Protein AF-A0A831WVE2-F1 (afdb_monomer)

Radius of gyration: 32.56 Å; Cα contacts (8 Å, |Δi|>4): 517; chains: 1; bounding box: 103×88×72 Å

Sequence (414 aa):
MKQSGKKVTAIITTVAAIILSSLIAATAQQKSICGLQAAQQSKSSAAPIFCPAKSNGQLCGHGTADRLNLESSSRERWDALVRRYNAQVESAQKQLIEEARSFLTPEQARQVESFFAPASSRAAAVQSDATNKPGAATIKVTGMTCDGCAKSIEQALDKLAGVHKAKVSYERGIAEITYDSSKVTLDQIRATIREVGFGVEEDNAPQAARGSKAAVGRSVSVPVSFYAVPLVCGAAPEIGCGSRAKPILQALERHQAVAGAWLNRSGTVIAVVWAERSTPDERAQAIAATAEKSGLSIQELTEDERESALKEFASRANWYRSSEVDRLSEEEAKIVGSRLARRVRAKITLSEKQADELERALSDAFRLCILDPSKRRSLEEELLAAGRRHLDEKGIVALKEALALGYRPLAGEK

Foldseek 3Di:
DPPPVVVVVVVVVVVVVVVVVVVVVVVVVVVVVVPPVVPPPDDDPQQDQADLQFWPPQGDLVSVCVVVVDDPVVSVVSSVVSVVRSVVVVVVLVVVLVVCVVPDDPVVSVVSVVNGDRNVVVVVPPDDDDDWDWDKDKWQKADDDDVVLQVLLQVLQVPQPFWPGWGGDSVVRIIITTGTCVRDPPVNSQVSSVVSPIHIDDDPDDDDDDDDDDDPDDPLPQDKWKKFWPQADQLHQQAGPLLLVLVLQVLLVPQPQFPGWKAFGNRGMIITGTDSPHDPVSVVVSVVVSCVVSVIDIGIDDDPRRVVVVVVVVVCPRIAGSVGSLVRQLVSLLSLLLQLLVQLCVQDPDDPVLSVQSSVLSSVLSSCVSPPVVDPDDSLVSNLVSQVVRDDPSSSVSSVVSCVVPSHDDVPGD

pLDDT: mean 79.97, std 19.89, range [27.08, 98.19]

Structure (mmCIF, N/CA/C/O backbone):
data_AF-A0A831WVE2-F1
#
_entry.id   AF-A0A831WVE2-F1
#
loop_
_atom_site.group_PDB
_atom_site.id
_atom_site.type_symbol
_atom_site.label_atom_id
_atom_site.label_alt_id
_atom_site.label_comp_id
_atom_site.label_asym_id
_atom_site.label_entity_id
_atom_site.label_seq_id
_atom_site.pdbx_PDB_ins_code
_atom_site.Cartn_x
_atom_site.Cartn_y
_atom_site.Cartn_z
_atom_site.occupancy
_atom_site.B_iso_or_equiv
_atom_site.auth_seq_id
_atom_site.auth_comp_id
_atom_site.auth_asym_id
_atom_site.auth_atom_id
_atom_site.pdbx_PDB_model_num
ATOM 1 N N . MET A 1 1 ? -73.446 50.597 16.538 1.00 51.47 1 MET A N 1
ATOM 2 C CA . MET A 1 1 ? -72.146 49.876 16.554 1.00 51.47 1 MET A CA 1
ATOM 3 C C . MET A 1 1 ? -72.259 48.418 16.053 1.00 51.47 1 MET A C 1
ATOM 5 O O . MET A 1 1 ? -71.766 47.510 16.705 1.00 51.47 1 MET A O 1
ATOM 9 N N . LYS A 1 2 ? -72.881 48.153 14.888 1.00 50.47 2 LYS A N 1
ATOM 10 C CA . LYS A 1 2 ? -73.115 46.774 14.375 1.00 50.47 2 LYS A CA 1
ATOM 11 C C . LYS A 1 2 ? -72.604 46.509 12.945 1.00 50.47 2 LYS A C 1
ATOM 13 O O . LYS A 1 2 ? -72.858 45.440 12.402 1.00 50.47 2 LYS A O 1
ATOM 18 N N . GLN A 1 3 ? -71.867 47.444 12.337 1.00 46.44 3 GLN A N 1
ATOM 19 C CA . GLN A 1 3 ? -71.384 47.313 10.950 1.00 46.44 3 GLN A CA 1
ATOM 20 C C . GLN A 1 3 ? -69.881 47.011 10.796 1.00 46.44 3 GLN A C 1
ATOM 22 O O . GLN A 1 3 ? -69.473 46.614 9.709 1.00 46.44 3 GLN A O 1
ATOM 27 N N . SER A 1 4 ? -69.066 47.108 11.855 1.00 50.28 4 SER A N 1
ATOM 28 C CA . SER A 1 4 ? -67.613 46.866 11.737 1.00 50.28 4 SER A CA 1
ATOM 29 C C . SER A 1 4 ? -67.218 45.382 11.851 1.00 50.28 4 SER A C 1
ATOM 31 O O . SER A 1 4 ? -66.249 44.948 11.240 1.00 50.28 4 SER A O 1
ATOM 33 N N . GLY A 1 5 ? -68.012 44.557 12.549 1.00 48.09 5 GLY A N 1
ATOM 34 C CA . GLY A 1 5 ? -67.703 43.130 12.744 1.00 48.09 5 GLY A CA 1
ATOM 35 C C . GLY A 1 5 ? -67.876 42.262 11.491 1.00 48.09 5 GLY A C 1
ATOM 36 O O . GLY A 1 5 ? -67.094 41.347 11.266 1.00 48.09 5 GLY A O 1
ATOM 37 N N . LYS A 1 6 ? -68.847 42.574 10.618 1.00 52.38 6 LYS A N 1
ATOM 38 C CA . LYS A 1 6 ? -69.129 41.745 9.429 1.00 52.38 6 LYS A CA 1
ATOM 39 C C . LYS A 1 6 ? -68.050 41.846 8.346 1.00 52.38 6 LYS A C 1
ATOM 41 O O . LYS A 1 6 ? -67.809 40.867 7.648 1.00 52.38 6 LYS A O 1
ATOM 46 N N . LYS A 1 7 ? -67.379 42.998 8.217 1.00 54.03 7 LYS A N 1
ATOM 47 C CA . LYS A 1 7 ? -66.306 43.179 7.223 1.00 54.03 7 LYS A CA 1
ATOM 48 C C . LYS A 1 7 ? -65.019 42.458 7.629 1.00 54.03 7 LYS A C 1
ATOM 50 O O . LYS A 1 7 ? -64.369 41.871 6.774 1.00 54.03 7 LYS A O 1
ATOM 55 N N . VAL A 1 8 ? -64.700 42.420 8.924 1.00 56.31 8 VAL A N 1
ATOM 56 C CA . VAL A 1 8 ? -63.511 41.713 9.427 1.00 56.31 8 VAL A CA 1
ATOM 57 C C . VAL A 1 8 ? -63.685 40.194 9.316 1.00 56.31 8 VAL A C 1
ATOM 59 O O . VAL A 1 8 ? -62.774 39.514 8.852 1.00 56.31 8 VAL A O 1
ATOM 62 N N . THR A 1 9 ? -64.872 39.652 9.619 1.00 55.53 9 THR A N 1
ATOM 63 C CA . THR A 1 9 ? -65.138 38.210 9.450 1.00 55.53 9 THR A CA 1
ATOM 64 C C . THR A 1 9 ? -65.110 37.777 7.981 1.00 55.53 9 THR A C 1
ATOM 66 O O . THR A 1 9 ? -64.595 36.699 7.687 1.00 55.53 9 THR A O 1
ATOM 69 N N . ALA A 1 10 ? -65.590 38.615 7.053 1.00 55.66 10 ALA A N 1
ATOM 70 C CA . ALA A 1 10 ? -65.528 38.334 5.616 1.00 55.66 10 ALA A CA 1
ATOM 71 C C . ALA A 1 10 ? -64.083 38.337 5.085 1.00 55.66 10 ALA A C 1
ATOM 73 O O . ALA A 1 10 ? -63.700 37.451 4.327 1.00 55.66 10 ALA A O 1
ATOM 74 N N . ILE A 1 11 ? -63.242 39.276 5.528 1.00 57.50 11 ILE A N 1
ATOM 75 C CA . ILE A 1 11 ? -61.834 39.328 5.104 1.00 57.50 11 ILE A CA 1
ATOM 76 C C . ILE A 1 11 ? -61.054 38.125 5.655 1.00 57.50 11 ILE A C 1
ATOM 78 O O . ILE A 1 11 ? -60.317 37.489 4.907 1.00 57.50 11 ILE A O 1
ATOM 82 N N . ILE A 1 12 ? -61.272 37.738 6.917 1.00 58.09 12 ILE A N 1
ATOM 83 C CA . ILE A 1 12 ? -60.585 36.582 7.519 1.00 58.09 12 ILE A CA 1
ATOM 84 C C . ILE A 1 12 ? -61.004 35.264 6.850 1.00 58.09 12 ILE A C 1
ATOM 86 O O . ILE A 1 12 ? -60.149 34.423 6.581 1.00 58.09 12 ILE A O 1
ATOM 90 N N . THR A 1 13 ? -62.287 35.088 6.510 1.00 56.16 13 THR A N 1
ATOM 91 C CA . THR A 1 13 ? -62.742 33.887 5.778 1.00 56.16 13 THR A CA 1
ATOM 92 C C . THR A 1 13 ? -62.216 33.840 4.346 1.00 56.16 13 THR A C 1
ATOM 94 O O . THR A 1 13 ? -61.859 32.764 3.871 1.00 56.16 13 THR A O 1
ATOM 97 N N . THR A 1 14 ? -62.074 34.990 3.680 1.00 56.12 14 THR A N 1
ATOM 98 C CA . THR A 1 14 ? -61.514 35.042 2.320 1.00 56.12 14 THR A CA 1
ATOM 99 C C . THR A 1 14 ? -60.010 34.744 2.321 1.00 56.12 14 THR A C 1
ATOM 101 O O . THR A 1 14 ? -59.535 33.974 1.491 1.00 56.12 14 THR A O 1
ATOM 104 N N . VAL A 1 15 ? -59.255 35.269 3.294 1.00 57.78 15 VAL A N 1
ATOM 105 C CA . VAL A 1 15 ? -57.812 34.994 3.427 1.00 57.78 15 VAL A CA 1
ATOM 106 C C . VAL A 1 15 ? -57.555 33.538 3.836 1.00 57.78 15 VAL A C 1
ATOM 108 O O . VAL A 1 15 ? -56.674 32.897 3.268 1.00 57.78 15 VAL A O 1
ATOM 111 N N . ALA A 1 16 ? -58.360 32.968 4.741 1.00 57.22 16 ALA A N 1
ATOM 112 C CA . ALA A 1 16 ? -58.254 31.554 5.109 1.00 57.22 16 ALA A CA 1
ATOM 113 C C . ALA A 1 16 ? -58.577 30.615 3.930 1.00 57.22 16 ALA A C 1
ATOM 115 O O . ALA A 1 16 ? -57.890 29.611 3.751 1.00 57.22 16 ALA A O 1
ATOM 116 N N . ALA A 1 17 ? -59.557 30.960 3.086 1.00 54.72 17 ALA A N 1
ATOM 117 C CA . ALA A 1 17 ? -59.879 30.189 1.884 1.00 54.72 17 ALA A CA 1
ATOM 118 C C . ALA A 1 17 ? -58.755 30.241 0.834 1.00 54.72 17 ALA A C 1
ATOM 120 O O . ALA A 1 17 ? -58.434 29.208 0.252 1.00 54.72 17 ALA A O 1
ATOM 121 N N . ILE A 1 18 ? -58.106 31.399 0.649 1.00 55.75 18 ILE A N 1
ATOM 122 C CA . ILE A 1 18 ? -56.978 31.564 -0.286 1.00 55.75 18 ILE A CA 1
ATOM 123 C C . ILE A 1 18 ? -55.738 30.787 0.188 1.00 55.75 18 ILE A C 1
ATOM 125 O O . ILE A 1 18 ? -55.041 30.164 -0.621 1.00 55.75 18 ILE A O 1
ATOM 129 N N . ILE A 1 19 ? -55.471 30.761 1.499 1.00 53.44 19 ILE A N 1
ATOM 130 C CA . ILE A 1 19 ? -54.361 29.980 2.069 1.00 53.44 19 ILE A CA 1
ATOM 131 C C . ILE A 1 19 ? -54.653 28.473 1.961 1.00 53.44 19 ILE A C 1
ATOM 133 O O . ILE A 1 19 ? -53.761 27.704 1.599 1.00 53.44 19 ILE A O 1
ATOM 137 N N . LEU A 1 20 ? -55.904 28.045 2.173 1.00 49.03 20 LEU A N 1
ATOM 138 C CA . LEU A 1 20 ? -56.290 26.635 2.054 1.00 49.03 20 LEU A CA 1
ATOM 139 C C . LEU A 1 20 ? -56.282 26.145 0.592 1.00 49.03 20 LEU A C 1
ATOM 141 O O . LEU A 1 20 ? -55.824 25.034 0.330 1.00 49.03 20 LEU A O 1
ATOM 145 N N . SER A 1 21 ? -56.678 26.978 -0.380 1.00 51.12 21 SER A N 1
ATOM 146 C CA . SER A 1 21 ? -56.554 26.645 -1.809 1.00 51.12 21 SER A CA 1
ATOM 147 C C . SER A 1 21 ? -55.097 26.590 -2.283 1.00 51.12 21 SER A C 1
ATOM 149 O O . SER A 1 21 ? -54.762 25.781 -3.146 1.00 51.12 21 SER A O 1
ATOM 151 N N . SER A 1 22 ? -54.209 27.385 -1.676 1.00 48.00 22 SER A N 1
ATOM 152 C CA . SER A 1 22 ? -52.773 27.374 -1.994 1.00 48.00 22 SER A CA 1
ATOM 153 C C . SER A 1 22 ? -52.056 26.139 -1.420 1.00 48.00 22 SER A C 1
ATOM 155 O O . SER A 1 22 ? -51.155 25.599 -2.060 1.00 48.00 22 SER A O 1
ATOM 157 N N . LEU A 1 23 ? -52.494 25.624 -0.261 1.00 42.47 23 LEU A N 1
ATOM 158 C CA . LEU A 1 23 ? -51.954 24.390 0.334 1.00 42.47 23 LEU A CA 1
ATOM 159 C C . LEU A 1 23 ? -52.425 23.107 -0.385 1.00 42.47 23 LEU A C 1
ATOM 161 O O . LEU A 1 23 ? -51.682 22.125 -0.457 1.00 42.47 23 LEU A O 1
ATOM 165 N N . ILE A 1 24 ? -53.636 23.110 -0.954 1.00 47.72 24 ILE A N 1
ATOM 166 C CA . ILE A 1 24 ? -54.166 21.975 -1.732 1.00 47.72 24 ILE A CA 1
ATOM 167 C C . ILE A 1 24 ? -53.535 21.930 -3.140 1.00 47.72 24 ILE A C 1
ATOM 169 O O . ILE A 1 24 ? -53.224 20.849 -3.639 1.00 47.72 24 ILE A O 1
ATOM 173 N N . ALA A 1 25 ? -53.229 23.082 -3.752 1.00 43.00 25 ALA A N 1
ATOM 174 C CA . ALA A 1 25 ? -52.497 23.135 -5.023 1.00 43.00 25 ALA A CA 1
ATOM 175 C C . ALA A 1 25 ? -51.029 22.672 -4.886 1.00 43.00 25 ALA A C 1
ATOM 177 O O . ALA A 1 25 ? -50.530 21.932 -5.736 1.00 43.00 25 ALA A O 1
ATOM 178 N N . ALA A 1 26 ? -50.356 23.011 -3.778 1.00 41.44 26 ALA A N 1
ATOM 179 C CA . ALA A 1 26 ? -48.975 22.589 -3.519 1.00 41.44 26 ALA A CA 1
ATOM 180 C C . ALA A 1 26 ? -48.829 21.074 -3.257 1.00 41.44 26 ALA A C 1
ATOM 182 O O . ALA A 1 26 ? -47.786 20.489 -3.544 1.00 41.44 26 ALA A O 1
ATOM 183 N N . THR A 1 27 ? -49.879 20.405 -2.770 1.00 43.44 27 THR A N 1
ATOM 184 C CA . THR A 1 27 ? -49.869 18.949 -2.524 1.00 43.44 27 THR A CA 1
ATOM 185 C C . THR A 1 27 ? -50.375 18.125 -3.715 1.00 43.44 27 THR A C 1
ATOM 187 O O . THR A 1 27 ? -50.002 16.958 -3.849 1.00 43.44 27 THR A O 1
ATOM 190 N N . ALA A 1 28 ? -51.122 18.732 -4.644 1.00 40.22 28 ALA A N 1
ATOM 191 C CA . ALA A 1 28 ? -51.496 18.113 -5.918 1.00 40.22 28 ALA A CA 1
ATOM 192 C C . ALA A 1 28 ? -50.363 18.158 -6.968 1.00 40.22 28 ALA A C 1
ATOM 194 O O . ALA A 1 28 ? -50.252 17.247 -7.790 1.00 40.22 28 ALA A O 1
ATOM 195 N N . GLN A 1 29 ? -49.461 19.146 -6.902 1.00 41.75 29 GLN A N 1
ATOM 196 C CA . GLN A 1 29 ? -48.327 19.254 -7.832 1.00 41.75 29 GLN A CA 1
ATOM 197 C C . GLN A 1 29 ? -47.115 18.389 -7.426 1.00 41.75 29 GLN A C 1
ATOM 199 O O . GLN A 1 29 ? -46.340 17.979 -8.287 1.00 41.75 29 GLN A O 1
ATOM 204 N N . GLN A 1 30 ? -47.012 17.975 -6.156 1.00 41.59 30 GLN A N 1
ATOM 205 C CA . GLN A 1 30 ? -46.002 17.005 -5.697 1.00 41.59 30 GLN A CA 1
ATOM 206 C C . GLN A 1 30 ? -46.352 15.549 -6.081 1.00 41.59 30 GLN A C 1
ATOM 208 O O . GLN A 1 30 ? -45.467 14.702 -6.197 1.00 41.59 30 GLN A O 1
ATOM 213 N N . LYS A 1 31 ? -47.637 15.238 -6.320 1.00 40.06 31 LYS A N 1
ATOM 214 C CA . LYS A 1 31 ? -48.113 13.877 -6.645 1.00 40.06 31 LYS A CA 1
ATOM 215 C C . LYS A 1 31 ? -48.191 13.570 -8.149 1.00 40.06 31 LYS A C 1
ATOM 217 O O . LYS A 1 31 ? -48.323 12.407 -8.510 1.00 40.06 31 LYS A O 1
ATOM 222 N N . SER A 1 32 ? -48.032 14.577 -9.015 1.00 37.00 32 SER A N 1
ATOM 223 C CA . SER A 1 32 ? -47.940 14.406 -10.478 1.00 37.00 32 SER A CA 1
ATOM 224 C C . SER A 1 32 ? -46.487 14.340 -10.989 1.00 37.00 32 SER A C 1
ATOM 226 O O . SER A 1 32 ? -46.204 13.707 -12.002 1.00 37.00 32 SER A O 1
ATOM 228 N N . ILE A 1 33 ? -45.522 14.878 -10.231 1.00 37.62 33 ILE A N 1
ATOM 229 C CA . ILE A 1 33 ? -44.083 14.792 -10.558 1.00 37.62 33 ILE A CA 1
ATOM 230 C C . ILE A 1 33 ? -43.484 13.425 -10.152 1.00 37.62 33 ILE A C 1
ATOM 232 O O . ILE A 1 33 ? -42.491 12.987 -10.721 1.00 37.62 33 ILE A O 1
ATOM 236 N N . CYS A 1 34 ? -44.138 12.675 -9.256 1.00 33.16 34 CYS A N 1
ATOM 237 C CA . CYS A 1 34 ? -43.747 11.302 -8.893 1.00 33.16 34 CYS A CA 1
ATOM 238 C C . CYS A 1 34 ? -44.383 10.196 -9.767 1.00 33.16 34 CYS A C 1
ATOM 240 O O . CYS A 1 34 ? -44.038 9.030 -9.606 1.00 33.16 34 CYS A O 1
ATOM 242 N N . GLY A 1 35 ? -45.294 10.530 -10.692 1.00 34.97 35 GLY A N 1
ATOM 243 C CA . GLY A 1 35 ? -46.024 9.550 -11.517 1.00 34.97 35 GLY A CA 1
ATOM 244 C C . GLY A 1 35 ? -45.580 9.445 -12.981 1.00 34.97 35 GLY A C 1
ATOM 245 O O . GLY A 1 35 ? -45.986 8.514 -13.667 1.00 34.97 35 GLY A O 1
ATOM 246 N N . LEU A 1 36 ? -44.739 10.366 -13.467 1.00 32.66 36 LEU A N 1
ATOM 247 C CA . LEU A 1 36 ? -44.351 10.459 -14.887 1.00 32.66 36 LEU A CA 1
ATOM 248 C C . LEU A 1 36 ? -42.855 10.244 -15.166 1.00 32.66 36 LEU A C 1
ATOM 250 O O . LEU A 1 36 ? -42.460 10.192 -16.325 1.00 32.66 36 LEU A O 1
ATOM 254 N N . GLN A 1 37 ? -42.030 10.011 -14.139 1.00 34.84 37 GLN A N 1
ATOM 255 C CA . GLN A 1 37 ? -40.661 9.491 -14.315 1.00 34.84 37 GLN A CA 1
ATOM 256 C C . GLN A 1 37 ? -40.542 7.976 -14.077 1.00 34.84 37 GLN A C 1
ATOM 258 O O . GLN A 1 37 ? -39.519 7.384 -14.410 1.00 34.84 37 GLN A O 1
ATOM 263 N N . ALA A 1 38 ? -41.604 7.316 -13.604 1.00 32.97 38 ALA A N 1
ATOM 264 C CA . ALA A 1 38 ? -41.629 5.867 -13.387 1.00 32.97 38 ALA A CA 1
ATOM 265 C C . ALA A 1 38 ? -41.998 5.042 -14.643 1.00 32.97 38 ALA A C 1
ATOM 267 O O . ALA A 1 38 ? -42.107 3.823 -14.558 1.00 32.97 38 ALA A O 1
ATOM 268 N N . ALA A 1 39 ? -42.161 5.675 -15.814 1.00 34.25 39 ALA A N 1
ATOM 269 C CA . ALA A 1 39 ? -42.537 5.002 -17.068 1.00 34.25 39 ALA A CA 1
ATOM 270 C C . ALA A 1 39 ? -41.572 5.248 -18.251 1.00 34.25 39 ALA A C 1
ATOM 272 O O . ALA A 1 39 ? -41.910 4.939 -19.390 1.00 34.25 39 ALA A O 1
ATOM 273 N N . GLN A 1 40 ? -40.357 5.756 -18.001 1.00 36.09 40 GLN A N 1
ATOM 274 C CA . GLN A 1 40 ? -39.276 5.799 -19.009 1.00 36.09 40 GLN A CA 1
ATOM 275 C C . GLN A 1 40 ? -37.962 5.137 -18.564 1.00 36.09 40 GLN A C 1
ATOM 277 O O . GLN A 1 40 ? -37.003 5.093 -19.329 1.00 36.09 40 GLN A O 1
ATOM 282 N N . GLN A 1 41 ? -37.919 4.516 -17.385 1.00 36.56 41 GLN A N 1
ATOM 283 C CA . GLN A 1 41 ? -36.817 3.633 -16.990 1.00 36.56 41 GLN A CA 1
ATOM 284 C C . GLN A 1 41 ? -37.180 2.168 -17.243 1.00 36.56 41 GLN A C 1
ATOM 286 O O . GLN A 1 41 ? -37.259 1.345 -16.339 1.00 36.56 41 GLN A O 1
ATOM 291 N N . SER A 1 42 ? -37.381 1.824 -18.513 1.00 38.56 42 SER A N 1
ATOM 292 C CA . SER A 1 42 ? -37.221 0.443 -18.964 1.00 38.56 42 SER A CA 1
ATOM 293 C C . SER A 1 42 ? -36.614 0.454 -20.366 1.00 38.56 42 SER A C 1
ATOM 295 O O . SER A 1 42 ? -37.193 1.048 -21.272 1.00 38.56 42 SER A O 1
ATOM 297 N N . LYS A 1 43 ? -35.468 -0.226 -20.510 1.00 41.59 43 LYS A N 1
ATOM 298 C CA . LYS A 1 43 ? -34.607 -0.391 -21.702 1.00 41.59 43 LYS A CA 1
ATOM 299 C C . LYS A 1 43 ? -33.506 0.654 -21.912 1.00 41.59 43 LYS A C 1
ATOM 301 O O . LYS A 1 43 ? -33.546 1.474 -22.817 1.00 41.59 43 LYS A O 1
ATOM 306 N N . SER A 1 44 ? -32.429 0.482 -21.151 1.00 34.41 44 SER A N 1
ATOM 307 C CA . SER A 1 44 ? -31.066 0.638 -21.668 1.00 34.41 44 SER A CA 1
ATOM 308 C C . SER A 1 44 ? 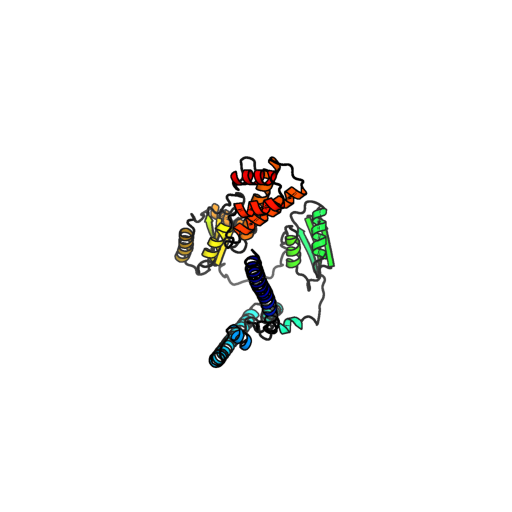-30.133 -0.222 -20.815 1.00 34.41 44 SER A C 1
ATOM 310 O O . SER A 1 44 ? -29.472 0.247 -19.892 1.00 34.41 44 SER A O 1
ATOM 312 N N . SER A 1 45 ? -30.119 -1.533 -21.068 1.00 44.38 45 SER A N 1
ATOM 313 C CA . SER A 1 45 ? -28.946 -2.332 -20.716 1.00 44.38 45 SER A CA 1
ATOM 314 C C . SER A 1 45 ? -27.819 -1.800 -21.599 1.00 44.38 45 SER A C 1
ATOM 316 O O . SER A 1 45 ? -27.820 -2.078 -22.797 1.00 44.38 45 SER A O 1
ATOM 318 N N . ALA A 1 46 ? -26.942 -0.954 -21.055 1.00 58.25 46 ALA A N 1
ATOM 319 C CA . ALA A 1 46 ? -25.907 -0.277 -21.829 1.00 58.25 46 ALA A CA 1
ATOM 320 C C . ALA A 1 46 ? -25.131 -1.297 -22.676 1.00 58.25 46 ALA A C 1
ATOM 322 O O . ALA A 1 46 ? -24.371 -2.103 -22.129 1.00 58.25 46 ALA A O 1
ATOM 323 N N . ALA A 1 47 ? -25.346 -1.274 -23.998 1.00 63.97 47 ALA A N 1
ATOM 324 C CA . ALA A 1 47 ? -24.782 -2.239 -24.934 1.00 63.97 47 ALA A CA 1
ATOM 325 C C . ALA A 1 47 ? -23.274 -2.415 -24.671 1.00 63.97 47 ALA A C 1
ATOM 327 O O . ALA A 1 47 ? -22.586 -1.429 -24.376 1.00 63.97 47 ALA A O 1
ATOM 328 N N . PRO A 1 48 ? -22.745 -3.647 -24.665 1.00 71.94 48 PRO A N 1
ATOM 329 C CA . PRO A 1 48 ? -21.378 -3.891 -24.219 1.00 71.94 48 PRO A CA 1
ATOM 330 C C . PRO A 1 48 ? -20.363 -3.278 -25.200 1.00 71.94 48 PRO A C 1
ATOM 332 O O . PRO A 1 48 ? -20.540 -3.363 -26.414 1.00 71.94 48 PRO A O 1
ATOM 335 N N . ILE A 1 49 ? -19.298 -2.656 -24.666 1.00 83.25 49 ILE A N 1
ATOM 336 C CA . ILE A 1 49 ? -18.198 -2.074 -25.469 1.00 83.25 49 ILE A CA 1
ATOM 337 C C . ILE A 1 49 ? -17.446 -3.178 -26.213 1.00 83.25 49 ILE A C 1
ATOM 339 O O . ILE A 1 49 ? -17.196 -3.065 -27.411 1.00 83.25 49 ILE A O 1
ATOM 343 N N . PHE A 1 50 ? -17.119 -4.263 -25.512 1.00 85.12 50 PHE A N 1
ATOM 344 C CA . PHE A 1 50 ? -16.509 -5.454 -26.092 1.00 85.12 50 PHE A CA 1
ATOM 345 C C . PHE A 1 50 ? -17.591 -6.449 -26.481 1.00 85.12 50 PHE A C 1
ATOM 347 O O . PHE A 1 50 ? -18.560 -6.629 -25.746 1.00 85.12 50 PHE A O 1
ATOM 354 N N . CYS A 1 51 ? -17.455 -7.080 -27.643 1.00 79.31 51 CYS A N 1
ATOM 355 C CA . CYS A 1 51 ? -18.480 -7.991 -28.134 1.00 79.31 51 CYS A CA 1
ATOM 356 C C . CYS A 1 51 ? -18.305 -9.383 -27.492 1.00 79.31 51 CYS A C 1
ATOM 358 O O . CYS A 1 51 ? -17.302 -10.036 -27.770 1.00 79.31 51 CYS A O 1
ATOM 360 N N . PRO A 1 52 ? -19.264 -9.890 -26.688 1.00 77.69 52 PRO A N 1
ATOM 361 C CA . PRO A 1 52 ? -19.130 -11.198 -26.025 1.00 77.69 52 PRO A CA 1
ATOM 362 C C . PRO A 1 52 ? -19.066 -12.386 -26.998 1.00 77.69 52 PRO A C 1
ATOM 364 O O . PRO A 1 52 ? -18.572 -13.460 -26.655 1.00 77.69 52 PRO A O 1
ATOM 367 N N . ALA A 1 53 ? -19.578 -12.190 -28.216 1.00 79.12 53 ALA A N 1
ATOM 368 C CA . ALA A 1 53 ? -19.552 -13.163 -29.305 1.00 79.12 53 ALA A CA 1
ATOM 369 C C . ALA A 1 53 ? -18.245 -13.130 -30.121 1.00 79.12 53 ALA A C 1
ATOM 371 O O . ALA A 1 53 ? -18.117 -13.859 -31.101 1.00 79.12 53 ALA A O 1
ATOM 372 N N . LYS A 1 54 ? -17.295 -12.265 -29.756 1.00 84.50 54 LYS A N 1
ATOM 373 C CA . LYS A 1 54 ? -16.015 -12.078 -30.441 1.00 84.50 54 LYS A CA 1
ATOM 374 C C . LYS A 1 54 ? -14.848 -12.368 -29.507 1.00 84.50 54 LYS A C 1
ATOM 376 O O . LYS A 1 54 ? -15.033 -12.473 -28.295 1.00 84.50 54 LYS A O 1
ATOM 381 N N . SER A 1 55 ? -13.660 -12.503 -30.085 1.00 85.69 55 SER A N 1
ATOM 382 C CA . SER A 1 55 ? -12.438 -12.725 -29.323 1.00 85.69 55 SER A CA 1
ATOM 383 C C . SER A 1 55 ? -12.170 -11.564 -28.367 1.00 85.69 55 SER A C 1
ATOM 385 O O . SER A 1 55 ? -12.542 -10.415 -28.636 1.00 85.69 55 SER A O 1
ATOM 387 N N . ASN A 1 56 ? -11.507 -11.849 -27.246 1.00 84.12 56 ASN A N 1
ATOM 388 C CA . ASN A 1 56 ? -11.184 -10.811 -26.265 1.00 84.12 56 ASN A CA 1
ATOM 389 C C . ASN A 1 56 ? -10.404 -9.661 -26.912 1.00 84.12 56 ASN A C 1
ATOM 391 O O . ASN A 1 56 ? -9.532 -9.882 -27.744 1.00 84.12 56 ASN A O 1
ATOM 395 N N . GLY A 1 57 ? -10.740 -8.425 -26.543 1.00 84.81 57 GLY A N 1
ATOM 396 C CA . GLY A 1 57 ? -10.160 -7.222 -27.145 1.00 84.81 57 GLY A CA 1
ATOM 397 C C . GLY A 1 57 ? -10.870 -6.720 -28.408 1.00 84.81 57 GLY A C 1
ATOM 398 O O . GLY A 1 57 ? -10.553 -5.627 -28.859 1.00 84.81 57 GLY A O 1
ATOM 399 N N . GLN A 1 58 ? -11.860 -7.434 -28.959 1.00 90.06 58 GLN A N 1
ATOM 400 C CA . GLN A 1 58 ? -12.652 -6.936 -30.093 1.00 90.06 58 GLN A CA 1
ATOM 401 C C . GLN A 1 58 ? -13.861 -6.094 -29.638 1.00 90.06 58 GLN A C 1
ATOM 403 O O . GLN A 1 58 ? -14.622 -6.467 -28.739 1.00 90.06 58 GLN A O 1
ATOM 408 N N . LEU A 1 59 ? -14.073 -4.955 -30.301 1.00 91.00 59 LEU A N 1
ATOM 409 C CA . LEU A 1 59 ? -15.165 -4.019 -30.031 1.00 91.00 59 LEU A CA 1
ATOM 410 C C . LEU A 1 59 ? -16.486 -4.473 -30.668 1.00 91.00 59 LEU A C 1
ATOM 412 O O . LEU A 1 59 ? -16.524 -5.064 -31.753 1.00 91.00 59 LEU A O 1
ATOM 416 N N . CYS A 1 60 ? -17.595 -4.138 -30.013 1.00 88.00 60 CYS A N 1
ATOM 417 C CA . CYS A 1 60 ? -18.941 -4.259 -30.561 1.00 88.00 60 CYS A CA 1
ATOM 418 C C . CYS A 1 60 ? -19.271 -2.997 -31.374 1.00 88.00 60 CYS A C 1
ATOM 420 O O . CYS A 1 60 ? -19.428 -1.935 -30.780 1.00 88.00 60 CYS A O 1
ATOM 422 N N . GLY A 1 61 ? -19.379 -3.088 -32.706 1.00 82.56 61 GLY A N 1
ATOM 423 C CA . GLY A 1 61 ? -19.650 -1.923 -33.578 1.00 82.56 61 GLY A CA 1
ATOM 424 C C . GLY A 1 61 ? -20.897 -1.146 -33.150 1.00 82.56 61 GLY A C 1
ATOM 425 O O . GLY A 1 61 ? -20.789 -0.039 -32.628 1.00 82.56 61 GLY A O 1
ATOM 426 N N . HIS A 1 62 ? -22.057 -1.806 -33.204 1.00 79.62 62 HIS A N 1
ATOM 427 C CA . HIS A 1 62 ? -23.328 -1.240 -32.746 1.00 79.62 62 HIS A CA 1
ATOM 428 C C . HIS A 1 62 ? -23.283 -0.797 -31.273 1.00 79.62 62 HIS A C 1
ATOM 430 O O . HIS A 1 62 ? -23.660 0.324 -30.955 1.00 79.62 62 HIS A O 1
ATOM 436 N N . GLY A 1 63 ? -22.736 -1.626 -30.373 1.00 83.06 63 GLY A N 1
ATOM 437 C CA . GLY A 1 63 ? -22.712 -1.308 -28.941 1.00 83.06 63 GLY A CA 1
ATOM 438 C C . GLY A 1 63 ? -21.853 -0.093 -28.580 1.00 83.06 63 GLY A C 1
ATOM 439 O O . GLY A 1 63 ? -22.204 0.676 -27.687 1.00 83.06 63 GLY A O 1
ATOM 440 N N . THR A 1 64 ? -20.745 0.118 -29.291 1.00 85.19 64 THR A N 1
ATOM 441 C CA . THR A 1 64 ? -19.891 1.301 -29.111 1.00 85.19 64 THR A CA 1
ATOM 442 C C . THR A 1 64 ? -20.477 2.535 -29.790 1.00 85.19 64 THR A C 1
ATOM 444 O O . THR A 1 64 ? -20.434 3.607 -29.194 1.00 85.19 64 THR A O 1
ATOM 447 N N . ALA A 1 65 ? -21.099 2.391 -30.965 1.00 85.25 65 ALA A N 1
ATOM 448 C CA . ALA A 1 65 ? -21.809 3.487 -31.623 1.00 85.25 65 ALA A CA 1
ATOM 449 C C . ALA A 1 65 ? -22.973 4.021 -30.771 1.00 85.25 65 ALA A C 1
ATOM 451 O O . ALA A 1 65 ? -23.153 5.233 -30.666 1.00 85.25 65 ALA A O 1
ATOM 452 N N . ASP A 1 66 ? -23.726 3.124 -30.129 1.00 83.31 66 ASP A N 1
ATOM 453 C CA . ASP A 1 66 ? -24.855 3.482 -29.269 1.00 83.31 66 ASP A CA 1
ATOM 454 C C . ASP A 1 66 ? -24.394 4.172 -27.980 1.00 83.31 66 ASP A C 1
ATOM 456 O O . ASP A 1 66 ? -24.993 5.161 -27.562 1.00 83.31 66 ASP A O 1
ATOM 460 N N . ARG A 1 67 ? -23.282 3.724 -27.376 1.00 85.25 67 ARG A N 1
ATOM 461 C CA . ARG A 1 67 ? -22.687 4.410 -26.213 1.00 85.25 67 ARG A CA 1
ATOM 462 C C . ARG A 1 67 ? -22.152 5.798 -26.536 1.00 85.25 67 ARG A C 1
ATOM 464 O O . ARG A 1 67 ? -22.174 6.668 -25.672 1.00 85.25 67 ARG A O 1
ATOM 471 N N . LEU A 1 68 ? -21.650 5.985 -27.751 1.00 85.81 68 LEU A N 1
ATOM 472 C CA . LEU A 1 68 ? -21.146 7.268 -28.232 1.00 85.81 68 LEU A CA 1
ATOM 473 C C . LEU A 1 68 ? -22.259 8.170 -28.785 1.00 85.81 68 LEU A C 1
ATOM 475 O O . LEU A 1 68 ? -21.968 9.290 -29.196 1.00 85.81 68 LEU A O 1
ATOM 479 N N . ASN A 1 69 ? -23.513 7.701 -28.782 1.00 87.00 69 ASN A N 1
ATOM 480 C CA . ASN A 1 69 ? -24.674 8.421 -29.297 1.00 87.00 69 ASN A CA 1
ATOM 481 C C . ASN A 1 69 ? -24.458 8.945 -30.734 1.00 87.00 69 ASN A C 1
ATOM 483 O O . ASN A 1 69 ? -24.735 10.105 -31.037 1.00 87.00 69 ASN A O 1
ATOM 487 N N . LEU A 1 70 ? -23.898 8.102 -31.612 1.00 86.31 70 LEU A N 1
ATOM 488 C CA . LEU A 1 70 ? -23.550 8.501 -32.978 1.00 86.31 70 LEU A CA 1
ATOM 489 C C . LEU A 1 70 ? -24.781 8.567 -33.893 1.00 86.31 70 LEU A C 1
ATOM 491 O O . LEU A 1 70 ? -25.566 7.622 -33.981 1.00 86.31 70 LEU A O 1
ATOM 495 N N . GLU A 1 71 ? -24.887 9.655 -34.655 1.00 89.38 71 GLU A N 1
ATOM 496 C CA . GLU A 1 71 ? -25.842 9.792 -35.762 1.00 89.38 71 GLU A CA 1
ATOM 497 C C . GLU A 1 71 ? -25.499 8.853 -36.934 1.00 89.38 71 GLU A C 1
ATOM 499 O O . GLU A 1 71 ? -24.367 8.379 -37.050 1.00 89.38 71 GLU A O 1
ATOM 504 N N . SER A 1 72 ? -26.452 8.599 -37.839 1.00 81.31 72 SER A N 1
ATOM 505 C CA . SER A 1 72 ? -26.347 7.582 -38.906 1.00 81.31 72 SER A CA 1
ATOM 506 C C . SER A 1 72 ? -25.071 7.681 -39.754 1.00 81.31 72 SER A C 1
ATOM 508 O O . SER A 1 72 ? -24.361 6.689 -39.915 1.00 81.31 72 SER A O 1
ATOM 510 N N . SER A 1 73 ? -24.715 8.880 -40.221 1.00 85.12 73 SER A N 1
ATOM 511 C CA . SER A 1 73 ? -23.522 9.112 -41.055 1.00 85.12 73 SER A CA 1
ATOM 512 C C . SER A 1 73 ? -22.196 8.903 -40.304 1.00 85.12 73 SER A C 1
ATOM 514 O O . SER A 1 73 ? -21.164 8.562 -40.891 1.00 85.12 73 SER A O 1
ATOM 516 N N . SER A 1 74 ? -22.190 9.110 -38.988 1.00 89.25 74 SER A N 1
ATOM 517 C CA . SER A 1 74 ? -21.032 8.868 -38.121 1.00 89.25 74 SER A CA 1
ATOM 518 C C . SER A 1 74 ? -20.975 7.415 -37.658 1.00 89.25 74 SER A C 1
ATOM 520 O O . SER A 1 74 ? -19.880 6.867 -37.539 1.00 89.25 74 SER A O 1
ATOM 522 N N . ARG A 1 75 ? -22.132 6.766 -37.486 1.00 90.75 75 ARG A N 1
ATOM 523 C CA . ARG A 1 75 ? -22.260 5.345 -37.153 1.00 90.75 75 ARG A CA 1
ATOM 524 C C . ARG A 1 75 ? -21.669 4.462 -38.249 1.00 90.75 75 ARG A C 1
ATOM 526 O O . ARG A 1 75 ? -20.853 3.605 -37.941 1.00 90.75 75 ARG A O 1
ATOM 533 N N . GLU A 1 76 ? -21.956 4.729 -39.522 1.00 87.19 76 GLU A N 1
ATOM 534 C CA . GLU A 1 76 ? -21.372 3.958 -40.634 1.00 87.19 76 GLU A CA 1
ATOM 535 C C . GLU A 1 76 ? -19.839 4.063 -40.690 1.00 87.19 76 GLU A C 1
ATOM 537 O O . GLU A 1 76 ? -19.134 3.059 -40.856 1.00 87.19 76 GLU A O 1
ATOM 542 N N . ARG A 1 77 ? -19.305 5.279 -40.506 1.00 90.25 77 ARG A N 1
ATOM 543 C CA . ARG A 1 77 ? -17.854 5.529 -40.456 1.00 90.25 77 ARG A CA 1
ATOM 544 C C . ARG A 1 77 ? -17.207 4.853 -39.249 1.00 90.25 77 ARG A C 1
ATOM 546 O O . ARG A 1 77 ? -16.124 4.279 -39.375 1.00 90.25 77 ARG A O 1
ATOM 553 N N . TRP A 1 78 ? -17.880 4.895 -38.105 1.00 92.00 78 TRP A N 1
ATOM 554 C CA . TRP A 1 78 ? -17.453 4.236 -36.879 1.00 92.00 78 TRP A CA 1
ATOM 555 C C . TRP A 1 78 ? -17.448 2.714 -37.019 1.00 92.00 78 TRP A C 1
ATOM 557 O O . TRP A 1 78 ? -16.441 2.078 -36.722 1.00 92.00 78 TRP A O 1
ATOM 567 N N . ASP A 1 79 ? -18.505 2.123 -37.572 1.00 89.81 79 ASP A N 1
ATOM 568 C CA . ASP A 1 79 ? -18.582 0.683 -37.804 1.00 89.81 79 ASP A CA 1
ATOM 569 C C . ASP A 1 79 ? -17.493 0.209 -38.774 1.00 89.81 79 ASP A C 1
ATOM 571 O O . ASP A 1 79 ? -16.890 -0.848 -38.573 1.00 89.81 79 ASP A O 1
ATOM 575 N N . ALA A 1 80 ? -17.184 1.001 -39.806 1.00 89.62 80 ALA A N 1
ATOM 576 C CA . ALA A 1 80 ? -16.063 0.720 -40.700 1.00 89.62 80 ALA A CA 1
ATOM 577 C C . ALA A 1 80 ? -14.708 0.760 -39.971 1.00 89.62 80 ALA A C 1
ATOM 579 O O . ALA A 1 80 ? -13.850 -0.089 -40.228 1.00 89.62 80 ALA A O 1
ATOM 580 N N . LEU A 1 81 ? -14.514 1.708 -39.049 1.00 92.81 81 LEU A N 1
ATOM 581 C CA . LEU A 1 81 ? -13.310 1.795 -38.222 1.00 92.81 81 LEU A CA 1
ATOM 582 C C . LEU A 1 81 ? -13.199 0.608 -37.256 1.00 92.81 81 LEU A C 1
ATOM 584 O O . LEU A 1 81 ? -12.148 -0.029 -37.195 1.00 92.81 81 LEU A O 1
ATOM 588 N N . VAL A 1 82 ? -14.290 0.260 -36.571 1.00 93.06 82 VAL A N 1
ATOM 589 C CA . VAL A 1 82 ? -14.361 -0.886 -35.656 1.00 93.06 82 VAL A CA 1
ATOM 590 C C . VAL A 1 82 ? -14.081 -2.198 -36.389 1.00 93.06 82 VAL A C 1
ATOM 592 O O . VAL A 1 82 ? -13.366 -3.048 -35.861 1.00 93.06 82 VAL A O 1
ATOM 595 N N . ARG A 1 83 ? -14.569 -2.369 -37.627 1.00 91.75 83 ARG A N 1
ATOM 596 C CA . ARG A 1 83 ? -14.234 -3.542 -38.453 1.00 91.75 83 ARG A CA 1
ATOM 597 C C . ARG A 1 83 ? -12.733 -3.650 -38.724 1.00 91.75 83 ARG A C 1
ATOM 599 O O . ARG A 1 83 ? -12.179 -4.732 -38.549 1.00 91.75 83 ARG A O 1
ATOM 606 N N . ARG A 1 84 ? -12.071 -2.549 -39.103 1.00 94.81 84 ARG A N 1
ATOM 607 C CA . ARG A 1 84 ? -10.612 -2.537 -39.328 1.00 94.81 84 ARG A CA 1
ATOM 608 C C . ARG A 1 84 ? -9.836 -2.841 -38.048 1.00 94.81 84 ARG A C 1
ATOM 610 O O . ARG A 1 84 ? -8.953 -3.690 -38.072 1.00 94.81 84 ARG A O 1
ATOM 617 N N . TYR A 1 85 ? -10.208 -2.204 -36.939 1.00 94.50 85 TYR A N 1
ATOM 618 C CA . TYR A 1 85 ? -9.608 -2.462 -35.630 1.00 94.50 85 TYR A CA 1
ATOM 619 C C . TYR A 1 85 ? -9.737 -3.939 -35.233 1.00 94.50 85 TYR A C 1
ATOM 621 O O . TYR A 1 85 ? -8.746 -4.589 -34.912 1.00 94.50 85 TYR A O 1
ATOM 629 N N . ASN A 1 86 ? -10.944 -4.503 -35.325 1.00 93.56 86 ASN A N 1
ATOM 630 C CA . ASN A 1 86 ? -11.189 -5.896 -34.960 1.00 93.56 86 ASN A CA 1
ATOM 631 C C . ASN A 1 86 ? -10.386 -6.878 -35.825 1.00 93.56 86 ASN A C 1
ATOM 633 O O . ASN A 1 86 ? -9.929 -7.890 -35.298 1.00 93.56 86 ASN A O 1
ATOM 637 N N . ALA A 1 87 ? -10.186 -6.573 -37.113 1.00 91.38 87 ALA A N 1
ATOM 638 C CA . ALA A 1 87 ? -9.335 -7.366 -37.999 1.00 91.38 87 ALA A CA 1
ATOM 639 C C . ALA A 1 87 ? -7.850 -7.299 -37.595 1.00 91.38 87 ALA A C 1
ATOM 641 O O . ALA A 1 87 ? -7.165 -8.318 -37.612 1.00 91.38 87 ALA A O 1
ATOM 642 N N . GLN A 1 88 ? -7.356 -6.127 -37.176 1.00 93.38 88 GLN A N 1
ATOM 643 C CA . GLN A 1 88 ? -5.987 -5.980 -36.666 1.00 93.38 88 GLN A CA 1
ATOM 644 C C . GLN A 1 88 ? -5.778 -6.745 -35.355 1.00 93.38 88 GLN A C 1
ATOM 646 O O . GLN A 1 88 ? -4.771 -7.433 -35.210 1.00 93.38 88 GLN A O 1
ATOM 651 N N . VAL A 1 89 ? -6.742 -6.680 -34.430 1.00 92.94 89 VAL A N 1
ATOM 652 C CA . VAL A 1 89 ? -6.713 -7.453 -33.177 1.00 92.94 89 VAL A CA 1
ATOM 653 C C . VAL A 1 89 ? -6.669 -8.953 -33.465 1.00 92.94 89 VAL A C 1
ATOM 655 O O . VAL A 1 89 ? -5.857 -9.664 -32.884 1.00 92.94 89 VAL A O 1
ATOM 658 N N . GLU A 1 90 ? -7.494 -9.435 -34.395 1.00 90.50 90 GLU A N 1
ATOM 659 C CA . GLU A 1 90 ? -7.504 -10.849 -34.782 1.00 90.50 90 GLU A CA 1
ATOM 660 C C . GLU A 1 90 ? -6.178 -11.282 -35.425 1.00 90.50 90 GLU A C 1
ATOM 662 O O . GLU A 1 90 ? -5.648 -12.344 -35.099 1.00 90.50 90 GLU A O 1
ATOM 667 N N . SER A 1 91 ? -5.614 -10.451 -36.305 1.00 92.50 91 SER A N 1
ATOM 668 C CA . SER A 1 91 ? -4.311 -10.709 -36.926 1.00 92.50 91 SER A CA 1
ATOM 669 C C . SER A 1 91 ? -3.194 -10.785 -35.884 1.00 92.50 91 SER A C 1
ATOM 671 O O . SER A 1 91 ? -2.388 -11.711 -35.923 1.00 92.50 91 SER A O 1
ATOM 673 N N . ALA A 1 92 ? -3.166 -9.850 -34.930 1.00 92.56 92 ALA A N 1
ATOM 674 C CA . ALA A 1 92 ? -2.174 -9.828 -33.858 1.00 92.56 92 ALA A CA 1
ATOM 675 C C . ALA A 1 92 ? -2.298 -11.054 -32.937 1.00 92.56 92 ALA A C 1
ATOM 677 O O . ALA A 1 92 ? -1.291 -11.633 -32.538 1.00 92.56 92 ALA A O 1
ATOM 678 N N . GLN A 1 93 ? -3.526 -11.489 -32.636 1.00 93.19 93 GLN A N 1
ATOM 679 C CA . GLN A 1 93 ? -3.773 -12.700 -31.846 1.00 93.19 93 GLN A CA 1
ATOM 680 C C . GLN A 1 93 ? -3.276 -13.959 -32.554 1.00 93.19 93 GLN A C 1
ATOM 682 O O . GLN A 1 93 ? -2.622 -14.793 -31.931 1.00 93.19 93 GLN A O 1
ATOM 687 N N . LYS A 1 94 ? -3.554 -14.089 -33.856 1.00 91.06 94 LYS A N 1
ATOM 688 C CA . LYS A 1 94 ? -3.076 -15.216 -34.667 1.00 91.06 94 LYS A CA 1
ATOM 689 C C . LYS A 1 94 ? -1.552 -15.271 -34.703 1.00 91.06 94 LYS A C 1
ATOM 691 O O . LYS A 1 94 ? -0.995 -16.330 -34.433 1.00 91.06 94 LYS A O 1
ATOM 696 N N . GLN A 1 95 ? -0.906 -14.132 -34.952 1.00 93.69 95 GLN A N 1
ATOM 697 C CA . GLN A 1 95 ? 0.552 -14.033 -34.969 1.00 93.69 95 GLN A CA 1
ATOM 698 C C . GLN A 1 95 ? 1.161 -14.428 -33.616 1.00 93.69 95 GLN A C 1
ATOM 700 O O . GLN A 1 95 ? 2.079 -15.240 -33.570 1.00 93.69 95 GLN A O 1
ATOM 705 N N . LEU A 1 96 ? 0.606 -13.926 -32.507 1.00 92.75 96 LEU A N 1
ATOM 706 C CA . LEU A 1 96 ? 1.062 -14.286 -31.164 1.00 92.75 96 LEU A CA 1
ATOM 707 C C . LEU A 1 96 ? 0.973 -15.798 -30.914 1.00 92.75 96 LEU A C 1
ATOM 709 O O . LEU A 1 96 ? 1.915 -16.385 -30.393 1.00 92.75 96 LEU A O 1
ATOM 713 N N . ILE A 1 97 ? -0.153 -16.430 -31.261 1.00 89.00 97 ILE A N 1
ATOM 714 C CA . ILE A 1 97 ? -0.352 -17.875 -31.064 1.00 89.00 97 ILE A CA 1
ATOM 715 C C . ILE A 1 97 ? 0.631 -18.677 -31.926 1.00 89.00 97 ILE A C 1
ATOM 717 O O . ILE A 1 97 ? 1.194 -19.666 -31.459 1.00 89.00 97 ILE A O 1
ATOM 721 N N . GLU A 1 98 ? 0.848 -18.261 -33.172 1.00 90.50 98 GLU A N 1
ATOM 722 C CA . GLU A 1 98 ? 1.787 -18.905 -34.090 1.00 90.50 98 GLU A CA 1
ATOM 723 C C . GLU A 1 98 ? 3.229 -18.835 -33.574 1.00 90.50 98 GLU A C 1
ATOM 725 O O . GLU A 1 98 ? 3.898 -19.864 -33.479 1.00 90.50 98 GLU A O 1
ATOM 730 N N . GLU A 1 99 ? 3.679 -17.654 -33.149 1.00 91.19 99 GLU A N 1
ATOM 731 C CA . GLU A 1 99 ? 5.002 -17.470 -32.550 1.00 91.19 99 GLU A CA 1
ATOM 732 C C . GLU A 1 99 ? 5.131 -18.249 -31.233 1.00 91.19 99 GLU A C 1
ATOM 734 O O . GLU A 1 99 ? 6.146 -18.906 -30.995 1.00 91.19 99 GLU A O 1
ATOM 739 N N . ALA A 1 100 ? 4.085 -18.260 -30.403 1.00 88.31 100 ALA A N 1
ATOM 740 C CA . ALA A 1 100 ? 4.072 -18.982 -29.134 1.00 88.31 100 ALA A CA 1
ATOM 741 C C . ALA A 1 100 ? 4.206 -20.502 -29.318 1.00 88.31 100 ALA A C 1
ATOM 743 O O . ALA A 1 100 ? 4.904 -21.165 -28.549 1.00 88.31 100 ALA A O 1
ATOM 744 N N . ARG A 1 101 ? 3.616 -21.072 -30.375 1.00 91.50 101 ARG A N 1
ATOM 745 C CA . ARG A 1 101 ? 3.743 -22.505 -30.698 1.00 91.50 101 ARG A CA 1
ATOM 746 C C . ARG A 1 101 ? 5.181 -22.942 -31.001 1.00 91.50 101 ARG A C 1
ATOM 748 O O . ARG A 1 101 ? 5.452 -24.138 -30.950 1.00 91.50 101 ARG A O 1
ATOM 755 N N . SER A 1 102 ? 6.101 -22.015 -31.282 1.00 89.69 102 SER A N 1
ATOM 756 C CA . SER A 1 102 ? 7.515 -22.346 -31.519 1.00 89.69 102 SER A CA 1
ATOM 757 C C . SER A 1 102 ? 8.279 -22.752 -30.250 1.00 89.69 102 SER A C 1
ATOM 759 O O . SER A 1 102 ? 9.295 -23.438 -30.349 1.00 89.69 102 SER A O 1
ATOM 761 N N . PHE A 1 103 ? 7.790 -22.367 -29.064 1.00 88.94 103 PHE A N 1
ATOM 762 C CA . PHE A 1 103 ? 8.450 -22.650 -27.782 1.00 88.94 103 PHE A CA 1
ATOM 763 C C . PHE A 1 103 ? 7.512 -23.182 -26.689 1.00 88.94 103 PHE A C 1
ATOM 765 O O . PHE A 1 103 ? 7.986 -23.618 -25.639 1.00 88.94 103 PHE A O 1
ATOM 772 N N . LEU A 1 104 ? 6.196 -23.164 -26.908 1.00 91.12 104 LEU A N 1
ATOM 773 C CA . LEU A 1 104 ? 5.215 -23.723 -25.983 1.00 91.12 104 LEU A CA 1
ATOM 774 C C . LEU A 1 104 ? 4.893 -25.183 -26.299 1.00 91.12 104 LEU A C 1
ATOM 776 O O . LEU A 1 104 ? 4.851 -25.611 -27.452 1.00 91.12 104 LEU A O 1
ATOM 780 N N . THR A 1 105 ? 4.582 -25.946 -25.252 1.00 88.50 105 THR A N 1
ATOM 781 C CA . THR A 1 105 ? 3.966 -27.267 -25.420 1.00 88.50 105 THR A CA 1
ATOM 782 C C . THR A 1 105 ? 2.568 -27.135 -26.042 1.00 88.50 105 THR A C 1
ATOM 784 O O . THR A 1 105 ? 1.921 -26.097 -25.875 1.00 88.50 105 THR A O 1
ATOM 787 N N . PRO A 1 106 ? 2.039 -28.185 -26.699 1.00 83.38 106 PRO A N 1
ATOM 788 C CA . PRO A 1 106 ? 0.682 -28.161 -27.251 1.00 83.38 106 PRO A CA 1
ATOM 789 C C . PRO A 1 106 ? -0.391 -27.782 -26.221 1.00 83.38 106 PRO A C 1
ATOM 791 O O . PRO A 1 106 ? -1.359 -27.110 -26.560 1.00 83.38 106 PRO A O 1
ATOM 794 N N . GLU A 1 107 ? -0.203 -28.160 -24.953 1.00 81.56 107 GLU A N 1
ATOM 795 C CA . GLU A 1 107 ? -1.126 -27.801 -23.874 1.00 81.56 107 GLU A CA 1
ATOM 796 C C . GLU A 1 107 ? -1.062 -26.314 -23.520 1.00 81.56 107 GLU A C 1
ATOM 798 O O . GLU A 1 107 ? -2.089 -25.643 -23.450 1.00 81.56 107 GLU A O 1
ATOM 803 N N . GLN A 1 108 ? 0.145 -25.768 -23.385 1.00 83.75 108 GLN A N 1
ATOM 804 C CA . GLN A 1 108 ? 0.334 -24.338 -23.146 1.00 83.75 108 GLN A CA 1
ATOM 805 C C . GLN A 1 108 ? -0.174 -23.497 -24.326 1.00 83.75 108 GLN A C 1
ATOM 807 O O . GLN A 1 108 ? -0.793 -22.459 -24.112 1.00 83.75 108 GLN A O 1
ATOM 812 N N . ALA A 1 109 ? 0.019 -23.955 -25.567 1.00 83.12 109 ALA A N 1
ATOM 813 C CA . ALA A 1 109 ? -0.521 -23.291 -26.752 1.00 83.12 109 ALA A CA 1
ATOM 814 C C . ALA A 1 109 ? -2.061 -23.266 -26.740 1.00 83.12 109 ALA A C 1
ATOM 816 O O . ALA A 1 109 ? -2.653 -22.209 -26.959 1.00 83.12 109 ALA A O 1
ATOM 817 N N . ARG A 1 110 ? -2.717 -24.384 -26.382 1.00 84.62 110 ARG A N 1
ATOM 818 C CA . ARG A 1 110 ? -4.180 -24.435 -26.188 1.00 84.62 110 ARG A CA 1
ATOM 819 C C . ARG A 1 110 ? -4.655 -23.497 -25.079 1.00 84.62 110 ARG A C 1
ATOM 821 O O . ARG A 1 110 ? -5.689 -22.842 -25.219 1.00 84.62 110 ARG A O 1
ATOM 828 N N . GLN A 1 111 ? -3.891 -23.385 -23.994 1.00 86.44 111 GLN A N 1
ATOM 829 C CA . GLN A 1 111 ? -4.203 -22.455 -22.914 1.00 86.44 111 GLN A CA 1
ATOM 830 C C . GLN A 1 111 ? -4.122 -20.995 -23.387 1.00 86.44 111 GLN A C 1
ATOM 832 O O . GLN A 1 111 ? -5.038 -20.219 -23.115 1.00 86.44 111 GLN A O 1
ATOM 837 N N . VAL A 1 112 ? -3.095 -20.636 -24.161 1.00 86.56 112 VAL A N 1
ATOM 838 C CA . VAL A 1 112 ? -2.965 -19.300 -24.766 1.00 86.56 112 VAL A CA 1
ATOM 839 C C . VAL A 1 112 ? -4.111 -19.015 -25.741 1.00 86.56 112 VAL A C 1
ATOM 841 O O . VAL A 1 112 ? -4.702 -17.939 -25.694 1.00 86.56 112 VAL A O 1
ATOM 844 N N . GLU A 1 113 ? -4.504 -19.984 -26.567 1.00 86.81 113 GLU A N 1
ATOM 845 C CA . GLU A 1 113 ? -5.666 -19.863 -27.461 1.00 86.81 113 GLU A CA 1
ATOM 846 C C . GLU A 1 113 ? -6.969 -19.591 -26.686 1.00 86.81 113 GLU A C 1
ATOM 848 O O . GLU A 1 113 ? -7.783 -18.752 -27.088 1.00 86.81 113 GLU A O 1
ATOM 853 N N . SER A 1 114 ? -7.146 -20.219 -25.518 1.00 87.12 114 SER A N 1
ATOM 854 C CA . SER A 1 114 ? -8.324 -20.017 -24.660 1.00 87.12 114 SER A CA 1
ATOM 855 C C . SER A 1 114 ? -8.447 -18.588 -24.101 1.00 87.12 114 SER A C 1
ATOM 857 O O . SER A 1 114 ? -9.557 -18.111 -23.814 1.00 87.12 114 SER A O 1
ATOM 859 N N . PHE A 1 115 ? -7.330 -17.856 -23.992 1.00 89.06 115 PHE A N 1
ATOM 860 C CA . PHE A 1 115 ? -7.336 -16.457 -23.555 1.00 89.06 115 PHE A CA 1
ATOM 861 C C . PHE A 1 115 ? -8.060 -15.558 -24.549 1.00 89.06 115 PHE A C 1
ATOM 863 O O . PHE A 1 115 ? -8.658 -14.565 -24.134 1.00 89.06 115 PHE A O 1
ATOM 870 N N . PHE A 1 116 ? -8.069 -15.930 -25.827 1.00 87.69 116 PHE A N 1
ATOM 871 C CA . PHE A 1 116 ? -8.691 -15.159 -26.898 1.00 87.69 116 PHE A CA 1
ATOM 872 C C . PHE A 1 116 ? -10.057 -15.699 -27.315 1.00 87.69 116 PHE A C 1
ATOM 874 O O . PHE A 1 116 ? -10.781 -14.996 -28.010 1.00 87.69 116 PHE A O 1
ATOM 881 N N . ALA A 1 117 ? -10.447 -16.890 -26.855 1.00 81.00 117 ALA A N 1
ATOM 882 C CA . ALA A 1 117 ? -11.750 -17.475 -27.151 1.00 81.00 117 ALA A CA 1
ATOM 883 C C . ALA A 1 117 ? -12.920 -16.555 -26.719 1.00 81.00 117 ALA A C 1
ATOM 885 O O . ALA A 1 117 ? -12.841 -15.919 -25.658 1.00 81.00 117 ALA A O 1
ATOM 886 N N . PRO A 1 118 ? -14.008 -16.478 -27.514 1.00 76.44 118 PRO A N 1
ATOM 887 C CA . PRO A 1 118 ? -15.159 -15.639 -27.200 1.00 76.44 118 PRO A CA 1
ATOM 888 C C . PRO A 1 118 ? -15.800 -16.046 -25.871 1.00 76.44 118 PRO A C 1
ATOM 890 O O . PRO A 1 118 ? -15.865 -17.224 -25.526 1.00 76.44 118 PRO A O 1
ATOM 893 N N . ALA A 1 119 ? -16.338 -15.081 -25.125 1.00 62.66 119 ALA A N 1
ATOM 894 C CA . ALA A 1 119 ? -16.964 -15.346 -23.825 1.00 62.66 119 ALA A CA 1
ATOM 895 C C . ALA A 1 119 ? -18.107 -16.380 -23.917 1.00 62.66 119 ALA A C 1
ATOM 897 O O . ALA A 1 119 ? -18.323 -17.148 -22.982 1.00 62.66 119 ALA A O 1
ATOM 898 N N . SER A 1 120 ? -18.777 -16.451 -25.074 1.00 56.03 120 SER A N 1
ATOM 899 C CA . SER A 1 120 ? -19.801 -17.458 -25.384 1.00 56.03 120 SER A CA 1
ATOM 900 C C . SER A 1 120 ? -19.276 -18.906 -25.367 1.00 56.03 120 SER A C 1
ATOM 902 O O . SER A 1 120 ? -19.987 -19.810 -24.936 1.00 56.03 120 SER A O 1
ATOM 904 N N . SER A 1 121 ? -18.020 -19.157 -25.764 1.00 56.03 121 SER A N 1
ATOM 905 C CA . SER A 1 121 ? -17.456 -20.518 -25.788 1.00 56.03 121 SER A CA 1
ATOM 906 C C . SER A 1 121 ? -16.918 -20.986 -24.431 1.00 56.03 121 SER A C 1
ATOM 908 O O . SER A 1 121 ? -16.792 -22.189 -24.211 1.00 56.03 121 SER A O 1
ATOM 910 N N . ARG A 1 122 ? -16.686 -20.071 -23.476 1.00 50.75 122 ARG A N 1
ATOM 911 C CA . ARG A 1 122 ? -16.307 -20.421 -22.091 1.00 50.75 122 ARG A CA 1
ATOM 912 C C . ARG A 1 122 ? -17.454 -21.044 -21.293 1.00 50.75 122 ARG A C 1
ATOM 914 O O . ARG A 1 122 ? -17.192 -21.774 -20.346 1.00 50.75 122 ARG A O 1
ATOM 921 N N . ALA A 1 123 ? -18.704 -20.808 -21.697 1.00 41.09 123 ALA A N 1
ATOM 922 C CA . ALA A 1 123 ? -19.874 -21.454 -21.101 1.00 41.09 123 ALA A CA 1
ATOM 923 C C . ALA A 1 123 ? -20.096 -22.896 -21.606 1.00 41.09 123 ALA A C 1
ATOM 925 O O . ALA A 1 123 ? -20.768 -23.673 -20.936 1.00 41.09 123 ALA A O 1
ATOM 926 N N . ALA A 1 124 ? -19.527 -23.267 -22.761 1.00 37.81 124 ALA A N 1
ATOM 927 C CA . ALA A 1 124 ? -19.762 -24.561 -23.410 1.00 3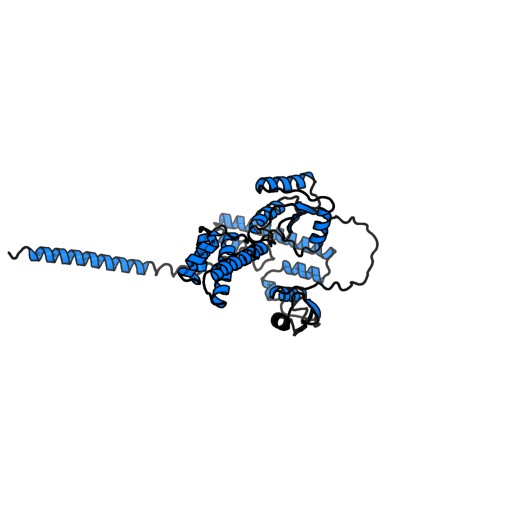7.81 124 ALA A CA 1
ATOM 928 C C . ALA A 1 124 ? -18.644 -25.602 -23.182 1.00 37.81 124 ALA A C 1
ATOM 930 O O . ALA A 1 124 ? -18.878 -26.790 -23.367 1.00 37.81 124 ALA A O 1
ATOM 931 N N . ALA A 1 125 ? -17.445 -25.197 -22.746 1.00 36.31 125 ALA A N 1
ATOM 932 C CA . ALA A 1 125 ? -16.286 -26.092 -22.606 1.00 36.31 125 ALA A CA 1
ATOM 933 C C . ALA A 1 125 ? -16.214 -26.875 -21.271 1.00 36.31 125 ALA A C 1
ATOM 935 O O . ALA A 1 125 ? -15.177 -27.445 -20.948 1.00 36.31 125 ALA A O 1
ATOM 936 N N . VAL A 1 126 ? -17.296 -26.912 -20.482 1.00 39.06 126 VAL A N 1
ATOM 937 C CA . VAL A 1 126 ? -17.325 -27.576 -19.158 1.00 39.06 126 VAL A CA 1
ATOM 938 C C . VAL A 1 126 ? -17.666 -29.078 -19.240 1.00 39.06 126 VAL A C 1
ATOM 940 O O . VAL A 1 126 ? -17.686 -29.758 -18.220 1.00 39.06 126 VAL A O 1
ATOM 943 N N . GLN A 1 127 ? -17.891 -29.661 -20.423 1.00 41.00 127 GLN A N 1
ATOM 944 C CA . GLN A 1 127 ? -18.207 -31.093 -20.534 1.00 41.00 127 GLN A CA 1
ATOM 945 C C . GLN A 1 127 ? -17.529 -31.762 -21.738 1.00 41.00 127 GLN A C 1
ATOM 947 O O . GLN A 1 127 ? -18.080 -31.713 -22.830 1.00 41.00 127 GLN A O 1
ATOM 952 N N . SER A 1 128 ? -16.366 -32.399 -21.516 1.00 33.16 128 SER A N 1
ATOM 953 C CA . SER A 1 128 ? -16.056 -33.787 -21.941 1.00 33.16 128 SER A CA 1
ATOM 954 C C . SER A 1 128 ? -14.555 -34.133 -21.795 1.00 33.16 128 SER A C 1
ATOM 956 O O . SER A 1 128 ? -13.727 -33.534 -22.476 1.00 33.16 128 SER A O 1
ATOM 958 N N . ASP A 1 129 ? -14.282 -35.143 -20.952 1.00 35.69 129 ASP A N 1
ATOM 959 C CA . ASP A 1 129 ? -13.109 -36.046 -20.834 1.00 35.69 129 ASP A CA 1
ATOM 960 C C . ASP A 1 129 ? -11.723 -35.481 -20.437 1.00 35.69 129 ASP A C 1
ATOM 962 O O . ASP A 1 129 ? -11.106 -34.737 -21.186 1.00 35.69 129 ASP A O 1
ATOM 966 N N . ALA A 1 130 ? -11.144 -35.701 -19.241 1.00 38.03 130 ALA A N 1
ATOM 967 C CA . ALA A 1 130 ? -10.904 -36.879 -18.375 1.00 38.03 130 ALA A CA 1
ATOM 968 C C . ALA A 1 130 ? -9.550 -37.594 -18.602 1.00 38.03 130 ALA A C 1
ATOM 970 O O . ALA A 1 130 ? -9.433 -38.474 -19.443 1.00 38.03 130 ALA A O 1
ATOM 971 N N . THR A 1 131 ? -8.589 -37.329 -17.704 1.00 32.91 131 THR A N 1
ATOM 972 C CA . THR A 1 131 ? -7.914 -38.377 -16.908 1.00 32.91 131 THR A CA 1
ATOM 973 C C . THR A 1 131 ? -7.634 -37.827 -15.510 1.00 32.91 131 THR A C 1
ATOM 975 O O . THR A 1 131 ? -6.788 -36.955 -15.326 1.00 32.91 131 THR A O 1
ATOM 978 N N . ASN A 1 132 ? -8.393 -38.322 -14.534 1.00 45.78 132 ASN A N 1
ATOM 979 C CA . ASN A 1 132 ? -8.376 -37.913 -13.136 1.00 45.78 132 ASN A CA 1
ATOM 980 C C . ASN A 1 132 ? -7.209 -38.585 -12.393 1.00 45.78 132 ASN A C 1
ATOM 982 O O . ASN A 1 132 ? -7.141 -39.815 -12.330 1.00 45.78 132 ASN A O 1
ATOM 986 N N . LYS A 1 133 ? -6.309 -37.786 -11.812 1.00 46.03 133 LYS A N 1
ATOM 987 C CA . LYS A 1 133 ? -5.349 -38.254 -10.807 1.00 46.03 133 LYS A CA 1
ATOM 988 C C . LYS A 1 133 ? -5.455 -37.330 -9.586 1.00 46.03 133 LYS A C 1
ATOM 990 O O . LYS A 1 133 ? -5.181 -36.135 -9.737 1.00 46.03 133 LYS A O 1
ATOM 995 N N . PRO A 1 134 ? -5.835 -37.835 -8.396 1.00 58.03 134 PRO A N 1
ATOM 996 C CA . PRO A 1 134 ? -5.789 -37.032 -7.181 1.00 58.03 134 PRO A CA 1
ATOM 997 C C . PRO A 1 134 ? -4.327 -36.672 -6.892 1.00 58.03 134 PRO A C 1
ATOM 999 O O . PRO A 1 134 ? -3.467 -37.548 -6.769 1.00 58.03 134 PRO A O 1
ATOM 1002 N N . GLY A 1 135 ? -4.039 -35.374 -6.850 1.00 73.69 135 GLY A N 1
ATOM 1003 C CA . GLY A 1 135 ? -2.754 -34.835 -6.433 1.00 73.69 135 GLY A CA 1
ATOM 1004 C C . GLY A 1 135 ? -2.629 -34.914 -4.915 1.00 73.69 135 GLY A C 1
ATOM 1005 O O . GLY A 1 135 ? -3.583 -34.639 -4.190 1.00 73.69 135 GLY A O 1
ATOM 1006 N N . ALA A 1 136 ? -1.451 -35.291 -4.429 1.00 81.50 136 ALA A N 1
ATOM 1007 C CA . ALA A 1 136 ? -1.086 -35.171 -3.023 1.00 81.50 136 ALA A CA 1
ATOM 1008 C C . ALA A 1 136 ? 0.043 -34.147 -2.907 1.00 81.50 136 ALA A C 1
ATOM 1010 O O . ALA A 1 136 ? 0.974 -34.163 -3.715 1.00 81.50 136 ALA A O 1
ATOM 1011 N N . ALA A 1 137 ? -0.041 -33.257 -1.926 1.00 83.00 137 ALA A N 1
ATOM 1012 C CA . ALA A 1 137 ? 1.015 -32.305 -1.632 1.00 83.00 137 ALA A CA 1
ATOM 1013 C C . ALA A 1 137 ? 1.185 -32.114 -0.134 1.00 83.00 137 ALA A C 1
ATOM 1015 O O . ALA A 1 137 ? 0.218 -32.076 0.624 1.00 83.00 137 ALA A O 1
ATOM 1016 N N . THR A 1 138 ? 2.438 -31.966 0.268 1.00 87.38 138 THR A N 1
ATOM 1017 C CA . THR A 1 138 ? 2.816 -31.504 1.594 1.00 87.38 138 THR A CA 1
ATOM 1018 C C . THR A 1 138 ? 3.307 -30.081 1.428 1.00 87.38 138 THR A C 1
ATOM 1020 O O . THR A 1 138 ? 4.125 -29.826 0.556 1.00 87.38 138 THR A O 1
ATOM 1023 N N . ILE A 1 139 ? 2.768 -29.157 2.211 1.00 89.06 139 ILE A N 1
ATOM 1024 C CA . ILE A 1 139 ? 3.125 -27.744 2.164 1.00 89.06 139 ILE A CA 1
ATOM 1025 C C . ILE A 1 139 ? 3.659 -27.360 3.533 1.00 89.06 139 ILE A C 1
ATOM 1027 O O . ILE A 1 139 ? 2.982 -27.566 4.538 1.00 89.06 139 ILE A O 1
ATOM 1031 N N . LYS A 1 140 ? 4.857 -26.783 3.582 1.00 88.44 140 LYS A N 1
ATOM 1032 C CA . LYS A 1 140 ? 5.386 -26.187 4.808 1.00 88.44 140 LYS A CA 1
ATOM 1033 C C . LYS A 1 140 ? 4.693 -24.865 5.098 1.00 88.44 140 LYS A C 1
ATOM 1035 O O . LYS A 1 140 ? 4.641 -23.984 4.242 1.00 88.44 140 LYS A O 1
ATOM 1040 N N . VAL A 1 141 ? 4.177 -24.730 6.313 1.00 87.31 141 VAL A N 1
ATOM 1041 C CA . VAL A 1 141 ? 3.394 -23.573 6.744 1.00 87.31 141 VAL A CA 1
ATOM 1042 C C . VAL A 1 141 ? 4.094 -22.892 7.913 1.00 87.31 141 VAL A C 1
ATOM 1044 O O . VAL A 1 141 ? 4.423 -23.529 8.912 1.00 87.31 141 VAL A O 1
ATOM 1047 N N . THR A 1 142 ? 4.287 -21.580 7.806 1.00 83.56 142 THR A N 1
ATOM 1048 C CA . THR A 1 142 ? 4.923 -20.747 8.831 1.00 83.56 142 THR A CA 1
ATOM 1049 C C . THR A 1 142 ? 3.896 -19.857 9.535 1.00 83.56 142 THR A C 1
ATOM 1051 O O . THR A 1 142 ? 2.861 -19.492 8.977 1.00 83.56 142 THR A O 1
ATOM 1054 N N . GLY A 1 143 ? 4.161 -19.523 10.802 1.00 79.56 143 GLY A N 1
ATOM 1055 C CA . GLY A 1 143 ? 3.278 -18.676 11.616 1.00 79.56 143 GLY A CA 1
ATOM 1056 C C . GLY A 1 143 ? 2.182 -19.415 12.396 1.00 79.56 143 GLY A C 1
ATOM 1057 O O . GLY A 1 143 ? 1.407 -18.771 13.095 1.00 79.56 143 GLY A O 1
ATOM 1058 N N . MET A 1 144 ? 2.114 -20.750 12.332 1.00 84.00 144 MET A N 1
ATOM 1059 C CA . MET A 1 144 ? 1.276 -21.526 13.256 1.00 84.00 144 MET A CA 1
ATOM 1060 C C . MET A 1 144 ? 1.913 -21.528 14.650 1.00 84.00 144 MET A C 1
ATOM 1062 O O . MET A 1 144 ? 3.105 -21.801 14.772 1.00 84.00 144 MET A O 1
ATOM 1066 N N . THR A 1 145 ? 1.134 -21.240 15.695 1.00 75.44 145 THR A N 1
ATOM 1067 C CA . THR A 1 145 ? 1.616 -21.200 17.093 1.00 75.44 145 THR A CA 1
ATOM 1068 C C . THR A 1 145 ? 0.822 -22.094 18.045 1.00 75.44 145 THR A C 1
ATOM 1070 O O . THR A 1 145 ? 1.218 -22.257 19.196 1.00 75.44 145 THR A O 1
ATOM 1073 N N . CYS A 1 146 ? -0.289 -22.680 17.589 1.00 75.75 146 CYS A N 1
ATOM 1074 C CA . CYS A 1 146 ? -1.101 -23.619 18.359 1.00 75.75 146 CYS A CA 1
ATOM 1075 C C . CYS A 1 146 ? -1.992 -24.483 17.448 1.00 75.75 146 CYS A C 1
ATOM 1077 O O . CYS A 1 146 ? -2.174 -24.181 16.264 1.00 75.75 146 CYS A O 1
ATOM 1079 N N . ASP A 1 147 ? -2.637 -25.505 18.017 1.00 76.06 147 ASP A N 1
ATOM 1080 C CA . ASP A 1 147 ? -3.610 -26.354 17.305 1.00 76.06 147 ASP A CA 1
ATOM 1081 C C . ASP A 1 147 ? -4.815 -25.574 16.756 1.00 76.06 147 ASP A C 1
ATOM 1083 O O . ASP A 1 147 ? -5.432 -25.978 15.769 1.00 76.06 147 ASP A O 1
ATOM 1087 N N . GLY A 1 148 ? -5.152 -24.430 17.363 1.00 72.31 148 GLY A N 1
ATOM 1088 C CA . GLY A 1 148 ? -6.181 -23.524 16.848 1.00 72.31 148 GLY A CA 1
ATOM 1089 C C . GLY A 1 148 ? -5.812 -22.926 15.485 1.00 72.31 148 GLY A C 1
ATOM 1090 O O . GLY A 1 148 ? -6.671 -22.819 14.611 1.00 72.31 148 GLY A O 1
ATOM 1091 N N . CYS A 1 149 ? -4.531 -22.608 15.268 1.00 79.25 149 CYS A N 1
ATOM 1092 C CA . CYS A 1 149 ? -4.019 -22.150 13.975 1.00 79.25 149 CYS A CA 1
ATOM 1093 C C . CYS A 1 149 ? -4.113 -23.256 12.917 1.00 79.25 149 CYS A C 1
ATOM 1095 O O . CYS A 1 149 ? -4.584 -23.000 11.810 1.00 79.25 149 CYS A O 1
ATOM 1097 N N . ALA A 1 150 ? -3.734 -24.489 13.276 1.00 83.19 150 ALA A N 1
ATOM 1098 C CA . ALA A 1 150 ? -3.819 -25.639 12.377 1.00 83.19 150 ALA A CA 1
ATOM 1099 C C . ALA A 1 150 ? -5.268 -25.902 11.928 1.00 83.19 150 ALA A C 1
ATOM 1101 O O . ALA A 1 150 ? -5.531 -26.000 10.730 1.00 83.19 150 ALA A O 1
ATOM 1102 N N . LYS A 1 151 ? -6.227 -25.892 12.866 1.00 86.75 151 LYS A N 1
ATOM 1103 C CA . LYS A 1 151 ? -7.660 -26.053 12.556 1.00 86.75 151 LYS A CA 1
ATOM 1104 C C . LYS A 1 151 ? -8.213 -24.950 11.656 1.00 86.75 151 LYS A C 1
ATOM 1106 O O . LYS A 1 151 ? -9.054 -25.230 10.807 1.00 86.75 151 LYS A O 1
ATOM 1111 N N . SER A 1 152 ? -7.765 -23.706 11.835 1.00 85.56 152 SER A N 1
ATOM 1112 C CA . SER A 1 152 ? -8.184 -22.583 10.984 1.00 85.56 152 SER A CA 1
ATOM 1113 C C . SER A 1 152 ? -7.796 -22.820 9.519 1.00 85.56 152 SER A C 1
ATOM 1115 O O . SER A 1 152 ? -8.602 -22.615 8.611 1.00 85.56 152 SER A O 1
ATOM 1117 N N . ILE A 1 153 ? -6.583 -23.334 9.294 1.00 89.25 153 ILE A N 1
ATOM 1118 C CA . ILE A 1 153 ? -6.082 -23.656 7.956 1.00 89.25 153 ILE A CA 1
ATOM 1119 C C . ILE A 1 153 ? -6.808 -24.872 7.372 1.00 89.25 153 ILE A C 1
ATOM 1121 O O . ILE A 1 153 ? -7.226 -24.816 6.217 1.00 89.25 153 ILE A O 1
ATOM 1125 N N . GLU A 1 154 ? -7.019 -25.938 8.154 1.00 91.19 154 GLU A N 1
ATOM 1126 C CA . GLU A 1 154 ? -7.804 -27.109 7.720 1.00 91.19 154 GLU A CA 1
ATOM 1127 C C . GLU A 1 154 ? -9.200 -26.695 7.244 1.00 91.19 154 GLU A C 1
ATOM 1129 O O . GLU A 1 154 ? -9.600 -27.023 6.131 1.00 91.19 154 GLU A O 1
ATOM 1134 N N . GLN A 1 155 ? -9.910 -25.885 8.036 1.00 88.38 155 GLN A N 1
ATOM 1135 C CA . GLN A 1 155 ? -11.258 -25.421 7.698 1.00 88.38 155 GLN A CA 1
ATOM 1136 C C . GLN A 1 155 ? -11.308 -24.538 6.448 1.00 88.38 155 GLN A C 1
ATOM 1138 O O . GLN A 1 155 ? -12.331 -24.507 5.761 1.00 88.38 155 GLN A O 1
ATOM 1143 N N . ALA A 1 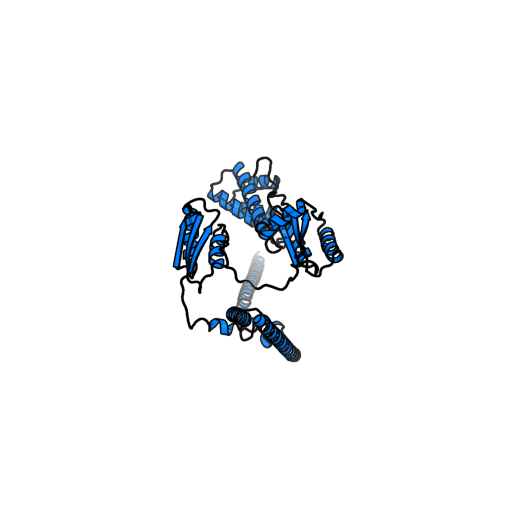156 ? -10.250 -23.776 6.172 1.00 87.06 156 ALA A N 1
ATOM 1144 C CA . ALA A 1 156 ? -10.165 -22.952 4.974 1.00 87.06 156 ALA A CA 1
ATOM 1145 C C . ALA A 1 156 ? -9.879 -23.796 3.727 1.00 87.06 156 ALA A C 1
ATOM 1147 O O . ALA A 1 156 ? -10.506 -23.589 2.690 1.00 87.06 156 ALA A O 1
ATOM 1148 N N . LEU A 1 157 ? -8.990 -24.784 3.850 1.00 89.75 157 LEU A N 1
ATOM 1149 C CA . LEU A 1 157 ? -8.647 -25.700 2.767 1.00 89.75 157 LEU A CA 1
ATOM 1150 C C . LEU A 1 157 ? -9.791 -26.664 2.438 1.00 89.75 157 LEU A C 1
ATOM 1152 O O . LEU A 1 157 ? -10.044 -26.902 1.263 1.00 89.75 157 LEU A O 1
ATOM 1156 N N . ASP A 1 158 ? -10.544 -27.140 3.428 1.00 87.75 158 ASP A N 1
ATOM 1157 C CA . ASP A 1 158 ? -11.712 -28.005 3.202 1.00 87.75 158 ASP A CA 1
ATOM 1158 C C . ASP A 1 158 ? -12.859 -27.285 2.466 1.00 87.75 158 ASP A C 1
ATOM 1160 O O . ASP A 1 158 ? -13.680 -27.920 1.804 1.00 87.75 158 ASP A O 1
ATOM 1164 N N . LYS A 1 159 ? -12.926 -25.948 2.546 1.00 87.00 159 LYS A N 1
ATOM 1165 C CA . LYS A 1 159 ? -13.899 -25.130 1.795 1.00 87.00 159 LYS A CA 1
ATOM 1166 C C . LYS A 1 159 ? -13.474 -24.872 0.349 1.00 87.00 159 LYS A C 1
ATOM 1168 O O . LYS A 1 159 ? -14.286 -24.387 -0.442 1.00 87.00 159 LYS A O 1
ATOM 1173 N N . LEU A 1 160 ? -12.221 -25.156 0.001 1.00 85.94 160 LEU A N 1
ATOM 1174 C CA . LEU A 1 160 ? -11.678 -24.894 -1.322 1.00 85.94 160 LEU A CA 1
ATOM 1175 C C . LEU A 1 160 ? -12.139 -25.983 -2.298 1.00 85.94 160 LEU A C 1
ATOM 1177 O O . LEU A 1 160 ? -11.812 -27.162 -2.157 1.00 85.94 160 LEU A O 1
ATOM 1181 N N . ALA A 1 161 ? -12.917 -25.587 -3.307 1.00 80.75 161 ALA A N 1
ATOM 1182 C CA . ALA A 1 161 ? -13.478 -26.516 -4.282 1.00 80.75 161 ALA A CA 1
ATOM 1183 C C . ALA A 1 161 ? -12.363 -27.260 -5.035 1.00 80.75 161 ALA A C 1
ATOM 1185 O O . ALA A 1 161 ? -11.593 -26.657 -5.774 1.00 80.75 161 ALA A O 1
ATOM 1186 N N . GLY A 1 162 ? -12.297 -28.580 -4.854 1.00 81.56 162 GLY A N 1
ATOM 1187 C CA . GLY A 1 162 ? -11.230 -29.419 -5.400 1.00 81.56 162 GLY A CA 1
ATOM 1188 C C . GLY A 1 162 ? -10.314 -30.017 -4.336 1.00 81.56 162 GLY A C 1
ATOM 1189 O O . GLY A 1 162 ? -9.617 -30.974 -4.639 1.00 81.56 162 GLY A O 1
ATOM 1190 N N . VAL A 1 163 ? -10.339 -29.551 -3.086 1.00 87.81 163 VAL A N 1
ATOM 1191 C CA . VAL A 1 163 ? -9.659 -30.238 -1.979 1.00 87.81 163 VAL A CA 1
ATOM 1192 C C . VAL A 1 163 ? -10.532 -31.395 -1.490 1.00 87.81 163 VAL A C 1
ATOM 1194 O O . VAL A 1 163 ? -11.718 -31.231 -1.221 1.00 87.81 163 VAL A O 1
ATOM 1197 N N . HIS A 1 164 ? -9.953 -32.593 -1.410 1.00 84.81 164 HIS A N 1
ATOM 1198 C CA . HIS A 1 164 ? -10.630 -33.787 -0.898 1.00 84.81 164 HIS A CA 1
ATOM 1199 C C . HIS A 1 164 ? -10.377 -34.004 0.590 1.00 84.81 164 HIS A C 1
ATOM 1201 O O . HIS A 1 164 ? -11.245 -34.518 1.292 1.00 84.81 164 HIS A O 1
ATOM 1207 N N . LYS A 1 165 ? -9.166 -33.680 1.052 1.00 84.62 165 LYS A N 1
ATOM 1208 C CA . LYS A 1 165 ? -8.763 -33.829 2.449 1.00 84.62 165 LYS A CA 1
ATOM 1209 C C . LYS A 1 165 ? -7.585 -32.913 2.748 1.00 84.62 165 LYS A C 1
ATOM 1211 O O . LYS A 1 165 ? -6.577 -33.004 2.047 1.00 84.62 165 LYS A O 1
ATOM 1216 N N . ALA A 1 166 ? -7.681 -32.108 3.800 1.00 89.50 166 ALA A N 1
ATOM 1217 C CA . ALA A 1 166 ? -6.557 -31.376 4.370 1.00 89.50 166 ALA A CA 1
ATOM 1218 C C . ALA A 1 166 ? -6.303 -31.843 5.810 1.00 89.50 166 ALA A C 1
ATOM 1220 O O . ALA A 1 166 ? -7.232 -31.982 6.601 1.00 89.50 166 ALA A O 1
ATOM 1221 N N . LYS A 1 167 ? -5.040 -32.118 6.147 1.00 89.75 167 LYS A N 1
ATOM 1222 C CA . LYS A 1 167 ? -4.598 -32.380 7.520 1.00 89.75 167 LYS A CA 1
ATOM 1223 C C . LYS A 1 167 ? -3.403 -31.492 7.832 1.00 89.75 167 LYS A C 1
ATOM 1225 O O . LYS A 1 167 ? -2.391 -31.561 7.140 1.00 89.75 167 LYS A O 1
ATOM 1230 N N . VAL A 1 168 ? -3.501 -30.674 8.868 1.00 89.75 168 VAL A N 1
ATOM 1231 C CA . VAL A 1 168 ? -2.481 -29.694 9.240 1.00 89.75 168 VAL A CA 1
ATOM 1232 C C . VAL A 1 168 ? -1.921 -30.060 10.607 1.00 89.75 168 VAL A C 1
ATOM 1234 O O . VAL A 1 168 ? -2.653 -30.305 11.560 1.00 89.75 168 VAL A O 1
ATOM 1237 N N . SER A 1 169 ? -0.597 -30.118 10.706 1.00 83.75 169 SER A N 1
ATOM 1238 C CA . SER A 1 169 ? 0.110 -30.393 11.954 1.00 83.75 169 SER A CA 1
ATOM 1239 C C . SER A 1 169 ? 0.921 -29.169 12.346 1.00 83.75 169 SER A C 1
ATOM 1241 O O . SER A 1 169 ? 1.902 -28.833 11.680 1.00 83.75 169 SER A O 1
ATOM 1243 N N . TYR A 1 170 ? 0.523 -28.525 13.445 1.00 79.81 170 TYR A N 1
ATOM 1244 C CA . TYR A 1 170 ? 1.298 -27.445 14.053 1.00 79.81 170 TYR A CA 1
ATOM 1245 C C . TYR A 1 170 ? 2.676 -27.949 14.514 1.00 79.81 170 TYR A C 1
ATOM 1247 O O . TYR A 1 170 ? 3.683 -27.345 14.161 1.00 79.81 170 TYR A O 1
ATOM 1255 N N . GLU A 1 171 ? 2.730 -29.098 15.199 1.00 74.94 171 GLU A N 1
ATOM 1256 C CA . GLU A 1 171 ? 3.978 -29.706 15.694 1.00 74.94 171 GLU A CA 1
ATOM 1257 C C . GLU A 1 171 ? 5.009 -29.953 14.584 1.00 74.94 171 GLU A C 1
ATOM 1259 O O . GLU A 1 171 ? 6.207 -29.768 14.789 1.00 74.94 171 GLU A O 1
ATOM 1264 N N . ARG A 1 172 ? 4.548 -30.367 13.395 1.00 76.75 172 ARG A N 1
ATOM 1265 C CA . ARG A 1 172 ? 5.414 -30.635 12.237 1.00 76.75 172 ARG A CA 1
ATOM 1266 C C . ARG A 1 172 ? 5.574 -29.433 11.303 1.00 76.75 172 ARG A C 1
ATOM 1268 O O . ARG A 1 172 ? 6.389 -29.511 10.390 1.00 76.75 172 ARG A O 1
ATOM 1275 N N . GLY A 1 173 ? 4.806 -28.358 11.487 1.00 84.88 173 GLY A N 1
ATOM 1276 C CA . GLY A 1 173 ? 4.840 -27.176 10.621 1.00 84.88 173 GLY A CA 1
ATOM 1277 C C . GLY A 1 173 ? 4.388 -27.430 9.176 1.00 84.88 173 GLY A C 1
ATOM 1278 O O . GLY A 1 173 ? 4.872 -26.765 8.263 1.00 84.88 173 GLY A O 1
ATOM 1279 N N . ILE A 1 174 ? 3.505 -28.408 8.933 1.00 86.56 174 ILE A N 1
ATOM 1280 C CA . ILE A 1 174 ? 3.105 -28.810 7.572 1.00 86.56 174 ILE A CA 1
ATOM 1281 C C . ILE A 1 174 ? 1.593 -29.005 7.412 1.00 86.56 174 ILE A C 1
ATOM 1283 O O . ILE A 1 174 ? 0.895 -29.382 8.355 1.00 86.56 174 ILE A O 1
ATOM 1287 N N . ALA A 1 175 ? 1.116 -28.825 6.182 1.00 88.75 175 ALA A N 1
ATOM 1288 C CA . ALA A 1 175 ? -0.217 -29.172 5.707 1.00 88.75 175 ALA A CA 1
ATOM 1289 C C . ALA A 1 175 ? -0.120 -30.289 4.652 1.00 88.75 175 ALA A C 1
ATOM 1291 O O . ALA A 1 175 ? 0.488 -30.107 3.600 1.00 88.75 175 ALA A O 1
ATOM 1292 N N . GLU A 1 176 ? -0.703 -31.452 4.932 1.00 87.81 176 GLU A N 1
ATOM 1293 C CA . GLU A 1 176 ? -0.820 -32.583 4.009 1.00 87.81 176 GLU A CA 1
ATOM 1294 C C . GLU A 1 176 ? -2.198 -32.534 3.333 1.00 87.81 176 GLU A C 1
ATOM 1296 O O . GLU A 1 176 ? -3.234 -32.633 3.995 1.00 87.81 176 GLU A O 1
ATOM 1301 N N . ILE A 1 177 ? -2.218 -32.352 2.012 1.00 92.31 177 ILE A N 1
ATOM 1302 C CA . ILE A 1 177 ? -3.434 -32.086 1.239 1.00 92.31 177 ILE A CA 1
ATOM 1303 C C . ILE A 1 177 ? -3.570 -33.094 0.101 1.00 92.31 177 ILE A C 1
ATOM 1305 O O . ILE A 1 177 ? -2.645 -33.304 -0.682 1.00 92.31 177 ILE A O 1
ATOM 1309 N N . THR A 1 178 ? -4.755 -33.688 -0.017 1.00 85.12 178 THR A N 1
ATOM 1310 C CA . THR A 1 178 ? -5.184 -34.448 -1.196 1.00 85.12 178 THR A CA 1
ATOM 1311 C C . THR A 1 178 ? -6.202 -33.617 -1.962 1.00 85.12 178 THR A C 1
ATOM 1313 O O . THR A 1 178 ? -7.202 -33.188 -1.383 1.00 85.12 178 THR A O 1
ATOM 1316 N N . TYR A 1 179 ? -5.962 -33.380 -3.247 1.00 86.62 179 TYR A N 1
ATOM 1317 C CA . TYR A 1 179 ? -6.764 -32.472 -4.059 1.00 86.62 179 TYR A CA 1
ATOM 1318 C C . TYR A 1 179 ? -6.892 -32.946 -5.508 1.00 86.62 179 TYR A C 1
ATOM 1320 O O . TYR A 1 179 ? -6.092 -33.724 -6.023 1.00 86.62 179 TYR A O 1
ATOM 1328 N N . ASP A 1 180 ? -7.926 -32.466 -6.174 1.00 80.56 180 ASP A N 1
ATOM 1329 C CA . ASP A 1 180 ? -8.176 -32.646 -7.588 1.00 80.56 180 ASP A CA 1
ATOM 1330 C C . ASP A 1 180 ? -7.403 -31.573 -8.362 1.00 80.56 180 ASP A C 1
ATOM 1332 O O . ASP A 1 180 ? -7.805 -30.409 -8.416 1.00 80.56 180 ASP A O 1
ATOM 1336 N N . SER A 1 181 ? -6.284 -31.977 -8.967 1.00 74.81 181 SER A N 1
ATOM 1337 C CA . SER A 1 181 ? -5.412 -31.086 -9.746 1.00 74.81 181 SER A CA 1
ATOM 1338 C C . SER A 1 181 ? -6.088 -30.470 -10.979 1.00 74.81 181 SER A C 1
ATOM 1340 O O . SER A 1 181 ? -5.554 -29.521 -11.549 1.00 74.81 181 SER A O 1
ATOM 1342 N N . SER A 1 182 ? -7.272 -30.964 -11.368 1.00 66.50 182 SER A N 1
ATOM 1343 C CA . SER A 1 182 ? -8.097 -30.367 -12.424 1.00 66.50 182 SER A CA 1
ATOM 1344 C C . SER A 1 182 ? -9.007 -29.236 -11.927 1.00 66.50 182 SER A C 1
ATOM 1346 O O . SER A 1 182 ? -9.493 -28.443 -12.732 1.00 66.50 182 SER A O 1
ATOM 1348 N N . LYS A 1 183 ? -9.236 -29.144 -10.610 1.00 72.56 183 LYS A N 1
ATOM 1349 C CA . LYS A 1 183 ? -10.129 -28.152 -9.986 1.00 72.56 183 LYS A CA 1
ATOM 1350 C C . LYS A 1 183 ? -9.385 -27.103 -9.181 1.00 72.56 183 LYS A C 1
ATOM 1352 O O . LYS A 1 183 ? -9.836 -25.963 -9.123 1.00 72.56 183 LYS A O 1
ATOM 1357 N N . VAL A 1 184 ? -8.274 -27.491 -8.559 1.00 80.38 184 VAL A N 1
ATOM 1358 C CA . VAL A 1 184 ? -7.497 -26.610 -7.695 1.00 80.38 184 VAL A CA 1
ATOM 1359 C C . VAL A 1 184 ? -6.000 -26.836 -7.891 1.00 80.38 184 VAL A C 1
ATOM 1361 O O . VAL A 1 184 ? -5.527 -27.970 -7.957 1.00 80.38 184 VAL A O 1
ATOM 1364 N N . THR A 1 185 ? -5.240 -25.750 -8.011 1.00 83.88 185 THR A N 1
ATOM 1365 C CA . THR A 1 185 ? -3.779 -25.789 -8.157 1.00 83.88 185 THR A CA 1
ATOM 1366 C C . THR A 1 185 ? -3.080 -25.646 -6.808 1.00 83.88 185 THR A C 1
ATOM 1368 O O . THR A 1 185 ? -3.643 -25.117 -5.848 1.00 83.88 185 THR A O 1
ATOM 1371 N N . LEU A 1 186 ? -1.808 -26.054 -6.734 1.00 83.25 186 LEU A N 1
ATOM 1372 C CA . LEU A 1 186 ? -0.999 -25.813 -5.535 1.00 83.25 186 LEU A CA 1
ATOM 1373 C C . LEU A 1 186 ? -0.908 -24.331 -5.198 1.00 83.25 186 LEU A C 1
ATOM 1375 O O . LEU A 1 186 ? -0.977 -23.984 -4.030 1.00 83.25 186 LEU A O 1
ATOM 1379 N N . ASP A 1 187 ? -0.826 -23.449 -6.190 1.00 81.88 187 ASP A N 1
ATOM 1380 C CA . ASP A 1 187 ? -0.766 -22.010 -5.932 1.00 81.88 187 ASP A CA 1
ATOM 1381 C C . ASP A 1 187 ? -2.069 -21.465 -5.355 1.00 81.88 187 ASP A C 1
ATOM 1383 O O . ASP A 1 187 ? -2.021 -20.607 -4.479 1.00 81.88 187 ASP A O 1
ATOM 1387 N N . GLN A 1 188 ? -3.222 -22.002 -5.766 1.00 79.81 188 GLN A N 1
ATOM 1388 C CA . GLN A 1 188 ? -4.510 -21.672 -5.154 1.00 79.81 188 GLN A CA 1
ATOM 1389 C C . GLN A 1 188 ? -4.583 -22.167 -3.708 1.00 79.81 188 GLN A C 1
ATOM 1391 O O . GLN A 1 188 ? -4.969 -21.407 -2.829 1.00 79.81 188 GLN A O 1
ATOM 1396 N N . ILE A 1 189 ? -4.126 -23.392 -3.435 1.00 87.62 189 ILE A N 1
ATOM 1397 C CA . ILE A 1 189 ? -4.036 -23.939 -2.071 1.00 87.62 189 ILE A CA 1
ATOM 1398 C C . ILE A 1 189 ? -3.110 -23.068 -1.202 1.00 87.62 189 ILE A C 1
ATOM 1400 O O . ILE A 1 189 ? -3.473 -22.689 -0.090 1.00 87.62 189 ILE A O 1
ATOM 1404 N N . ARG A 1 190 ? -1.930 -22.690 -1.711 1.00 89.81 190 ARG A N 1
ATOM 1405 C CA . ARG A 1 190 ? -0.987 -21.794 -1.018 1.00 89.81 190 ARG A CA 1
ATOM 1406 C C . ARG A 1 190 ? -1.583 -20.408 -0.793 1.00 89.81 190 ARG A C 1
ATOM 1408 O O . ARG A 1 190 ? -1.387 -19.833 0.273 1.00 89.81 190 ARG A O 1
ATOM 1415 N N . ALA A 1 191 ? -2.301 -19.871 -1.777 1.00 82.31 191 ALA A N 1
ATOM 1416 C CA . ALA A 1 191 ? -2.992 -18.593 -1.659 1.00 82.31 191 ALA A CA 1
ATOM 1417 C C . ALA A 1 191 ? -4.057 -18.644 -0.560 1.00 82.31 191 ALA A C 1
ATOM 1419 O O . ALA A 1 191 ? -4.069 -17.756 0.283 1.00 82.31 191 ALA A O 1
ATOM 1420 N N . THR A 1 192 ? -4.850 -19.715 -0.480 1.00 85.25 192 THR A N 1
ATOM 1421 C CA . THR A 1 192 ? -5.829 -19.906 0.599 1.00 85.25 192 THR A CA 1
ATOM 1422 C C . THR A 1 192 ? -5.166 -19.929 1.979 1.00 85.25 192 THR A C 1
ATOM 1424 O O . THR A 1 192 ? -5.672 -19.294 2.898 1.00 85.25 192 THR A O 1
ATOM 1427 N N . ILE A 1 193 ? -4.000 -20.573 2.132 1.00 86.69 193 ILE A N 1
ATOM 1428 C CA . ILE A 1 193 ? -3.231 -20.547 3.395 1.00 86.69 193 ILE A CA 1
ATOM 1429 C C . ILE A 1 193 ? -2.743 -19.122 3.728 1.00 86.69 193 ILE A C 1
ATOM 1431 O O . ILE A 1 193 ? -2.777 -18.706 4.886 1.00 86.69 193 ILE A O 1
ATOM 1435 N N . ARG A 1 194 ? -2.343 -18.337 2.720 1.00 86.31 194 ARG A N 1
ATOM 1436 C CA . ARG A 1 194 ? -1.944 -16.928 2.902 1.00 86.31 194 ARG A CA 1
ATOM 1437 C C . ARG A 1 194 ? -3.126 -16.025 3.251 1.00 86.31 194 ARG A C 1
ATOM 1439 O O . ARG A 1 194 ? -2.975 -15.124 4.070 1.00 86.31 194 ARG A O 1
ATOM 1446 N N . GLU A 1 195 ? -4.301 -16.276 2.681 1.00 80.12 195 GLU A N 1
ATOM 1447 C CA . GLU A 1 195 ? -5.535 -15.525 2.953 1.00 80.12 195 GLU A CA 1
ATOM 1448 C C . GLU A 1 195 ? -6.010 -15.680 4.399 1.00 80.12 195 GLU A C 1
ATOM 1450 O O . GLU A 1 195 ? -6.514 -14.720 4.981 1.00 80.12 195 GLU A O 1
ATOM 1455 N N . VAL A 1 196 ? -5.792 -16.849 5.012 1.00 80.81 196 VAL A N 1
ATOM 1456 C CA . VAL A 1 196 ? -6.047 -17.044 6.449 1.00 80.81 196 VAL A CA 1
ATOM 1457 C C . VAL A 1 196 ? -4.920 -16.538 7.358 1.00 80.81 196 VAL A C 1
ATOM 1459 O O . VAL A 1 196 ? -5.013 -16.676 8.576 1.00 80.81 196 VAL A O 1
ATOM 1462 N N . GLY A 1 197 ? -3.893 -15.897 6.790 1.00 77.62 197 GLY A N 1
ATOM 1463 C CA . GLY A 1 197 ? -2.859 -15.170 7.529 1.00 77.62 197 GLY A CA 1
ATOM 1464 C C . GLY A 1 197 ? -1.603 -15.975 7.865 1.00 77.62 197 GLY A C 1
ATOM 1465 O O . GLY A 1 197 ? -0.834 -15.540 8.721 1.00 77.62 197 GLY A O 1
ATOM 1466 N N . PHE A 1 198 ? -1.375 -17.121 7.215 1.00 82.00 198 PHE A N 1
ATOM 1467 C CA . PHE A 1 198 ? -0.202 -17.966 7.458 1.00 82.00 198 PHE A CA 1
ATOM 1468 C C . PHE A 1 198 ? 0.770 -17.955 6.273 1.00 82.00 198 PHE A C 1
ATOM 1470 O O . PHE A 1 198 ? 0.381 -17.838 5.111 1.00 82.00 198 PHE A O 1
ATOM 1477 N N . GLY A 1 199 ? 2.064 -18.063 6.565 1.00 78.44 199 GLY A N 1
ATOM 1478 C CA . GLY A 1 199 ? 3.099 -18.119 5.539 1.00 78.44 199 GLY A CA 1
ATOM 1479 C C . GLY A 1 199 ? 3.237 -19.522 4.954 1.00 78.44 199 GLY A C 1
ATOM 1480 O O . GLY A 1 199 ? 2.869 -20.514 5.579 1.00 78.44 199 GLY A O 1
ATOM 1481 N N . VAL A 1 200 ? 3.777 -19.611 3.740 1.00 86.75 200 VAL A N 1
ATOM 1482 C CA . VAL A 1 200 ? 4.037 -20.884 3.061 1.00 86.75 200 VAL A CA 1
ATOM 1483 C C . VAL A 1 200 ? 5.451 -20.868 2.498 1.00 86.75 200 VAL A C 1
ATOM 1485 O O . VAL A 1 200 ? 5.772 -19.972 1.716 1.00 86.75 200 VAL A O 1
ATOM 1488 N N . GLU A 1 201 ? 6.272 -21.848 2.877 1.00 77.25 201 GLU A N 1
ATOM 1489 C CA . GLU A 1 201 ? 7.590 -22.055 2.269 1.00 77.25 201 GLU A CA 1
ATOM 1490 C C . GLU A 1 201 ? 7.439 -22.809 0.943 1.00 77.25 201 GLU A C 1
ATOM 1492 O O . GLU A 1 201 ? 6.668 -23.765 0.830 1.00 77.25 201 GLU A O 1
ATOM 1497 N N . GLU A 1 202 ? 8.164 -22.368 -0.084 1.00 70.56 202 GLU A N 1
ATOM 1498 C CA . GLU A 1 202 ? 8.187 -23.061 -1.369 1.00 70.56 202 GLU A CA 1
ATOM 1499 C C . GLU A 1 202 ? 9.130 -24.265 -1.295 1.00 70.56 202 GLU A C 1
ATOM 1501 O O . GLU A 1 202 ? 10.330 -24.122 -1.053 1.00 70.56 202 GLU A O 1
ATOM 1506 N N . ASP A 1 203 ? 8.595 -25.467 -1.514 1.00 43.91 203 ASP A N 1
ATOM 1507 C CA . ASP A 1 203 ? 9.414 -26.669 -1.627 1.00 43.91 203 ASP A CA 1
ATOM 1508 C C . ASP A 1 203 ? 10.192 -26.647 -2.950 1.00 43.91 203 ASP A C 1
ATOM 1510 O O . ASP A 1 203 ? 9.662 -26.953 -4.021 1.00 43.91 203 ASP A O 1
ATOM 1514 N N . ASN A 1 204 ? 11.486 -26.332 -2.873 1.00 41.66 204 ASN A N 1
ATOM 1515 C CA . ASN A 1 204 ? 12.447 -26.698 -3.908 1.00 41.66 204 ASN A CA 1
ATOM 1516 C C . ASN A 1 204 ? 12.634 -28.224 -3.889 1.00 41.66 204 ASN A C 1
ATOM 1518 O O . ASN A 1 204 ? 13.500 -28.746 -3.187 1.00 41.66 204 ASN A O 1
ATOM 1522 N N . ALA A 1 205 ? 11.819 -28.949 -4.658 1.00 27.08 205 ALA A N 1
ATOM 1523 C CA . ALA A 1 205 ? 12.071 -30.351 -4.983 1.00 27.08 205 ALA A CA 1
ATOM 1524 C C . ALA A 1 205 ? 12.877 -30.465 -6.299 1.00 27.08 205 ALA A C 1
ATOM 1526 O O . ALA A 1 205 ? 12.648 -29.696 -7.237 1.00 27.08 205 ALA A O 1
ATOM 1527 N N . PRO A 1 206 ? 13.834 -31.409 -6.389 1.00 31.64 206 PRO A N 1
ATOM 1528 C CA . PRO A 1 206 ? 14.898 -31.397 -7.389 1.00 31.64 206 PRO A CA 1
ATOM 1529 C C . PRO A 1 206 ? 14.394 -31.835 -8.768 1.00 31.64 206 PRO A C 1
ATOM 1531 O O . PRO A 1 206 ? 13.954 -32.971 -8.951 1.00 31.64 206 PRO A O 1
ATOM 1534 N N . GLN A 1 207 ? 14.510 -30.960 -9.770 1.00 31.81 207 GLN A N 1
ATOM 1535 C CA . GLN A 1 207 ? 14.315 -31.358 -11.162 1.00 31.81 207 GLN A CA 1
ATOM 1536 C C . GLN A 1 207 ? 15.566 -32.071 -11.676 1.00 31.81 207 GLN A C 1
ATOM 1538 O O . GLN A 1 207 ? 16.654 -31.503 -11.770 1.00 31.81 207 GLN A O 1
ATOM 1543 N N . ALA A 1 208 ? 15.377 -33.353 -11.980 1.00 28.14 208 ALA A N 1
ATOM 1544 C CA . ALA A 1 208 ? 16.358 -34.229 -12.585 1.00 28.14 208 ALA A CA 1
ATOM 1545 C C . ALA A 1 208 ? 16.896 -33.657 -13.906 1.00 28.14 208 ALA A C 1
ATOM 1547 O O . ALA A 1 208 ? 16.158 -33.157 -14.755 1.00 28.14 208 ALA A O 1
ATOM 1548 N N . ALA A 1 209 ? 18.209 -33.792 -14.062 1.00 35.41 209 ALA A N 1
ATOM 1549 C CA . ALA A 1 209 ? 18.988 -33.379 -15.211 1.00 35.41 209 ALA A CA 1
ATOM 1550 C C . ALA A 1 209 ? 18.431 -33.904 -16.546 1.00 35.41 209 ALA A C 1
ATOM 1552 O O . ALA A 1 209 ? 18.286 -35.111 -16.747 1.00 35.41 209 ALA A O 1
ATOM 1553 N N . ARG A 1 210 ? 18.266 -32.998 -17.514 1.00 29.22 210 ARG A N 1
ATOM 1554 C CA . ARG A 1 210 ? 18.464 -33.299 -18.935 1.00 29.22 210 ARG A CA 1
ATOM 1555 C C . ARG A 1 210 ? 19.303 -32.191 -19.545 1.00 29.22 210 ARG A C 1
ATOM 1557 O O . ARG A 1 210 ? 18.870 -31.052 -19.668 1.00 29.22 210 ARG A O 1
ATOM 1564 N N . GLY A 1 211 ? 20.544 -32.546 -19.855 1.00 30.00 211 GLY A N 1
ATOM 1565 C CA . GLY A 1 211 ? 21.479 -31.664 -20.522 1.00 30.00 211 GLY A CA 1
ATOM 1566 C C . GLY A 1 211 ? 21.081 -31.417 -21.970 1.00 30.00 211 GLY A C 1
ATOM 1567 O O . GLY A 1 211 ? 20.647 -32.325 -22.674 1.00 30.00 211 GLY A O 1
ATOM 1568 N N . SER A 1 212 ? 21.332 -30.194 -22.420 1.00 31.19 212 SER A N 1
ATOM 1569 C CA . SER A 1 212 ? 21.768 -29.946 -23.785 1.00 31.19 212 SER A CA 1
ATOM 1570 C C . SER A 1 212 ? 22.850 -28.874 -23.726 1.00 31.19 212 SER A C 1
ATOM 1572 O O . SER A 1 212 ? 22.638 -27.777 -23.210 1.00 31.19 212 SER A O 1
ATOM 1574 N N . LYS A 1 213 ? 24.060 -29.245 -24.149 1.00 30.45 213 LYS A N 1
ATOM 1575 C CA . LYS A 1 213 ? 25.193 -28.329 -24.296 1.00 30.45 213 LYS A CA 1
ATOM 1576 C C . LYS A 1 213 ? 24.977 -27.452 -25.533 1.00 30.45 213 LYS A C 1
ATOM 1578 O O . LYS A 1 213 ? 24.458 -27.927 -26.534 1.00 30.45 213 LYS A O 1
ATOM 1583 N N . ALA A 1 214 ? 25.543 -26.247 -25.448 1.00 29.30 214 ALA A N 1
ATOM 1584 C CA . ALA A 1 214 ? 25.841 -25.290 -26.517 1.00 29.30 214 ALA A CA 1
ATOM 1585 C C . ALA A 1 214 ? 24.713 -24.333 -26.949 1.00 29.30 214 ALA A C 1
ATOM 1587 O O . ALA A 1 214 ? 24.048 -24.526 -27.955 1.00 29.30 214 ALA A O 1
ATOM 1588 N N . ALA A 1 215 ? 24.619 -23.202 -26.249 1.00 32.19 215 ALA A N 1
ATOM 1589 C CA . ALA A 1 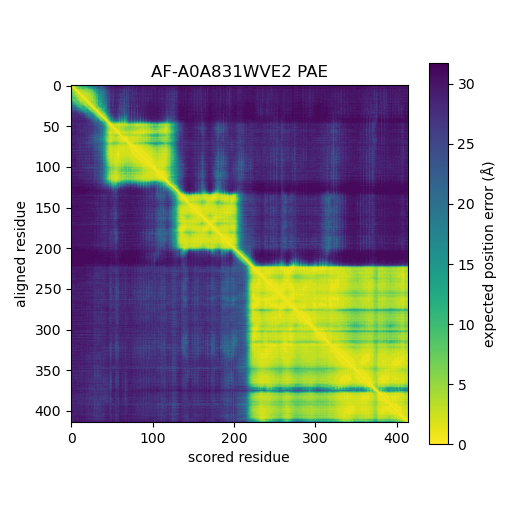215 ? 25.126 -21.927 -26.762 1.00 32.19 215 ALA A CA 1
ATOM 1590 C C . ALA A 1 215 ? 25.319 -20.984 -25.567 1.00 32.19 215 ALA A C 1
ATOM 1592 O O . ALA A 1 215 ? 24.419 -20.817 -24.748 1.00 32.19 215 ALA A O 1
ATOM 1593 N N . VAL A 1 216 ? 26.514 -20.409 -25.427 1.00 41.47 216 VAL A N 1
ATOM 1594 C CA . VAL A 1 216 ? 26.806 -19.378 -24.423 1.00 41.47 216 VAL A CA 1
ATOM 1595 C C . VAL A 1 216 ? 26.041 -18.116 -24.827 1.00 41.47 216 VAL A C 1
ATOM 1597 O O . VAL A 1 216 ? 26.537 -17.275 -25.568 1.00 41.47 216 VAL A O 1
ATOM 1600 N N . GLY A 1 217 ? 24.788 -18.025 -24.386 1.00 31.25 217 GLY A N 1
ATOM 1601 C CA . GLY A 1 217 ? 23.987 -16.811 -24.400 1.00 31.25 217 GLY A CA 1
ATOM 1602 C C . GLY A 1 217 ? 24.224 -16.073 -23.091 1.00 31.25 217 GLY A C 1
ATOM 1603 O O . GLY A 1 217 ? 23.793 -16.523 -22.035 1.00 31.25 217 GLY A O 1
ATOM 1604 N N . ARG A 1 218 ? 24.972 -14.973 -23.174 1.00 32.94 218 ARG A N 1
ATOM 1605 C CA . ARG A 1 218 ? 25.210 -13.977 -22.121 1.00 32.94 218 ARG A CA 1
ATOM 1606 C C . ARG A 1 218 ? 23.961 -13.801 -21.248 1.00 32.94 218 ARG A C 1
ATOM 1608 O O . ARG A 1 218 ? 22.914 -13.423 -21.768 1.00 32.94 218 ARG A O 1
ATOM 1615 N N . SER A 1 219 ? 24.072 -14.044 -19.940 1.00 33.28 219 SER A N 1
ATOM 1616 C CA . SER A 1 219 ? 23.046 -13.602 -19.001 1.00 33.28 219 SER A CA 1
ATOM 1617 C C . SER A 1 219 ? 22.932 -12.087 -19.147 1.00 33.28 219 SER A C 1
ATOM 1619 O O . SER A 1 219 ? 23.868 -11.339 -18.859 1.00 33.28 219 SER A O 1
ATOM 1621 N N . VAL A 1 220 ? 21.807 -11.611 -19.672 1.00 39.19 220 VAL A N 1
ATOM 1622 C CA . VAL A 1 220 ? 21.465 -10.199 -19.549 1.00 39.19 220 VAL A CA 1
ATOM 1623 C C . VAL A 1 220 ? 21.125 -10.028 -18.075 1.00 39.19 220 VAL A C 1
ATOM 1625 O O . VAL A 1 220 ? 20.017 -10.323 -17.637 1.00 39.19 220 VAL A O 1
ATOM 1628 N N . SER A 1 221 ? 22.124 -9.665 -17.268 1.00 49.00 221 SER A N 1
ATOM 1629 C CA . SER A 1 221 ? 21.891 -9.191 -15.912 1.00 49.00 221 SER A CA 1
ATOM 1630 C C . SER A 1 221 ? 21.015 -7.956 -16.056 1.00 49.00 221 SER A C 1
ATOM 1632 O O . SER A 1 221 ? 21.514 -6.906 -16.465 1.00 49.00 221 SER A O 1
ATOM 1634 N N . VAL A 1 222 ? 19.711 -8.092 -15.813 1.00 54.12 222 VAL A N 1
ATOM 1635 C CA . VAL A 1 222 ? 18.813 -6.939 -15.792 1.00 54.12 222 VAL A CA 1
ATOM 1636 C C . VAL A 1 222 ? 19.419 -5.964 -14.784 1.00 54.12 222 VAL A C 1
ATOM 1638 O O . VAL A 1 222 ? 19.585 -6.344 -13.619 1.00 54.12 222 VAL A O 1
ATOM 1641 N N . PRO A 1 223 ? 19.867 -4.772 -15.210 1.00 83.06 223 PRO A N 1
ATOM 1642 C CA . PRO A 1 223 ? 20.596 -3.911 -14.308 1.00 83.06 223 PRO A CA 1
ATOM 1643 C C . PRO A 1 223 ? 19.591 -3.405 -13.278 1.00 83.06 223 PRO A C 1
ATOM 1645 O O . PRO A 1 223 ? 18.589 -2.786 -13.626 1.00 83.06 223 PRO A O 1
ATOM 1648 N N . VAL A 1 224 ? 19.830 -3.734 -12.014 1.00 92.38 224 VAL A N 1
ATOM 1649 C CA . VAL A 1 224 ? 19.111 -3.166 -10.878 1.00 92.38 224 VAL A CA 1
ATOM 1650 C C . VAL A 1 224 ? 20.049 -2.202 -10.165 1.00 92.38 224 VAL A C 1
ATOM 1652 O O . VAL A 1 224 ? 21.201 -2.549 -9.873 1.00 92.38 224 VAL A O 1
ATOM 1655 N N . SER A 1 225 ? 19.546 -1.000 -9.912 1.00 95.69 225 SER A N 1
ATOM 1656 C CA . SER A 1 225 ? 20.174 -0.014 -9.035 1.00 95.69 225 SER A CA 1
ATOM 1657 C C . SER A 1 225 ? 19.329 0.149 -7.778 1.00 95.69 225 SER A C 1
ATOM 1659 O O . SER A 1 225 ? 18.107 -0.014 -7.812 1.00 95.69 225 SER A O 1
ATOM 1661 N N . PHE A 1 226 ? 19.986 0.467 -6.668 1.00 97.50 226 PHE A N 1
ATOM 1662 C CA . PHE A 1 226 ? 19.344 0.671 -5.375 1.00 97.50 226 PHE A CA 1
ATOM 1663 C C . PHE A 1 226 ? 19.606 2.092 -4.909 1.00 97.50 226 PHE A C 1
ATOM 1665 O O . PHE A 1 226 ? 20.711 2.593 -5.081 1.00 97.50 226 PHE A O 1
ATOM 1672 N N . TYR A 1 227 ? 18.600 2.726 -4.319 1.00 97.69 227 TYR A N 1
ATOM 1673 C CA . TYR A 1 227 ? 18.657 4.127 -3.934 1.00 97.69 227 TYR A CA 1
ATOM 1674 C C . TYR A 1 227 ? 18.180 4.324 -2.501 1.00 97.69 227 TYR A C 1
ATOM 1676 O O . TYR A 1 227 ? 17.067 3.915 -2.168 1.00 97.69 227 TYR A O 1
ATOM 1684 N N . ALA A 1 228 ? 18.987 4.986 -1.676 1.00 97.31 228 ALA A N 1
ATOM 1685 C CA . ALA A 1 228 ? 18.580 5.451 -0.358 1.00 97.31 228 ALA A CA 1
ATOM 1686 C C . ALA A 1 228 ? 17.501 6.534 -0.486 1.00 97.31 228 ALA A C 1
ATOM 1688 O O . ALA A 1 228 ? 17.654 7.478 -1.267 1.00 97.31 228 ALA A O 1
ATOM 1689 N N . VAL A 1 229 ? 16.424 6.407 0.296 1.00 96.75 229 VAL A N 1
ATOM 1690 C CA . VAL A 1 229 ? 15.298 7.352 0.311 1.00 96.75 229 VAL A CA 1
ATOM 1691 C C . VAL A 1 229 ? 14.724 7.556 1.722 1.00 96.75 229 VAL A C 1
ATOM 1693 O O . VAL A 1 229 ? 14.652 6.609 2.503 1.00 96.75 229 VAL A O 1
ATOM 1696 N N . PRO A 1 230 ? 14.239 8.764 2.073 1.00 95.75 230 PRO A N 1
ATOM 1697 C CA . PRO A 1 230 ? 13.644 9.043 3.383 1.00 95.75 230 PRO A CA 1
ATOM 1698 C C . PRO A 1 230 ? 12.118 8.828 3.365 1.00 95.75 230 PRO A C 1
ATOM 1700 O O . PRO A 1 230 ? 11.322 9.739 3.647 1.00 95.75 230 PRO A O 1
ATOM 1703 N N . LEU A 1 231 ? 11.699 7.619 2.985 1.00 96.25 231 LEU A N 1
ATOM 1704 C CA . LEU A 1 231 ? 10.292 7.229 2.870 1.00 96.25 231 LEU A CA 1
ATOM 1705 C C . LEU A 1 231 ? 9.791 6.419 4.067 1.00 96.25 231 LEU A C 1
ATOM 1707 O O . LEU A 1 231 ? 8.712 5.848 3.990 1.00 96.25 231 LEU A O 1
ATOM 1711 N N . VAL A 1 232 ? 10.510 6.419 5.187 1.00 95.44 232 VAL A N 1
ATOM 1712 C CA . VAL A 1 232 ? 10.050 5.840 6.457 1.00 95.44 232 VAL A CA 1
ATOM 1713 C C . VAL A 1 232 ? 8.757 6.523 6.923 1.00 95.44 232 VAL A C 1
ATOM 1715 O O . VAL A 1 232 ? 8.589 7.744 6.784 1.00 95.44 232 VAL A O 1
ATOM 1718 N N . CYS A 1 233 ? 7.828 5.747 7.475 1.00 93.00 233 CYS A N 1
ATOM 1719 C CA . CYS A 1 233 ? 6.609 6.273 8.064 1.00 93.00 233 CYS A CA 1
ATOM 1720 C C . CYS A 1 233 ? 6.886 6.922 9.428 1.00 93.00 233 CYS A C 1
ATOM 1722 O O . CYS A 1 233 ? 7.445 6.318 10.336 1.00 93.00 233 CYS A O 1
ATOM 1724 N N . GLY A 1 234 ? 6.447 8.171 9.608 1.00 90.88 234 GLY A N 1
ATOM 1725 C CA . GLY A 1 234 ? 6.632 8.872 10.881 1.00 90.88 234 GLY A CA 1
ATOM 1726 C C . GLY A 1 234 ? 5.779 8.309 12.021 1.00 90.88 234 GLY A C 1
ATOM 1727 O O . GLY A 1 234 ? 6.167 8.423 13.181 1.00 90.88 234 GLY A O 1
ATOM 1728 N N . ALA A 1 235 ? 4.615 7.736 11.705 1.00 89.88 235 ALA A N 1
ATOM 1729 C CA . ALA A 1 235 ? 3.710 7.147 12.688 1.00 89.88 235 ALA A CA 1
ATOM 1730 C C . ALA A 1 235 ? 4.035 5.674 13.000 1.00 89.88 235 ALA A C 1
ATOM 1732 O O . ALA A 1 235 ? 3.662 5.186 14.064 1.00 89.88 235 ALA A O 1
ATOM 1733 N N . ALA A 1 236 ? 4.752 4.989 12.112 1.00 91.88 236 ALA A N 1
ATOM 1734 C CA . ALA A 1 236 ? 5.195 3.607 12.263 1.00 91.88 236 ALA A CA 1
ATOM 1735 C C . ALA A 1 236 ? 6.627 3.470 11.702 1.00 91.88 236 ALA A C 1
ATOM 1737 O O . ALA A 1 236 ? 6.793 3.081 10.545 1.00 91.88 236 ALA A O 1
ATOM 1738 N N . PRO A 1 237 ? 7.664 3.861 12.472 1.00 90.12 237 PRO A N 1
ATOM 1739 C CA . PRO A 1 237 ? 9.052 3.931 11.995 1.00 90.12 237 PRO A CA 1
ATOM 1740 C C . PRO A 1 237 ? 9.649 2.612 11.480 1.00 90.12 237 PRO A C 1
ATOM 1742 O O . PRO A 1 237 ? 10.686 2.616 10.822 1.00 90.12 237 PRO A O 1
ATOM 1745 N N . GLU A 1 238 ? 9.018 1.485 11.786 1.00 88.94 238 GLU A N 1
ATOM 1746 C CA . GLU A 1 238 ? 9.380 0.144 11.338 1.00 88.94 238 GLU A CA 1
ATOM 1747 C C . GLU A 1 238 ? 8.951 -0.173 9.893 1.00 88.94 238 GLU A C 1
ATOM 1749 O O . GLU A 1 238 ? 9.400 -1.178 9.334 1.00 88.94 238 GLU A O 1
ATOM 1754 N N . ILE A 1 239 ? 8.102 0.663 9.281 1.00 93.69 239 ILE A N 1
ATOM 1755 C CA . ILE A 1 239 ? 7.607 0.482 7.911 1.00 93.69 239 ILE A CA 1
ATOM 1756 C C . ILE A 1 239 ? 7.733 1.746 7.052 1.00 93.69 239 ILE A C 1
ATOM 1758 O O . ILE A 1 239 ? 7.808 2.879 7.530 1.00 93.69 239 ILE A O 1
ATOM 1762 N N . GLY A 1 240 ? 7.719 1.545 5.737 1.00 94.94 240 GLY A N 1
ATOM 1763 C CA . GLY A 1 240 ? 7.680 2.604 4.742 1.00 94.94 240 GLY A CA 1
ATOM 1764 C C . GLY A 1 240 ? 6.314 3.284 4.649 1.00 94.94 240 GLY A C 1
ATOM 1765 O O . GLY A 1 240 ? 5.262 2.677 4.825 1.00 94.94 240 GLY A O 1
ATOM 1766 N N . CYS A 1 241 ? 6.327 4.572 4.324 1.00 93.69 241 CYS A N 1
ATOM 1767 C CA . CYS A 1 241 ? 5.148 5.395 4.109 1.00 93.69 241 CYS A CA 1
ATOM 1768 C C . CYS A 1 241 ? 4.578 5.142 2.709 1.00 93.69 241 CYS A C 1
ATOM 1770 O O . CYS A 1 241 ? 5.009 5.750 1.723 1.00 93.69 241 CYS A O 1
ATOM 1772 N N . GLY A 1 242 ? 3.594 4.244 2.630 1.00 93.00 242 GLY A N 1
ATOM 1773 C CA . GLY A 1 242 ? 3.005 3.815 1.362 1.00 93.00 242 GLY A CA 1
ATOM 1774 C C . GLY A 1 242 ? 2.418 4.959 0.532 1.00 93.00 242 GLY A C 1
ATOM 1775 O O . GLY A 1 242 ? 2.681 5.057 -0.666 1.00 93.00 242 GLY A O 1
ATOM 1776 N N . SER A 1 243 ? 1.715 5.891 1.173 1.00 90.38 243 SER A N 1
ATOM 1777 C CA . SER A 1 243 ? 1.087 7.051 0.526 1.00 90.38 243 SER A CA 1
ATOM 1778 C C . SER A 1 243 ? 2.084 8.028 -0.095 1.00 90.38 243 SER A C 1
ATOM 1780 O O . SER A 1 243 ? 1.823 8.568 -1.171 1.00 90.38 243 SER A O 1
ATOM 1782 N N . ARG A 1 244 ? 3.253 8.221 0.531 1.00 92.75 244 ARG A N 1
ATOM 1783 C CA . ARG A 1 244 ? 4.354 9.015 -0.040 1.00 92.75 244 ARG A CA 1
ATOM 1784 C C . ARG A 1 244 ? 5.071 8.248 -1.144 1.00 92.75 244 ARG A C 1
ATOM 1786 O O . ARG A 1 244 ? 5.391 8.830 -2.174 1.00 92.75 244 ARG A O 1
ATOM 1793 N N . ALA A 1 245 ? 5.295 6.951 -0.948 1.00 95.50 245 ALA A N 1
ATOM 1794 C CA . ALA A 1 245 ? 6.021 6.104 -1.886 1.00 95.50 245 ALA A CA 1
ATOM 1795 C C . ALA A 1 245 ? 5.267 5.846 -3.195 1.00 95.50 245 ALA A C 1
ATOM 1797 O O . ALA A 1 245 ? 5.870 5.852 -4.267 1.00 95.50 245 ALA A O 1
ATOM 1798 N N . LYS A 1 246 ? 3.947 5.652 -3.137 1.00 94.38 246 LYS A N 1
ATOM 1799 C CA . LYS A 1 246 ? 3.110 5.321 -4.295 1.00 94.38 246 LYS A CA 1
ATOM 1800 C C . LYS A 1 246 ? 3.292 6.265 -5.490 1.00 94.38 246 LYS A C 1
ATOM 1802 O O . LYS A 1 246 ? 3.619 5.765 -6.567 1.00 94.38 246 LYS A O 1
ATOM 1807 N N . PRO A 1 247 ? 3.135 7.598 -5.362 1.00 93.19 247 PRO A N 1
ATOM 1808 C CA . PRO A 1 247 ? 3.317 8.504 -6.496 1.00 93.19 247 PRO A CA 1
ATOM 1809 C C . PRO A 1 247 ? 4.751 8.508 -7.046 1.00 93.19 247 PRO A C 1
ATOM 1811 O O . PRO A 1 247 ? 4.930 8.758 -8.236 1.00 93.19 247 PRO A O 1
ATOM 1814 N N . ILE A 1 248 ? 5.757 8.205 -6.219 1.00 95.44 248 ILE A N 1
ATOM 1815 C CA . ILE A 1 248 ? 7.172 8.145 -6.619 1.00 95.44 248 ILE A CA 1
ATOM 1816 C C . ILE A 1 248 ? 7.434 6.892 -7.446 1.00 95.44 248 ILE A C 1
ATOM 1818 O O . ILE A 1 248 ? 7.955 6.992 -8.553 1.00 95.44 248 ILE A O 1
ATOM 1822 N N . LEU A 1 249 ? 7.013 5.725 -6.949 1.00 95.19 249 LEU A N 1
ATOM 1823 C CA . LEU A 1 249 ? 7.142 4.462 -7.678 1.00 95.19 249 LEU A CA 1
ATOM 1824 C C . LEU A 1 249 ? 6.393 4.532 -9.016 1.00 95.19 249 LEU A C 1
ATOM 1826 O O . LEU A 1 249 ? 6.948 4.171 -10.046 1.00 95.19 249 LEU A O 1
ATOM 1830 N N . GLN A 1 250 ? 5.183 5.102 -9.032 1.00 93.81 250 GLN A N 1
ATOM 1831 C CA . GLN A 1 250 ? 4.439 5.330 -10.276 1.00 93.81 250 GLN A CA 1
ATOM 1832 C C . GLN A 1 250 ? 5.127 6.321 -11.223 1.00 93.81 250 GLN A C 1
ATOM 1834 O O . GLN A 1 250 ? 4.966 6.212 -12.435 1.00 93.81 250 GLN A O 1
ATOM 1839 N N . ALA A 1 251 ? 5.829 7.333 -10.708 1.00 92.62 251 ALA A N 1
ATOM 1840 C CA . ALA A 1 251 ? 6.574 8.267 -11.547 1.00 92.62 251 ALA A CA 1
ATOM 1841 C C . ALA A 1 251 ? 7.785 7.583 -12.195 1.00 92.62 251 ALA A C 1
ATOM 1843 O O . ALA A 1 251 ? 7.977 7.740 -13.399 1.00 92.62 251 ALA A O 1
ATOM 1844 N N . LEU A 1 252 ? 8.524 6.776 -11.426 1.00 94.12 252 LEU A N 1
ATOM 1845 C CA . LEU A 1 252 ? 9.623 5.955 -11.933 1.00 94.12 252 LEU A CA 1
ATOM 1846 C C . LEU A 1 252 ? 9.128 4.983 -13.010 1.00 94.12 252 LEU A C 1
ATOM 1848 O O . LEU A 1 252 ? 9.655 4.986 -14.114 1.00 94.12 252 LEU A O 1
ATOM 1852 N N . GLU A 1 253 ? 8.067 4.220 -12.733 1.00 92.88 253 GLU A N 1
ATOM 1853 C CA . GLU A 1 253 ? 7.501 3.217 -13.653 1.00 92.88 253 GLU A CA 1
ATOM 1854 C C . GLU A 1 253 ? 6.909 3.809 -14.946 1.00 92.88 253 GLU A C 1
ATOM 1856 O O . GLU A 1 253 ? 6.690 3.080 -15.910 1.00 92.88 253 GLU A O 1
ATOM 1861 N N . ARG A 1 254 ? 6.649 5.123 -15.002 1.00 91.31 254 ARG A N 1
ATOM 1862 C CA . ARG A 1 254 ? 6.229 5.811 -16.238 1.00 91.31 254 ARG A CA 1
ATOM 1863 C C . ARG A 1 254 ? 7.399 6.170 -17.153 1.00 91.31 254 ARG A C 1
ATOM 1865 O O . ARG A 1 254 ? 7.164 6.496 -18.315 1.00 91.31 254 ARG A O 1
ATOM 1872 N N . HIS A 1 255 ? 8.631 6.174 -16.648 1.00 93.31 255 HIS A N 1
ATOM 1873 C CA . HIS A 1 255 ? 9.800 6.518 -17.445 1.00 93.31 255 HIS A CA 1
ATOM 1874 C C . HIS A 1 255 ? 10.218 5.331 -18.323 1.00 93.31 255 HIS A C 1
ATOM 1876 O O . HIS A 1 255 ? 10.379 4.221 -17.827 1.00 93.31 255 HIS A O 1
ATOM 1882 N N . GLN A 1 256 ? 10.471 5.559 -19.616 1.00 91.25 256 GLN A N 1
ATOM 1883 C CA . GLN A 1 256 ? 10.774 4.490 -20.588 1.00 91.25 256 GLN A CA 1
ATOM 1884 C C . GLN A 1 256 ? 12.002 3.634 -20.230 1.00 91.25 256 GLN A C 1
ATOM 1886 O O . GLN A 1 256 ? 12.108 2.477 -20.628 1.00 91.25 256 GLN A O 1
ATOM 1891 N N . ALA A 1 257 ? 12.935 4.212 -19.473 1.00 93.50 257 ALA A N 1
ATOM 1892 C CA . ALA A 1 257 ? 14.148 3.539 -19.022 1.00 93.50 257 ALA A CA 1
ATOM 1893 C C . ALA A 1 257 ? 13.913 2.555 -17.862 1.00 93.50 257 ALA A C 1
ATOM 1895 O O . ALA A 1 257 ? 14.806 1.769 -17.553 1.00 93.50 257 ALA A O 1
ATOM 1896 N N . VAL A 1 258 ? 12.748 2.592 -17.209 1.00 93.56 258 VAL A N 1
ATOM 1897 C CA . VAL A 1 258 ? 12.439 1.824 -15.996 1.00 93.56 258 VAL A CA 1
ATOM 1898 C C . VAL A 1 258 ? 11.507 0.662 -16.340 1.00 93.56 258 VAL A C 1
ATOM 1900 O O . VAL A 1 258 ? 10.406 0.859 -16.838 1.00 93.56 258 VAL A O 1
ATOM 1903 N N . ALA A 1 259 ? 11.934 -0.564 -16.036 1.00 88.81 259 ALA A N 1
ATOM 1904 C CA . ALA A 1 259 ? 11.120 -1.776 -16.167 1.00 88.81 259 ALA A CA 1
ATOM 1905 C C . ALA A 1 259 ? 10.305 -2.087 -14.896 1.00 88.81 259 ALA A C 1
ATOM 1907 O O . ALA A 1 259 ? 9.317 -2.822 -14.940 1.00 88.81 259 ALA A O 1
ATOM 1908 N N . GLY A 1 260 ? 10.707 -1.544 -13.746 1.00 91.19 260 GLY A N 1
ATOM 1909 C CA . GLY A 1 260 ? 9.933 -1.619 -12.512 1.00 91.19 260 GLY A CA 1
ATOM 1910 C C . GLY A 1 260 ? 10.613 -0.907 -11.351 1.00 91.19 260 GLY A C 1
ATOM 1911 O O . GLY A 1 260 ? 11.835 -0.745 -11.351 1.00 91.19 260 GLY A O 1
ATOM 1912 N N . ALA A 1 261 ? 9.823 -0.525 -10.350 1.00 95.50 261 ALA A N 1
ATOM 1913 C CA . ALA A 1 261 ? 10.323 0.070 -9.119 1.00 95.50 261 ALA A CA 1
ATOM 1914 C C . ALA A 1 261 ? 9.680 -0.582 -7.887 1.00 95.50 261 ALA A C 1
ATOM 1916 O O . ALA A 1 261 ? 8.494 -0.917 -7.885 1.00 95.50 261 ALA A O 1
ATOM 1917 N N . TRP A 1 262 ? 10.467 -0.746 -6.826 1.00 97.88 262 TRP A N 1
ATOM 1918 C CA . TRP A 1 262 ? 10.020 -1.309 -5.554 1.00 97.88 262 TRP A CA 1
ATOM 1919 C C . TRP A 1 262 ? 10.536 -0.478 -4.392 1.00 97.88 262 TRP A C 1
ATOM 1921 O O . TRP A 1 262 ? 11.641 0.048 -4.458 1.00 97.88 262 TRP A O 1
ATOM 1931 N N . LEU A 1 263 ? 9.771 -0.441 -3.308 1.00 98.12 263 LEU A N 1
ATOM 1932 C CA . LEU A 1 263 ? 10.199 0.055 -2.005 1.00 98.12 263 LEU A CA 1
ATOM 1933 C C . LEU A 1 263 ? 10.431 -1.130 -1.063 1.00 98.12 263 LEU A C 1
ATOM 1935 O O . LEU A 1 263 ? 9.600 -2.037 -1.020 1.00 98.12 263 LEU A O 1
ATOM 1939 N N . ASN A 1 264 ? 11.515 -1.128 -0.292 1.00 96.31 264 ASN A N 1
ATOM 1940 C CA . ASN A 1 264 ? 11.693 -2.116 0.771 1.00 96.31 264 ASN A CA 1
ATOM 1941 C C . ASN A 1 264 ? 10.753 -1.846 1.965 1.00 96.31 264 ASN A C 1
ATOM 1943 O O . ASN A 1 264 ? 10.212 -0.751 2.125 1.00 96.31 264 ASN A O 1
ATOM 1947 N N . ARG A 1 265 ? 10.556 -2.836 2.840 1.00 95.56 265 ARG A N 1
ATOM 1948 C CA . ARG A 1 265 ? 9.587 -2.745 3.944 1.00 95.56 265 ARG A CA 1
ATOM 1949 C C . ARG A 1 265 ? 9.812 -1.536 4.844 1.00 95.56 265 ARG A C 1
ATOM 1951 O O . ARG A 1 265 ? 8.829 -0.907 5.211 1.00 95.56 265 ARG A O 1
ATOM 1958 N N . SER A 1 266 ? 11.058 -1.206 5.179 1.00 96.00 266 SER A N 1
ATOM 1959 C CA . SER A 1 266 ? 11.390 -0.074 6.058 1.00 96.00 266 SER A CA 1
ATOM 1960 C C . SER A 1 266 ? 11.186 1.292 5.397 1.00 96.00 266 SER A C 1
ATOM 1962 O O . SER A 1 266 ? 11.182 2.307 6.085 1.00 96.00 266 SER A O 1
ATOM 1964 N N . GLY A 1 267 ? 11.029 1.350 4.072 1.00 96.50 267 GLY A N 1
ATOM 1965 C CA . GLY A 1 267 ? 10.931 2.605 3.332 1.00 96.50 267 GLY A CA 1
ATOM 1966 C C . GLY A 1 267 ? 12.245 3.379 3.243 1.00 96.50 267 GLY A C 1
ATOM 1967 O O . GLY A 1 267 ? 12.222 4.601 3.102 1.00 96.50 267 GLY A O 1
ATOM 1968 N N . THR A 1 268 ? 13.379 2.688 3.355 1.00 96.50 268 THR A N 1
ATOM 1969 C CA . THR A 1 268 ? 14.718 3.292 3.309 1.00 96.50 268 THR A CA 1
ATOM 1970 C C . THR A 1 268 ? 15.411 3.101 1.966 1.00 96.50 268 THR A C 1
ATOM 1972 O O . THR A 1 268 ? 16.344 3.840 1.664 1.00 96.50 268 THR A O 1
ATOM 1975 N N . VAL A 1 269 ? 14.967 2.133 1.155 1.00 97.81 269 VAL A N 1
ATOM 1976 C CA . VAL A 1 269 ? 15.593 1.796 -0.128 1.00 97.81 269 VAL A CA 1
ATOM 1977 C C . VAL A 1 269 ? 14.540 1.616 -1.218 1.00 97.81 269 VAL A C 1
ATOM 1979 O O . VAL A 1 269 ? 13.551 0.903 -1.033 1.00 97.81 269 VAL A O 1
ATOM 1982 N N . ILE A 1 270 ? 14.783 2.223 -2.381 1.00 98.19 270 ILE A N 1
ATOM 1983 C CA . ILE A 1 270 ? 14.086 1.911 -3.631 1.00 98.19 270 ILE A CA 1
ATOM 1984 C C . ILE A 1 270 ? 14.993 1.072 -4.528 1.00 98.19 270 ILE A C 1
ATOM 1986 O O . ILE A 1 270 ? 16.145 1.430 -4.755 1.00 98.19 270 ILE A O 1
ATOM 1990 N N . ALA A 1 271 ? 14.461 -0.015 -5.078 1.00 97.44 271 ALA A N 1
ATOM 1991 C CA . ALA A 1 271 ? 15.094 -0.773 -6.150 1.00 97.44 271 ALA A CA 1
ATOM 1992 C C . ALA A 1 271 ? 14.486 -0.342 -7.484 1.00 97.44 271 ALA A C 1
ATOM 1994 O O . ALA A 1 271 ? 13.263 -0.379 -7.644 1.00 97.44 271 ALA A O 1
ATOM 1995 N N . VAL A 1 272 ? 15.330 0.035 -8.442 1.00 97.06 272 VAL A N 1
ATOM 1996 C CA . VAL A 1 272 ? 14.919 0.360 -9.810 1.00 97.06 272 VAL A CA 1
ATOM 1997 C C . VAL A 1 272 ? 15.506 -0.676 -10.746 1.00 97.06 272 VAL A C 1
ATOM 1999 O O . VAL A 1 272 ? 16.723 -0.803 -10.881 1.00 97.06 272 VAL A O 1
ATOM 2002 N N . VAL A 1 273 ? 14.622 -1.436 -11.381 1.00 94.50 273 VAL A N 1
ATOM 2003 C CA . VAL A 1 273 ? 14.982 -2.390 -12.424 1.00 94.50 273 VAL A CA 1
ATOM 2004 C C . VAL A 1 273 ? 14.912 -1.654 -13.751 1.00 94.50 273 VAL A C 1
ATOM 2006 O O . VAL A 1 273 ? 13.861 -1.136 -14.131 1.00 94.50 273 VAL A O 1
ATOM 2009 N N . TRP A 1 274 ? 16.038 -1.594 -14.447 1.00 93.62 274 TRP A N 1
ATOM 2010 C CA . TRP A 1 274 ? 16.179 -0.846 -15.687 1.00 93.62 274 TRP A CA 1
ATOM 2011 C C . TRP A 1 274 ? 15.760 -1.676 -16.902 1.00 93.62 274 TRP A C 1
ATOM 2013 O O . TRP A 1 274 ? 15.972 -2.888 -16.953 1.00 93.62 274 TRP A O 1
ATOM 2023 N N . ALA A 1 275 ? 15.194 -1.015 -17.911 1.00 89.56 275 ALA A N 1
ATOM 2024 C CA . ALA A 1 275 ? 14.926 -1.626 -19.206 1.00 89.56 275 ALA A CA 1
ATOM 2025 C C . ALA A 1 275 ? 16.243 -2.058 -19.873 1.00 89.56 275 ALA A C 1
ATOM 2027 O O . ALA A 1 275 ? 17.248 -1.349 -19.779 1.00 89.56 275 ALA A O 1
ATOM 2028 N N . GLU A 1 276 ? 16.239 -3.188 -20.589 1.00 85.38 276 GLU A N 1
ATOM 2029 C CA . GLU A 1 276 ? 17.455 -3.806 -21.153 1.00 85.38 276 GLU A CA 1
ATOM 2030 C C . GLU A 1 276 ? 18.283 -2.864 -22.038 1.00 85.38 276 GLU A C 1
ATOM 2032 O O . GLU A 1 276 ? 19.508 -2.960 -22.070 1.00 85.38 276 GLU A O 1
ATOM 2037 N N . ARG A 1 277 ? 17.619 -1.944 -22.747 1.00 87.06 277 ARG A N 1
ATOM 2038 C CA . ARG A 1 277 ? 18.247 -1.002 -23.687 1.00 87.06 277 ARG A CA 1
ATOM 2039 C C . ARG A 1 277 ? 18.451 0.406 -23.125 1.00 87.06 277 ARG A C 1
ATOM 2041 O O . ARG A 1 277 ? 18.886 1.276 -23.869 1.00 87.06 277 ARG A O 1
ATOM 2048 N N . SER A 1 278 ? 18.136 0.634 -21.850 1.00 91.94 278 SER A N 1
ATOM 2049 C CA . SER A 1 278 ? 18.288 1.956 -21.234 1.00 91.94 278 SER A CA 1
ATOM 2050 C C . SER A 1 278 ? 19.757 2.369 -21.132 1.00 91.94 278 SER A C 1
ATOM 2052 O O . SER A 1 278 ? 20.601 1.575 -20.691 1.00 91.94 278 SER A O 1
ATOM 2054 N N . THR A 1 279 ? 20.058 3.615 -21.493 1.00 92.06 279 THR A N 1
ATOM 2055 C CA . THR A 1 279 ? 21.404 4.193 -21.360 1.00 92.06 279 THR A CA 1
ATOM 2056 C C . THR A 1 279 ? 21.637 4.754 -19.950 1.00 92.06 279 THR A C 1
ATOM 2058 O O . THR A 1 279 ? 20.673 5.088 -19.260 1.00 92.06 279 THR A O 1
ATOM 2061 N N . PRO A 1 280 ? 22.895 4.889 -19.485 1.00 91.50 280 PRO A N 1
ATOM 2062 C CA . PRO A 1 280 ? 23.192 5.542 -18.207 1.00 91.50 280 PRO A CA 1
ATOM 2063 C C . PRO A 1 280 ? 22.576 6.943 -18.074 1.00 91.50 280 PRO A C 1
ATOM 2065 O O . PRO A 1 280 ? 22.033 7.260 -17.019 1.00 91.50 280 PRO A O 1
ATOM 2068 N N . ASP A 1 281 ? 22.577 7.734 -19.150 1.00 93.38 281 ASP A N 1
ATOM 2069 C CA . ASP A 1 281 ? 22.002 9.084 -19.159 1.00 93.38 281 ASP A CA 1
ATOM 2070 C C . ASP A 1 281 ? 20.480 9.057 -18.970 1.00 93.38 281 ASP A C 1
ATOM 2072 O O . ASP A 1 281 ? 19.939 9.824 -18.175 1.00 93.38 281 ASP A O 1
ATOM 2076 N N . GLU A 1 282 ? 19.777 8.130 -19.629 1.00 94.12 282 GLU A N 1
ATOM 2077 C CA . GLU A 1 282 ? 18.329 7.959 -19.449 1.00 94.12 282 GLU A CA 1
ATOM 2078 C C . GLU A 1 282 ? 17.973 7.509 -18.025 1.00 94.12 282 GLU A C 1
ATOM 2080 O O . GLU A 1 282 ? 16.947 7.918 -17.476 1.00 94.12 282 GLU A O 1
ATOM 2085 N N . ARG A 1 283 ? 18.812 6.665 -17.409 1.00 94.50 283 ARG A N 1
ATOM 2086 C CA . ARG A 1 283 ? 18.639 6.229 -16.013 1.00 94.50 283 ARG A CA 1
ATOM 2087 C C . ARG A 1 283 ? 18.846 7.396 -15.054 1.00 94.50 283 ARG A C 1
ATOM 2089 O O . ARG A 1 283 ? 18.004 7.626 -14.188 1.00 94.50 283 ARG A O 1
ATOM 2096 N N . ALA A 1 284 ? 19.917 8.166 -15.248 1.00 93.12 284 ALA A N 1
ATOM 2097 C CA . ALA A 1 284 ? 20.202 9.360 -14.460 1.00 93.12 284 ALA A CA 1
ATOM 2098 C C . ALA A 1 284 ? 19.075 10.398 -14.587 1.00 93.12 284 ALA A C 1
ATOM 2100 O O . ALA A 1 284 ? 18.630 10.945 -13.578 1.00 93.12 284 ALA A O 1
ATOM 2101 N N . GLN A 1 285 ? 18.546 10.606 -15.797 1.00 95.19 285 GLN A N 1
ATOM 2102 C CA . GLN A 1 285 ? 17.408 11.492 -16.042 1.00 95.19 285 GLN A CA 1
ATOM 2103 C C . GLN A 1 285 ? 16.143 11.025 -15.308 1.00 95.19 285 GLN A C 1
ATOM 2105 O O . GLN A 1 285 ? 15.456 11.847 -14.700 1.00 95.19 285 GLN A O 1
ATOM 2110 N N . ALA A 1 286 ? 15.850 9.719 -15.314 1.00 95.31 286 ALA A N 1
ATOM 2111 C CA . ALA A 1 286 ? 14.701 9.158 -14.604 1.00 95.31 286 ALA A CA 1
ATOM 2112 C C . ALA A 1 286 ? 14.767 9.438 -13.093 1.00 95.31 286 ALA A C 1
ATOM 2114 O O . ALA A 1 286 ? 13.772 9.851 -12.486 1.00 95.31 286 ALA A O 1
ATOM 2115 N N . ILE A 1 287 ? 15.946 9.244 -12.490 1.00 96.56 287 ILE A N 1
ATOM 2116 C CA . ILE A 1 287 ? 16.1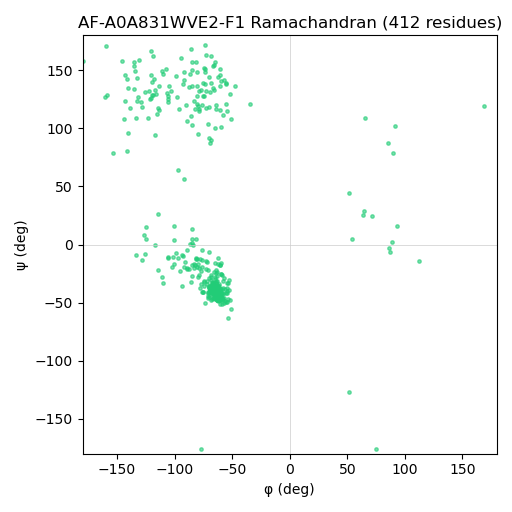73 9.510 -11.065 1.00 96.56 287 ILE A CA 1
ATOM 2117 C C . ILE A 1 287 ? 16.104 11.007 -10.772 1.00 96.56 287 ILE A C 1
ATOM 2119 O O . ILE A 1 287 ? 15.374 11.402 -9.865 1.00 96.56 287 ILE A O 1
ATOM 2123 N N . ALA A 1 288 ? 16.787 11.843 -11.558 1.00 94.81 288 ALA A N 1
ATOM 2124 C CA . ALA A 1 288 ? 16.813 13.291 -11.364 1.00 94.81 288 ALA A CA 1
ATOM 2125 C C . ALA A 1 288 ? 15.410 13.911 -11.461 1.00 94.81 288 ALA A C 1
ATOM 2127 O O . ALA A 1 288 ? 14.994 14.632 -10.555 1.00 94.81 288 ALA A O 1
ATOM 2128 N N . ALA A 1 289 ? 14.639 13.554 -12.495 1.00 94.12 289 ALA A N 1
ATOM 2129 C CA . ALA A 1 289 ? 13.266 14.030 -12.666 1.00 94.12 289 ALA A CA 1
ATOM 2130 C C . ALA A 1 289 ? 12.351 13.588 -11.511 1.00 94.12 289 ALA A C 1
ATOM 2132 O O . ALA A 1 289 ? 11.464 14.329 -11.081 1.00 94.12 289 ALA A O 1
ATOM 2133 N N . THR A 1 290 ? 12.571 12.380 -10.982 1.00 95.00 290 THR A N 1
ATOM 2134 C CA . THR A 1 290 ? 11.825 11.874 -9.824 1.00 95.00 290 THR A CA 1
ATOM 2135 C C . THR A 1 290 ? 12.209 12.619 -8.545 1.00 95.00 290 THR A C 1
ATOM 2137 O O . THR A 1 290 ? 11.320 13.019 -7.789 1.00 95.00 290 THR A O 1
ATOM 2140 N N . ALA A 1 291 ? 13.504 12.839 -8.301 1.00 92.88 291 ALA A N 1
ATOM 2141 C CA . ALA A 1 291 ? 14.015 13.559 -7.136 1.00 92.88 291 ALA A CA 1
ATOM 2142 C C . ALA A 1 291 ? 13.515 15.011 -7.108 1.00 92.88 291 ALA A C 1
ATOM 2144 O O . ALA A 1 291 ? 12.965 15.447 -6.099 1.00 92.88 291 ALA A O 1
ATOM 2145 N N . GLU A 1 292 ? 13.603 15.719 -8.238 1.00 91.88 292 GLU A N 1
ATOM 2146 C CA . GLU A 1 292 ? 13.129 17.099 -8.383 1.00 91.88 292 GLU A CA 1
ATOM 2147 C C . GLU A 1 292 ? 11.622 17.206 -8.116 1.00 91.88 292 GLU A C 1
ATOM 2149 O O . GLU A 1 292 ? 11.183 17.992 -7.278 1.00 91.88 292 GLU A O 1
ATOM 2154 N N . LYS A 1 293 ? 10.818 16.358 -8.769 1.00 91.50 293 LYS A N 1
ATOM 2155 C CA . LYS A 1 293 ? 9.356 16.398 -8.640 1.00 91.50 293 LYS A CA 1
ATOM 2156 C C . LYS A 1 293 ? 8.863 16.019 -7.243 1.00 91.50 293 LYS A C 1
ATOM 2158 O O . LYS A 1 293 ? 7.815 16.499 -6.814 1.00 91.50 293 LYS A O 1
ATOM 2163 N N . SER A 1 294 ? 9.565 15.113 -6.565 1.00 90.81 294 SER A N 1
ATOM 2164 C CA . SER A 1 294 ? 9.182 14.631 -5.232 1.00 90.81 294 SER A CA 1
ATOM 2165 C C . SER A 1 294 ? 9.798 15.435 -4.086 1.00 90.81 294 SER A C 1
ATOM 2167 O O . SER A 1 294 ? 9.338 15.305 -2.952 1.00 90.81 294 SER A O 1
ATOM 2169 N N . GLY A 1 295 ? 10.824 16.249 -4.360 1.00 92.19 295 GLY A N 1
ATOM 2170 C CA . GLY A 1 295 ? 11.603 16.944 -3.337 1.00 92.19 295 GLY A CA 1
ATOM 2171 C C . GLY A 1 295 ? 12.372 15.994 -2.412 1.00 92.19 295 GLY A C 1
ATOM 2172 O O . GLY A 1 295 ? 12.619 16.335 -1.255 1.00 92.19 295 GLY A O 1
ATOM 2173 N N . LEU A 1 296 ? 12.701 14.782 -2.874 1.00 90.75 296 LEU A N 1
ATOM 2174 C CA . LEU A 1 296 ? 13.410 13.778 -2.079 1.00 90.75 296 LEU A CA 1
ATOM 2175 C C . LEU A 1 296 ? 14.902 13.742 -2.383 1.00 90.75 296 LEU A C 1
ATOM 2177 O O . LEU A 1 296 ? 15.322 13.846 -3.533 1.00 90.75 296 LEU A O 1
ATOM 2181 N N . SER A 1 297 ? 15.689 13.467 -1.342 1.00 91.12 297 SER A N 1
ATOM 2182 C CA . SER A 1 297 ? 17.057 12.983 -1.510 1.00 91.12 297 SER A CA 1
ATOM 2183 C C . SER A 1 297 ? 17.011 11.535 -1.998 1.00 91.12 297 SER A C 1
ATOM 2185 O O . SER A 1 297 ? 16.468 10.674 -1.302 1.00 91.12 297 SER A O 1
ATOM 2187 N N . ILE A 1 298 ? 17.542 11.291 -3.197 1.00 92.62 298 ILE A N 1
ATOM 2188 C CA . ILE A 1 298 ? 17.674 9.965 -3.803 1.00 92.62 298 ILE A CA 1
ATOM 2189 C C . ILE A 1 298 ? 19.158 9.765 -4.115 1.00 92.62 298 ILE A C 1
ATOM 2191 O O . ILE A 1 298 ? 19.697 10.423 -5.003 1.00 92.62 298 ILE A O 1
ATOM 2195 N N . GLN A 1 299 ? 19.821 8.889 -3.363 1.00 93.31 299 GLN A N 1
ATOM 2196 C CA . GLN A 1 299 ? 21.257 8.618 -3.501 1.00 93.31 299 GLN A CA 1
ATOM 2197 C C . GLN A 1 299 ? 21.470 7.156 -3.876 1.00 93.31 299 GLN A C 1
ATOM 2199 O O . GLN A 1 299 ? 20.907 6.280 -3.227 1.00 93.31 299 GLN A O 1
ATOM 2204 N N . GLU A 1 300 ? 22.240 6.885 -4.930 1.00 95.62 300 GLU A N 1
ATOM 2205 C CA . GLU A 1 300 ? 22.530 5.508 -5.342 1.00 95.62 300 GLU A CA 1
ATOM 2206 C C . GLU A 1 300 ? 23.429 4.820 -4.310 1.00 95.62 300 GLU A C 1
ATOM 2208 O O . GLU A 1 300 ? 24.445 5.379 -3.903 1.00 95.62 300 GLU A O 1
ATOM 2213 N N . LEU A 1 301 ? 23.046 3.613 -3.891 1.00 94.19 301 LEU A N 1
ATOM 2214 C CA . LEU A 1 301 ? 23.844 2.781 -2.997 1.00 94.19 301 LEU A CA 1
ATOM 2215 C C . LEU A 1 301 ? 25.031 2.189 -3.757 1.00 94.19 301 LEU A C 1
ATOM 2217 O O . LEU A 1 301 ? 24.884 1.672 -4.871 1.00 94.19 301 LEU A O 1
ATOM 2221 N N . THR A 1 302 ? 26.193 2.187 -3.114 1.00 91.31 302 THR A N 1
ATOM 2222 C CA . THR A 1 302 ? 27.440 1.641 -3.660 1.00 91.31 302 THR A CA 1
ATOM 2223 C C . THR A 1 302 ? 27.964 0.499 -2.792 1.00 91.31 302 THR A C 1
ATOM 2225 O O . THR A 1 302 ? 27.546 0.338 -1.649 1.00 91.31 302 THR A O 1
ATOM 2228 N N . GLU A 1 303 ? 28.870 -0.312 -3.347 1.00 91.75 303 GLU A N 1
ATOM 2229 C CA . GLU A 1 303 ? 29.655 -1.303 -2.588 1.00 91.75 303 GLU A CA 1
ATOM 2230 C C . GLU A 1 303 ? 28.792 -2.228 -1.694 1.00 91.75 303 GLU A C 1
ATOM 2232 O O . GLU A 1 303 ? 27.838 -2.848 -2.179 1.00 91.75 303 GLU A O 1
ATOM 2237 N N . ASP A 1 304 ? 29.118 -2.326 -0.404 1.00 89.88 304 ASP A N 1
ATOM 2238 C CA . ASP A 1 304 ? 28.511 -3.251 0.559 1.00 89.88 304 ASP A CA 1
ATOM 2239 C C . ASP A 1 304 ? 27.007 -3.008 0.773 1.00 89.88 304 ASP A C 1
ATOM 2241 O O . ASP A 1 304 ? 26.224 -3.956 0.932 1.00 89.88 304 ASP A O 1
ATOM 2245 N N . GLU A 1 305 ? 26.569 -1.744 0.741 1.00 90.88 305 GLU A N 1
ATOM 2246 C CA . GLU A 1 305 ? 25.154 -1.374 0.883 1.00 90.88 305 GLU A CA 1
ATOM 2247 C C . GLU A 1 305 ? 24.340 -1.902 -0.300 1.00 90.88 305 GLU A C 1
ATOM 2249 O O . GLU A 1 305 ? 23.253 -2.468 -0.135 1.00 90.88 305 GLU A O 1
ATOM 2254 N N . ARG A 1 306 ? 24.907 -1.787 -1.506 1.00 92.38 306 ARG A N 1
ATOM 2255 C CA . ARG A 1 306 ? 24.306 -2.305 -2.734 1.00 92.38 306 ARG A CA 1
ATOM 2256 C C . ARG A 1 306 ? 24.218 -3.829 -2.714 1.00 92.38 306 ARG A C 1
ATOM 2258 O O . ARG A 1 306 ? 23.192 -4.384 -3.110 1.00 92.38 306 ARG A O 1
ATOM 2265 N N . GLU A 1 307 ? 25.271 -4.521 -2.280 1.00 88.06 307 GLU A N 1
ATOM 2266 C CA . GLU A 1 307 ? 25.257 -5.987 -2.189 1.00 88.06 307 GLU A CA 1
ATOM 2267 C C . GLU A 1 307 ? 24.223 -6.498 -1.184 1.00 88.06 307 GLU A C 1
ATOM 2269 O O . GLU A 1 307 ? 23.530 -7.486 -1.448 1.00 88.06 307 GLU A O 1
ATOM 2274 N N . SER A 1 308 ? 24.096 -5.816 -0.048 1.00 89.44 308 SER A N 1
ATOM 2275 C CA . SER A 1 308 ? 23.110 -6.143 0.982 1.00 89.44 308 SER A CA 1
ATOM 2276 C C . SER A 1 308 ? 21.685 -5.971 0.454 1.00 89.44 308 SER A C 1
ATOM 2278 O O . SER A 1 308 ? 20.875 -6.898 0.553 1.00 89.44 308 SER A O 1
ATOM 2280 N N . ALA A 1 309 ? 21.407 -4.842 -0.207 1.00 90.75 309 ALA A N 1
ATOM 2281 C CA . ALA A 1 309 ? 20.117 -4.586 -0.842 1.00 90.75 309 ALA A CA 1
ATOM 2282 C C . ALA A 1 309 ? 19.796 -5.613 -1.943 1.00 90.75 309 ALA A C 1
ATOM 2284 O O . ALA A 1 309 ? 18.662 -6.079 -2.045 1.00 90.75 309 ALA A O 1
ATOM 2285 N N . LEU A 1 310 ? 20.794 -6.035 -2.729 1.00 88.75 310 LEU A N 1
ATOM 2286 C CA . LEU A 1 310 ? 20.622 -7.052 -3.768 1.00 88.75 310 LEU A CA 1
ATOM 2287 C C . LEU A 1 310 ? 20.244 -8.424 -3.192 1.00 88.75 310 LEU A C 1
ATOM 2289 O O . LEU A 1 310 ? 19.350 -9.085 -3.729 1.00 88.75 310 LEU A O 1
ATOM 2293 N N . LYS A 1 311 ? 20.896 -8.845 -2.100 1.00 88.50 311 LYS A N 1
ATOM 2294 C CA . LYS A 1 311 ? 20.580 -10.103 -1.400 1.00 88.50 311 LYS A CA 1
ATOM 2295 C C . LYS A 1 311 ? 19.154 -10.087 -0.854 1.00 88.50 311 LYS A C 1
ATOM 2297 O O . LYS A 1 311 ? 18.423 -11.058 -1.036 1.00 88.50 311 LYS A O 1
ATOM 2302 N N . GLU A 1 312 ? 18.737 -8.977 -0.246 1.00 89.44 312 GLU A N 1
ATOM 2303 C CA . GLU A 1 312 ? 17.367 -8.807 0.245 1.00 89.44 312 GLU A CA 1
ATOM 2304 C C . GLU A 1 312 ? 16.347 -8.844 -0.910 1.00 89.44 312 GLU A C 1
ATOM 2306 O O . GLU A 1 312 ? 15.341 -9.563 -0.851 1.00 89.44 312 GLU A O 1
ATOM 2311 N N . PHE A 1 313 ? 16.633 -8.111 -1.991 1.00 89.94 313 PHE A N 1
ATOM 2312 C CA . PHE A 1 313 ? 15.760 -7.972 -3.158 1.00 89.94 313 PHE A CA 1
ATOM 2313 C C . PHE A 1 313 ? 15.551 -9.275 -3.929 1.00 89.94 313 PHE A C 1
ATOM 2315 O O . PHE A 1 313 ? 14.475 -9.476 -4.492 1.00 89.94 313 PHE A O 1
ATOM 2322 N N . ALA A 1 314 ? 16.525 -10.190 -3.922 1.00 81.19 314 ALA A N 1
ATOM 2323 C CA . ALA A 1 314 ? 16.424 -11.473 -4.618 1.00 81.19 314 ALA A CA 1
ATOM 2324 C C . ALA A 1 314 ? 15.164 -12.272 -4.223 1.00 81.19 314 ALA A C 1
ATOM 2326 O O . ALA A 1 314 ? 14.525 -12.877 -5.085 1.00 81.19 314 ALA A O 1
ATOM 2327 N N . SER A 1 315 ? 14.774 -12.219 -2.942 1.00 82.31 315 SER A N 1
ATOM 2328 C CA . SER A 1 315 ? 13.574 -12.895 -2.423 1.00 82.31 315 SER A CA 1
ATOM 2329 C C . SER A 1 315 ? 12.265 -12.163 -2.729 1.00 82.31 315 SER A C 1
ATOM 2331 O O . SER A 1 315 ? 11.204 -12.781 -2.751 1.00 82.31 315 SER A O 1
ATOM 2333 N N . ARG A 1 316 ? 12.324 -10.837 -2.918 1.00 81.00 316 ARG A N 1
ATOM 2334 C CA . ARG A 1 316 ? 11.177 -9.913 -3.024 1.00 81.00 316 ARG A CA 1
ATOM 2335 C C . ARG A 1 316 ? 10.172 -9.953 -1.859 1.00 81.00 316 ARG A C 1
ATOM 2337 O O . ARG A 1 316 ? 9.187 -9.230 -1.912 1.00 81.00 316 ARG A O 1
ATOM 2344 N N . ALA A 1 317 ? 10.414 -10.718 -0.792 1.00 78.19 317 ALA A N 1
ATOM 2345 C CA . ALA A 1 317 ? 9.441 -10.935 0.285 1.00 78.19 317 ALA A CA 1
ATOM 2346 C C . ALA A 1 317 ? 9.067 -9.648 1.046 1.00 78.19 317 ALA A C 1
ATOM 2348 O O . ALA A 1 317 ? 7.935 -9.496 1.492 1.00 78.19 317 ALA A O 1
ATOM 2349 N N . ASN A 1 318 ? 10.011 -8.711 1.157 1.00 87.62 318 ASN A N 1
ATOM 2350 C CA . ASN A 1 318 ? 9.850 -7.431 1.851 1.00 87.62 318 ASN A CA 1
ATOM 2351 C C . ASN A 1 318 ? 9.921 -6.230 0.900 1.00 87.62 318 ASN A C 1
ATOM 2353 O O . ASN A 1 318 ? 10.300 -5.138 1.315 1.00 87.62 318 ASN A O 1
ATOM 2357 N N . TRP A 1 319 ? 9.578 -6.426 -0.373 1.00 92.62 319 TRP A N 1
ATOM 2358 C CA . TRP A 1 319 ? 9.641 -5.390 -1.398 1.00 92.62 319 TRP A CA 1
ATOM 2359 C C . TRP A 1 319 ? 8.274 -5.181 -2.035 1.00 92.62 319 TRP A C 1
ATOM 2361 O O . TRP A 1 319 ? 7.617 -6.132 -2.441 1.00 92.62 319 TRP A O 1
ATOM 2371 N N . TYR A 1 320 ? 7.864 -3.922 -2.148 1.00 93.62 320 TYR A N 1
ATOM 2372 C CA . TYR A 1 320 ? 6.505 -3.528 -2.499 1.00 93.62 320 TYR A CA 1
ATOM 2373 C C . TYR A 1 320 ? 6.522 -2.680 -3.765 1.00 93.62 320 TYR A C 1
ATOM 2375 O O . TYR A 1 320 ? 7.208 -1.655 -3.823 1.00 93.62 320 TYR A O 1
ATOM 2383 N N . ARG A 1 321 ? 5.750 -3.080 -4.778 1.00 92.25 321 ARG A N 1
ATOM 2384 C CA . ARG A 1 321 ? 5.501 -2.251 -5.966 1.00 92.25 321 ARG A CA 1
ATOM 2385 C C . ARG A 1 321 ? 4.549 -1.098 -5.664 1.00 92.25 321 ARG A C 1
ATOM 2387 O O . ARG A 1 321 ? 3.867 -1.072 -4.638 1.00 92.25 321 ARG A O 1
ATOM 2394 N N . SER A 1 322 ? 4.406 -0.192 -6.629 1.00 87.62 322 SER A N 1
ATOM 2395 C CA . SER A 1 322 ? 3.424 0.899 -6.587 1.00 87.62 322 SER A CA 1
ATOM 2396 C C . SER A 1 322 ? 1.981 0.435 -6.320 1.00 87.62 322 SER A C 1
ATOM 2398 O O . SER A 1 322 ? 1.209 1.156 -5.690 1.00 87.62 322 SER A O 1
ATOM 2400 N N . SER A 1 323 ? 1.616 -0.773 -6.757 1.00 83.81 323 SER A N 1
ATOM 2401 C CA . SER A 1 323 ? 0.306 -1.391 -6.516 1.00 83.81 323 SER A CA 1
ATOM 2402 C C . SER A 1 323 ? 0.159 -2.051 -5.140 1.00 83.81 323 SER A C 1
ATOM 2404 O O . SER A 1 323 ? -0.944 -2.441 -4.775 1.00 83.81 323 SER A O 1
ATOM 2406 N N . GLU A 1 324 ? 1.250 -2.227 -4.395 1.00 90.56 324 GLU A N 1
ATOM 2407 C CA . GLU A 1 324 ? 1.286 -3.004 -3.148 1.00 90.56 324 GLU A CA 1
ATOM 2408 C C . GLU A 1 324 ? 1.578 -2.145 -1.919 1.00 90.56 324 GLU A C 1
ATOM 2410 O O . GLU A 1 324 ? 1.224 -2.536 -0.810 1.00 90.56 324 GLU A O 1
ATOM 2415 N N . VAL A 1 325 ? 2.182 -0.967 -2.100 1.00 90.75 325 VAL A N 1
ATOM 2416 C CA . VAL A 1 325 ? 2.498 -0.038 -1.002 1.00 90.75 325 VAL A CA 1
ATOM 2417 C C . VAL A 1 325 ? 1.266 0.455 -0.235 1.00 90.75 325 VAL A C 1
ATOM 2419 O O . VAL A 1 325 ? 1.409 0.880 0.908 1.00 90.7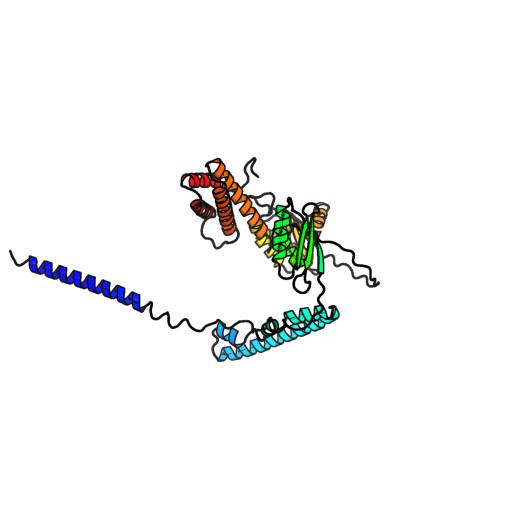5 325 VAL A O 1
ATOM 2422 N N . ASP A 1 326 ? 0.055 0.325 -0.788 1.00 88.50 326 ASP A N 1
ATOM 2423 C CA . ASP A 1 326 ? -1.187 0.567 -0.037 1.00 88.50 326 ASP A CA 1
ATOM 2424 C C . ASP A 1 326 ? -1.284 -0.339 1.202 1.00 88.50 326 ASP A C 1
ATOM 2426 O O . ASP A 1 326 ? -1.773 0.102 2.237 1.00 88.50 326 ASP A O 1
ATOM 2430 N N . ARG A 1 327 ? -0.727 -1.561 1.151 1.00 90.75 327 ARG A N 1
ATOM 2431 C CA . ARG A 1 327 ? -0.669 -2.475 2.305 1.00 90.75 327 ARG A CA 1
ATOM 2432 C C . ARG A 1 327 ? 0.161 -1.903 3.456 1.00 90.75 327 ARG A C 1
ATOM 2434 O O . ARG A 1 327 ? -0.201 -2.099 4.611 1.00 90.75 327 ARG A O 1
ATOM 2441 N N . LEU A 1 328 ? 1.236 -1.167 3.154 1.00 92.81 328 LEU A N 1
ATOM 2442 C CA . LEU A 1 328 ? 2.031 -0.474 4.176 1.00 92.81 328 LEU A CA 1
ATOM 2443 C C . LEU A 1 328 ? 1.218 0.653 4.822 1.00 92.81 328 LEU A C 1
ATOM 2445 O O . LEU A 1 328 ? 1.254 0.828 6.034 1.00 92.81 328 LEU A O 1
ATOM 2449 N N . SER A 1 329 ? 0.425 1.383 4.034 1.00 91.25 329 SER A N 1
ATOM 2450 C CA . SER A 1 329 ? -0.484 2.406 4.565 1.00 91.25 329 SER A CA 1
ATOM 2451 C C . SER A 1 329 ? -1.634 1.821 5.392 1.00 91.25 329 SER A C 1
ATOM 2453 O O . SER A 1 329 ? -2.073 2.439 6.359 1.00 91.25 329 SER A O 1
ATOM 2455 N N . GLU A 1 330 ? -2.116 0.625 5.060 1.00 91.25 330 GLU A N 1
ATOM 2456 C CA . GLU A 1 330 ? -3.093 -0.098 5.882 1.00 91.25 330 GLU A CA 1
ATOM 2457 C C . GLU A 1 330 ? -2.495 -0.573 7.210 1.00 91.25 330 GLU A C 1
ATOM 2459 O O . GLU A 1 330 ? -3.155 -0.495 8.247 1.00 91.25 330 GLU A O 1
ATOM 2464 N N . GLU A 1 331 ? -1.249 -1.048 7.195 1.00 93.50 331 GLU A N 1
ATOM 2465 C CA . GLU A 1 331 ? -0.508 -1.421 8.402 1.00 93.50 331 GLU A CA 1
ATOM 2466 C C . GLU A 1 331 ? -0.248 -0.198 9.298 1.00 93.50 331 GLU A C 1
ATOM 2468 O O . GLU A 1 331 ? -0.548 -0.241 10.492 1.00 93.50 331 GLU A O 1
ATOM 2473 N N . GLU A 1 332 ? 0.182 0.927 8.715 1.00 93.75 332 GLU A N 1
ATOM 2474 C CA . GLU A 1 332 ? 0.311 2.219 9.403 1.00 93.75 332 GLU A CA 1
ATOM 2475 C C . GLU A 1 332 ? -1.004 2.623 10.083 1.00 93.75 332 GLU A C 1
ATOM 2477 O O . GLU A 1 332 ? -1.015 2.991 11.259 1.00 93.75 332 GLU A O 1
ATOM 2482 N N . ALA A 1 333 ? -2.126 2.517 9.366 1.00 94.31 333 ALA A N 1
ATOM 2483 C CA . ALA A 1 333 ? -3.433 2.880 9.895 1.00 94.31 333 ALA A CA 1
ATOM 2484 C C . ALA A 1 333 ? -3.828 2.039 11.116 1.00 94.31 333 ALA A C 1
ATOM 2486 O O . ALA A 1 333 ? -4.354 2.586 12.087 1.00 94.31 333 ALA A O 1
ATOM 2487 N N . LYS A 1 334 ? -3.531 0.733 11.098 1.00 94.94 334 LYS A N 1
ATOM 2488 C CA . LYS A 1 334 ? -3.758 -0.163 12.243 1.00 94.94 334 LYS A CA 1
ATOM 2489 C C . LYS A 1 334 ? -2.896 0.220 13.441 1.00 94.94 334 LYS A C 1
ATOM 2491 O O . LYS A 1 334 ? -3.404 0.310 14.556 1.00 94.94 334 LYS A O 1
ATOM 2496 N N . ILE A 1 335 ? -1.612 0.498 13.214 1.00 94.69 335 ILE A N 1
ATOM 2497 C CA . ILE A 1 335 ? -0.678 0.917 14.269 1.00 94.69 335 ILE A CA 1
ATOM 2498 C C . ILE A 1 335 ? -1.166 2.212 14.929 1.00 94.69 335 ILE A C 1
ATOM 2500 O O . ILE A 1 335 ? -1.238 2.301 16.158 1.00 94.69 335 ILE A O 1
ATOM 2504 N N . VAL A 1 336 ? -1.571 3.202 14.127 1.00 94.25 336 VAL A N 1
ATOM 2505 C CA . VAL A 1 336 ? -2.104 4.472 14.637 1.00 94.25 336 VAL A CA 1
ATOM 2506 C C . VAL A 1 336 ? -3.425 4.274 15.374 1.00 94.25 336 VAL A C 1
ATOM 2508 O O . VAL A 1 336 ? -3.587 4.805 16.475 1.00 94.25 336 VAL A O 1
ATOM 2511 N N . GLY A 1 337 ? -4.357 3.502 14.811 1.00 95.81 337 GLY A N 1
ATOM 2512 C CA . GLY A 1 337 ? -5.640 3.212 15.446 1.00 95.81 337 GLY A CA 1
ATOM 2513 C C . GLY A 1 337 ? -5.471 2.532 16.803 1.00 95.81 337 GLY A C 1
ATOM 2514 O O . GLY A 1 337 ? -6.054 2.988 17.790 1.00 95.81 337 GLY A O 1
ATOM 2515 N N . SER A 1 338 ? -4.604 1.518 16.881 1.00 95.81 338 SER A N 1
ATOM 2516 C CA . SER A 1 338 ? -4.297 0.821 18.136 1.00 95.81 338 SER A CA 1
ATOM 2517 C C . SER A 1 338 ? -3.664 1.750 19.166 1.00 95.81 338 SER A C 1
ATOM 2519 O O . SER A 1 338 ? -4.063 1.777 20.334 1.00 95.81 338 SER A O 1
ATOM 2521 N N . ARG A 1 339 ? -2.713 2.589 18.736 1.00 96.06 339 ARG A N 1
ATOM 2522 C CA . ARG A 1 339 ? -2.060 3.571 19.609 1.00 96.06 339 ARG A CA 1
ATOM 2523 C C . ARG A 1 339 ? -3.059 4.569 20.187 1.00 96.06 339 ARG A C 1
ATOM 2525 O O . ARG A 1 339 ? -3.067 4.798 21.396 1.00 96.06 339 ARG A O 1
ATOM 2532 N N . LEU A 1 340 ? -3.926 5.138 19.351 1.00 96.69 340 LEU A N 1
ATOM 2533 C CA . LEU A 1 340 ? -4.949 6.085 19.797 1.00 96.69 340 LEU A CA 1
ATOM 2534 C C . LEU A 1 340 ? -5.947 5.424 20.756 1.00 96.69 340 LEU A C 1
ATOM 2536 O O . LEU A 1 340 ? -6.237 5.990 21.811 1.00 96.69 340 LEU A O 1
ATOM 2540 N N . ALA A 1 341 ? -6.413 4.209 20.452 1.00 96.56 341 ALA A N 1
ATOM 2541 C CA . ALA A 1 341 ? -7.297 3.460 21.342 1.00 96.56 341 ALA A CA 1
ATOM 2542 C C . ALA A 1 341 ? -6.636 3.190 22.706 1.00 96.56 341 ALA A C 1
ATOM 2544 O O . ALA A 1 341 ? -7.256 3.407 23.749 1.00 96.56 341 ALA A O 1
ATOM 2545 N N . ARG A 1 342 ? -5.353 2.804 22.724 1.00 95.81 342 ARG A N 1
ATOM 2546 C CA . ARG A 1 342 ? -4.575 2.593 23.957 1.00 95.81 342 ARG A CA 1
ATOM 2547 C C . ARG A 1 342 ? -4.463 3.866 24.796 1.00 95.81 342 ARG A C 1
ATOM 2549 O O . ARG A 1 342 ? -4.654 3.814 26.009 1.00 95.81 342 ARG A O 1
ATOM 2556 N N . ARG A 1 343 ? -4.214 5.014 24.160 1.00 96.44 343 ARG A N 1
ATOM 2557 C CA . ARG A 1 343 ? -4.168 6.319 24.843 1.00 96.44 343 ARG A CA 1
ATOM 2558 C C . ARG A 1 343 ? -5.514 6.699 25.454 1.00 96.44 343 ARG A C 1
ATOM 2560 O O . ARG A 1 343 ? -5.545 7.181 26.581 1.00 96.44 343 ARG A O 1
ATOM 2567 N N . VAL A 1 344 ? -6.620 6.422 24.761 1.00 97.19 344 VAL A N 1
ATOM 2568 C CA . VAL A 1 344 ? -7.970 6.614 25.314 1.00 97.19 344 VAL A CA 1
ATOM 2569 C C . VAL A 1 344 ? -8.193 5.698 26.522 1.00 97.19 344 VAL A C 1
ATOM 2571 O O . VAL A 1 344 ? -8.586 6.179 27.584 1.00 97.19 344 VAL A O 1
ATOM 2574 N N . ARG A 1 345 ? -7.858 4.403 26.418 1.00 95.88 345 ARG A N 1
ATOM 2575 C CA . ARG A 1 345 ? -7.966 3.429 27.526 1.00 95.88 345 ARG A CA 1
ATOM 2576 C C . ARG A 1 345 ? -7.127 3.792 28.754 1.00 95.88 345 ARG A C 1
ATOM 2578 O O . ARG A 1 345 ? -7.463 3.384 29.859 1.00 95.88 345 ARG A O 1
ATOM 2585 N N . ALA A 1 346 ? -6.048 4.555 28.587 1.00 95.12 346 ALA A N 1
ATOM 2586 C CA . ALA A 1 346 ? -5.254 5.050 29.712 1.00 95.12 346 ALA A CA 1
ATOM 2587 C C . ALA A 1 346 ? -5.973 6.148 30.524 1.00 95.12 346 ALA A C 1
ATOM 2589 O O . ALA A 1 346 ? -5.549 6.468 31.633 1.00 95.12 346 ALA A O 1
ATOM 2590 N N . LYS A 1 347 ? -7.043 6.742 29.979 1.00 96.38 347 LYS A N 1
ATOM 2591 C CA . LYS A 1 347 ? -7.802 7.848 30.585 1.00 96.38 347 LYS A CA 1
ATOM 2592 C C . LYS A 1 347 ? -9.202 7.447 31.039 1.00 96.38 347 LYS A C 1
ATOM 2594 O O . LYS A 1 347 ? -9.733 8.057 31.964 1.00 96.38 347 LYS A O 1
ATOM 2599 N N . ILE A 1 348 ? -9.805 6.452 30.393 1.00 96.50 348 ILE A N 1
ATOM 2600 C CA . ILE A 1 348 ? -11.164 5.981 30.681 1.00 96.50 348 ILE A CA 1
ATOM 2601 C C . ILE A 1 348 ? -11.212 4.453 30.720 1.00 96.50 348 ILE A C 1
ATOM 2603 O O . ILE A 1 348 ? -10.419 3.772 30.072 1.00 96.50 348 ILE A O 1
ATOM 2607 N N . THR A 1 349 ? -12.204 3.902 31.412 1.00 95.62 349 THR A N 1
ATOM 2608 C CA . THR A 1 349 ? -12.476 2.463 31.377 1.00 95.62 349 THR A CA 1
ATOM 2609 C C . THR A 1 349 ? -13.318 2.115 30.153 1.00 95.62 349 THR A C 1
ATOM 2611 O O . THR A 1 349 ? -14.417 2.635 29.986 1.00 95.62 349 THR A O 1
ATOM 2614 N N . LEU A 1 350 ? -12.818 1.203 29.320 1.00 94.62 350 LEU A N 1
ATOM 2615 C CA . LEU A 1 350 ? -13.558 0.584 28.221 1.00 94.62 350 LEU A CA 1
ATOM 2616 C C . LEU A 1 350 ? -13.591 -0.927 28.434 1.00 94.62 350 LEU A C 1
ATOM 2618 O O . LEU A 1 350 ? -12.615 -1.502 28.917 1.00 94.62 350 LEU A O 1
ATOM 2622 N N . SER A 1 351 ? -14.689 -1.576 28.045 1.00 94.94 351 SER A N 1
ATOM 2623 C CA . SER A 1 351 ? -14.682 -3.036 27.892 1.00 94.94 351 SER A CA 1
ATOM 2624 C C . SER A 1 351 ? -13.746 -3.446 26.750 1.00 94.94 351 SER A C 1
ATOM 2626 O O . SER A 1 351 ? -13.555 -2.673 25.810 1.00 94.94 351 SER A O 1
ATOM 2628 N N . GLU A 1 352 ? -13.203 -4.669 26.783 1.00 93.38 352 GLU A N 1
ATOM 2629 C CA . GLU A 1 352 ? -12.339 -5.169 25.693 1.00 93.38 352 GLU A CA 1
ATOM 2630 C C . GLU A 1 352 ? -13.040 -5.082 24.331 1.00 93.38 352 GLU A C 1
ATOM 2632 O O . GLU A 1 352 ? -12.480 -4.573 23.367 1.00 93.38 352 GLU A O 1
ATOM 2637 N N . LYS A 1 353 ? -14.329 -5.437 24.271 1.00 95.12 353 LYS A N 1
ATOM 2638 C CA . LYS A 1 353 ? -15.118 -5.313 23.041 1.00 95.12 353 LYS A CA 1
ATOM 2639 C C . LYS A 1 353 ? -15.180 -3.869 22.523 1.00 95.12 353 LYS A C 1
ATOM 2641 O O . LYS A 1 353 ? -15.005 -3.645 21.329 1.00 95.12 353 LYS A O 1
ATOM 2646 N N . GLN A 1 354 ? -15.434 -2.894 23.400 1.00 94.75 354 GLN A N 1
ATOM 2647 C CA . GLN A 1 354 ? -15.472 -1.481 23.004 1.00 94.75 354 GLN A CA 1
ATOM 2648 C C . GLN A 1 354 ? -14.095 -0.966 22.580 1.00 94.75 354 GLN A C 1
ATOM 2650 O O . GLN A 1 354 ? -14.012 -0.166 21.653 1.00 94.75 354 GLN A O 1
ATOM 2655 N N . ALA A 1 355 ? -13.026 -1.420 23.238 1.00 94.38 355 ALA A N 1
ATOM 2656 C CA . ALA A 1 355 ? -11.659 -1.089 22.860 1.00 94.38 355 ALA A CA 1
ATOM 2657 C C . ALA A 1 355 ? -11.321 -1.601 21.452 1.00 94.38 355 ALA A C 1
ATOM 2659 O O . ALA A 1 355 ? -10.838 -0.823 20.631 1.00 94.38 355 ALA A O 1
ATOM 2660 N N . ASP A 1 356 ? -11.643 -2.861 21.152 1.00 95.81 356 ASP A N 1
ATOM 2661 C CA . ASP A 1 356 ? -11.401 -3.459 19.836 1.00 95.81 356 ASP A CA 1
ATOM 2662 C C . ASP A 1 356 ? -12.221 -2.778 18.732 1.00 95.81 356 ASP A C 1
ATOM 2664 O O . ASP A 1 356 ? -11.751 -2.593 17.608 1.00 95.81 356 ASP A O 1
ATOM 2668 N N . GLU A 1 357 ? -13.473 -2.420 19.028 1.00 97.12 357 GLU A N 1
ATOM 2669 C CA . GLU A 1 357 ? -14.336 -1.691 18.096 1.00 97.12 357 GLU A CA 1
ATOM 2670 C C . GLU A 1 357 ? -13.831 -0.265 17.849 1.00 97.12 357 GLU A C 1
ATOM 2672 O O . GLU A 1 357 ? -13.822 0.183 16.702 1.00 97.12 357 GLU A O 1
ATOM 2677 N N . LEU A 1 358 ? -13.357 0.425 18.893 1.00 97.56 358 LEU A N 1
ATOM 2678 C CA . LEU A 1 358 ? -12.739 1.744 18.772 1.00 97.56 358 LEU A CA 1
ATOM 2679 C C . LEU A 1 358 ? -11.454 1.683 17.940 1.00 97.56 358 LEU A C 1
ATOM 2681 O O . LEU A 1 358 ? -11.292 2.488 17.026 1.00 97.56 358 LEU A O 1
ATOM 2685 N N . GLU A 1 359 ? -10.561 0.731 18.222 1.00 97.38 359 GLU A N 1
ATOM 2686 C CA . GLU A 1 359 ? -9.327 0.527 17.456 1.00 97.38 359 GLU A CA 1
ATOM 2687 C C . GLU A 1 359 ? -9.632 0.319 15.969 1.00 97.38 359 GLU A C 1
ATOM 2689 O O . GLU A 1 359 ? -9.066 1.012 15.117 1.00 97.38 359 GLU A O 1
ATOM 2694 N N . ARG A 1 360 ? -10.573 -0.580 15.652 1.00 97.56 360 ARG A N 1
ATOM 2695 C CA . ARG A 1 360 ? -11.013 -0.825 14.272 1.00 97.56 360 ARG A CA 1
ATOM 2696 C C . ARG A 1 360 ? -11.573 0.440 13.625 1.00 97.56 360 ARG A C 1
ATOM 2698 O O . ARG A 1 360 ? -11.155 0.800 12.528 1.00 97.56 360 ARG A O 1
ATOM 2705 N N . ALA A 1 361 ? -12.457 1.158 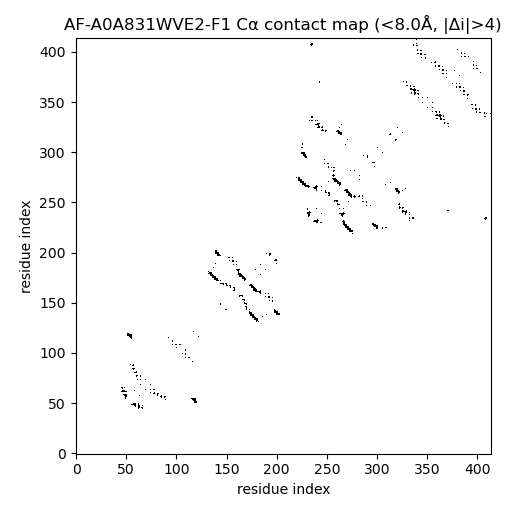14.319 1.00 97.31 361 ALA A N 1
ATOM 2706 C CA . ALA A 1 361 ? -13.076 2.373 13.797 1.00 97.31 361 ALA A CA 1
ATOM 2707 C C . ALA A 1 361 ? -12.061 3.493 13.515 1.00 97.31 361 ALA A C 1
ATOM 2709 O O . ALA A 1 361 ? -12.189 4.185 12.502 1.00 97.31 361 ALA A O 1
ATOM 2710 N N . LEU A 1 362 ? -11.066 3.675 14.389 1.00 97.06 362 LEU A N 1
ATOM 2711 C CA . LEU A 1 362 ? -10.001 4.664 14.207 1.00 97.06 362 LEU A CA 1
ATOM 2712 C C . LEU A 1 362 ? -9.048 4.259 13.077 1.00 97.06 362 LEU A C 1
ATOM 2714 O O . LEU A 1 362 ? -8.702 5.102 12.250 1.00 97.06 362 LEU A O 1
ATOM 2718 N N . SER A 1 363 ? -8.686 2.975 13.000 1.00 96.06 363 SER A N 1
ATOM 2719 C CA . SER A 1 363 ? -7.853 2.432 11.918 1.00 96.06 363 SER A CA 1
ATOM 2720 C C . SER A 1 363 ? -8.513 2.642 10.554 1.00 96.06 363 SER A C 1
ATOM 2722 O O . SER A 1 363 ? -7.881 3.139 9.624 1.00 96.06 363 SER A O 1
ATOM 2724 N N . ASP A 1 364 ? -9.807 2.335 10.437 1.00 93.94 364 ASP A N 1
ATOM 2725 C CA . ASP A 1 364 ? -10.559 2.513 9.193 1.00 93.94 364 ASP A CA 1
ATOM 2726 C C . ASP A 1 364 ? -10.681 3.982 8.786 1.00 93.94 364 ASP A C 1
ATOM 2728 O O . ASP A 1 364 ? -10.528 4.310 7.607 1.00 93.94 364 ASP A O 1
ATOM 2732 N N . ALA A 1 365 ? -10.937 4.876 9.745 1.00 93.06 365 ALA A N 1
ATOM 2733 C CA . ALA A 1 365 ? -10.998 6.310 9.478 1.00 93.06 365 ALA A CA 1
ATOM 2734 C C . ALA A 1 365 ? -9.651 6.840 8.969 1.00 93.06 365 ALA A C 1
ATOM 2736 O O . ALA A 1 365 ? -9.608 7.531 7.951 1.00 93.06 365 ALA A O 1
ATOM 2737 N N . PHE A 1 366 ? -8.552 6.451 9.621 1.00 92.00 366 PHE A N 1
ATOM 2738 C CA . PHE A 1 366 ? -7.203 6.834 9.211 1.00 92.00 366 PHE A CA 1
ATOM 2739 C C . PHE A 1 366 ? -6.860 6.301 7.813 1.00 92.00 366 PHE A C 1
ATOM 2741 O O . PHE A 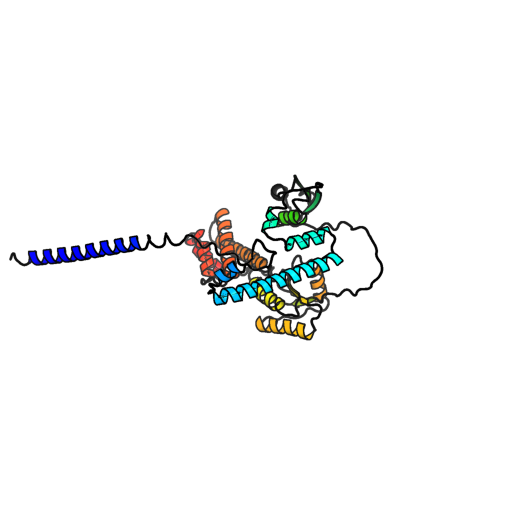1 366 ? -6.427 7.060 6.945 1.00 92.00 366 PHE A O 1
ATOM 2748 N N . ARG A 1 367 ? -7.139 5.015 7.558 1.00 91.12 367 ARG A N 1
ATOM 2749 C CA . ARG A 1 367 ? -6.935 4.362 6.257 1.00 91.12 367 ARG A CA 1
ATOM 2750 C C . ARG A 1 367 ? -7.671 5.091 5.136 1.00 91.12 367 ARG A C 1
ATOM 2752 O O . ARG A 1 367 ? -7.081 5.366 4.094 1.00 91.12 367 ARG A O 1
ATOM 2759 N N . LEU A 1 368 ? -8.951 5.410 5.340 1.00 86.25 368 LEU A N 1
ATOM 2760 C CA . LEU A 1 368 ? -9.759 6.111 4.339 1.00 86.25 368 LEU A CA 1
ATOM 2761 C C . LEU A 1 368 ? -9.193 7.499 4.026 1.00 86.25 368 LEU A C 1
ATOM 2763 O O . LEU A 1 368 ? -9.140 7.870 2.861 1.00 86.25 368 LEU A O 1
ATOM 2767 N N . CYS A 1 369 ? -8.728 8.243 5.030 1.00 84.12 369 CYS A N 1
ATOM 2768 C CA . CYS A 1 369 ? -8.111 9.552 4.811 1.00 84.12 369 CYS A CA 1
ATOM 2769 C C . CYS A 1 369 ? -6.781 9.481 4.051 1.00 84.12 369 CYS A C 1
ATOM 2771 O O . CYS A 1 369 ? -6.470 10.399 3.297 1.00 84.12 369 CYS A O 1
ATOM 2773 N N . ILE A 1 370 ? -5.995 8.417 4.238 1.00 81.81 370 ILE A N 1
ATOM 2774 C CA . ILE A 1 370 ? -4.721 8.246 3.528 1.00 81.81 370 ILE A CA 1
ATOM 2775 C C . ILE A 1 370 ? -4.927 7.807 2.076 1.00 81.81 370 ILE A C 1
ATOM 2777 O O . ILE A 1 370 ? -4.215 8.275 1.188 1.00 81.81 370 ILE A O 1
ATOM 2781 N N . LEU A 1 371 ? -5.867 6.891 1.832 1.00 78.06 371 LEU A N 1
ATOM 2782 C CA . LEU A 1 371 ? -6.051 6.279 0.514 1.00 78.06 371 LEU A CA 1
ATOM 2783 C C . LEU A 1 371 ? -7.013 7.057 -0.395 1.00 78.06 371 LEU A C 1
ATOM 2785 O O . LEU A 1 371 ? -6.951 6.888 -1.613 1.00 78.06 371 LEU A O 1
ATOM 2789 N N . ASP A 1 372 ? -7.887 7.898 0.166 1.00 73.38 372 ASP A N 1
ATOM 2790 C CA . ASP A 1 372 ? -8.880 8.664 -0.588 1.00 73.38 372 ASP A CA 1
ATOM 2791 C C . ASP A 1 372 ? -8.665 10.187 -0.458 1.00 73.38 372 ASP A C 1
ATOM 2793 O O . ASP A 1 372 ? -9.200 10.825 0.456 1.00 73.38 372 ASP A O 1
ATOM 2797 N N . PRO A 1 373 ? -7.942 10.815 -1.405 1.00 58.94 373 PRO A N 1
ATOM 2798 C CA . PRO A 1 373 ? -7.716 12.259 -1.407 1.00 58.94 373 PRO A CA 1
ATOM 2799 C C . PRO A 1 373 ? -8.978 13.079 -1.733 1.00 58.94 373 PRO A C 1
ATOM 2801 O O . PRO A 1 373 ? -8.937 14.306 -1.665 1.00 58.94 373 PRO A O 1
ATOM 2804 N N . SER A 1 374 ? -10.101 12.445 -2.102 1.00 65.75 374 SER A N 1
ATOM 2805 C CA . SER A 1 374 ? -11.364 13.145 -2.381 1.00 65.75 374 SER A CA 1
ATOM 2806 C C . SER A 1 374 ? -12.149 13.513 -1.114 1.00 65.75 374 SER A C 1
ATOM 2808 O O . SER A 1 374 ? -13.077 14.332 -1.162 1.00 65.75 374 SER A O 1
ATOM 2810 N N . LYS A 1 375 ? -11.765 12.955 0.040 1.00 62.91 375 LYS A N 1
ATOM 2811 C CA . LYS A 1 375 ? -12.336 13.298 1.343 1.00 62.91 375 LYS A CA 1
ATOM 2812 C C . LYS A 1 375 ? -12.034 14.759 1.693 1.00 62.91 375 LYS A C 1
ATOM 2814 O O . LYS A 1 375 ? -10.893 15.156 1.881 1.00 62.91 375 LYS A O 1
ATOM 2819 N N . ARG A 1 376 ? -13.096 15.567 1.806 1.00 56.03 376 ARG A N 1
ATOM 2820 C CA . ARG A 1 376 ? -13.014 17.008 2.128 1.00 56.03 376 ARG A CA 1
ATOM 2821 C C . ARG A 1 376 ? -12.811 17.324 3.615 1.00 56.03 376 ARG A C 1
ATOM 2823 O O . ARG A 1 376 ? -12.507 18.469 3.931 1.00 56.03 376 ARG A O 1
ATOM 2830 N N . ARG A 1 377 ? -13.053 16.366 4.515 1.00 67.88 377 ARG A N 1
ATOM 2831 C CA . ARG A 1 377 ? -12.915 16.557 5.969 1.00 67.88 377 ARG A CA 1
ATOM 2832 C C . ARG A 1 377 ? -11.477 16.342 6.403 1.00 67.88 377 ARG A C 1
ATOM 2834 O O . ARG A 1 377 ? -10.765 15.542 5.796 1.00 67.88 377 ARG A O 1
ATOM 2841 N N . SER A 1 378 ? -11.066 17.029 7.464 1.00 85.56 378 SER A N 1
ATOM 2842 C CA . SER A 1 378 ? -9.740 16.800 8.033 1.00 85.56 378 SER A CA 1
ATOM 2843 C C . SER A 1 378 ? -9.653 15.391 8.634 1.00 85.56 378 SER A C 1
ATOM 2845 O O . SER A 1 378 ? -10.655 14.808 9.058 1.00 85.56 378 SER A O 1
ATOM 2847 N N . LEU A 1 379 ? -8.442 14.832 8.689 1.00 87.81 379 LEU A N 1
ATOM 2848 C CA . LEU A 1 379 ? -8.198 13.536 9.329 1.00 87.81 379 LEU A CA 1
ATOM 2849 C C . LEU A 1 379 ? -8.707 13.516 10.781 1.00 87.81 379 LEU A C 1
ATOM 2851 O O . LEU A 1 379 ? -9.299 12.537 11.226 1.00 87.81 379 LEU A O 1
ATOM 2855 N N . GLU A 1 380 ? -8.517 14.618 11.505 1.00 91.50 380 GLU A N 1
ATOM 2856 C CA . GLU A 1 380 ? -8.977 14.761 12.885 1.00 91.50 380 GLU A CA 1
ATOM 2857 C C . GLU A 1 380 ? -10.509 14.688 12.989 1.00 91.50 380 GLU A C 1
ATOM 2859 O O . GLU A 1 380 ? -11.040 13.983 13.846 1.00 91.50 380 GLU A O 1
ATOM 2864 N N . GLU A 1 381 ? -11.236 15.350 12.083 1.00 92.06 381 GLU A N 1
ATOM 2865 C CA . GLU A 1 381 ? -12.702 15.297 12.037 1.00 92.06 381 GLU A CA 1
ATOM 2866 C C . GLU A 1 381 ? -13.222 13.880 11.777 1.00 92.06 381 GLU A C 1
ATOM 2868 O O . GLU A 1 381 ? -14.200 13.456 12.397 1.00 92.06 381 GLU A O 1
ATOM 2873 N N . GLU A 1 382 ? -12.576 13.136 10.878 1.00 92.75 382 GLU A N 1
ATOM 2874 C CA . GLU A 1 382 ? -12.938 11.751 10.560 1.00 92.75 382 GLU A CA 1
ATOM 2875 C C . GLU A 1 382 ? -12.651 10.807 11.737 1.00 92.75 382 GLU A C 1
ATOM 2877 O O . GLU A 1 382 ? -13.503 9.988 12.089 1.00 92.75 382 GLU A O 1
ATOM 2882 N N . LEU A 1 383 ? -11.511 10.970 12.418 1.00 94.69 383 LEU A N 1
ATOM 2883 C CA . LEU A 1 383 ? -11.174 10.204 13.623 1.00 94.69 383 LEU A CA 1
ATOM 2884 C C . LEU A 1 383 ? -12.143 10.499 14.776 1.00 94.69 383 LEU A C 1
ATOM 2886 O O . LEU A 1 383 ? -12.625 9.574 15.434 1.00 94.69 383 LEU A O 1
ATOM 2890 N N . LEU A 1 384 ? -12.497 11.768 14.996 1.00 96.31 384 LEU A N 1
ATOM 2891 C CA . LEU A 1 384 ? -13.489 12.151 16.002 1.00 96.31 384 LEU A CA 1
ATOM 2892 C C . LEU A 1 384 ? -14.881 11.616 15.655 1.00 96.31 384 LEU A C 1
ATOM 2894 O O . LEU A 1 384 ? -15.587 11.129 16.539 1.00 96.31 384 LEU A O 1
ATOM 2898 N N . ALA A 1 385 ? -15.285 11.673 14.383 1.00 95.25 385 ALA A N 1
ATOM 2899 C CA . ALA A 1 385 ? -16.547 11.095 13.929 1.00 95.25 385 ALA A CA 1
ATOM 2900 C C . ALA A 1 385 ? -16.579 9.573 14.141 1.00 95.25 385 ALA A C 1
ATOM 2902 O O . ALA A 1 385 ? -17.593 9.039 14.594 1.00 95.25 385 ALA A O 1
ATOM 2903 N N . ALA A 1 386 ? -15.467 8.882 13.876 1.00 95.69 386 ALA A N 1
ATOM 2904 C CA . ALA A 1 386 ? -15.339 7.457 14.140 1.00 95.69 386 ALA A CA 1
ATOM 2905 C C . ALA A 1 386 ? -15.438 7.143 15.638 1.00 95.69 386 ALA A C 1
ATOM 2907 O O . ALA A 1 386 ? -16.216 6.264 16.010 1.00 95.69 386 ALA A O 1
ATOM 2908 N N . GLY A 1 387 ? -14.735 7.902 16.485 1.00 96.88 387 GLY A N 1
ATOM 2909 C CA . GLY A 1 387 ? -14.768 7.752 17.940 1.00 96.88 387 GLY A CA 1
ATOM 2910 C C . GLY A 1 387 ? -16.160 7.954 18.544 1.00 96.88 387 GLY A C 1
ATOM 2911 O O . GLY A 1 387 ? -16.556 7.192 19.421 1.00 96.88 387 GLY A O 1
ATOM 2912 N N . ARG A 1 388 ? -16.957 8.905 18.030 1.00 96.94 388 ARG A N 1
ATOM 2913 C CA . ARG A 1 388 ? -18.332 9.188 18.513 1.00 96.94 388 ARG A CA 1
ATOM 2914 C C . ARG A 1 388 ? -19.299 8.016 18.387 1.00 96.94 388 ARG A C 1
ATOM 2916 O O . ARG A 1 388 ? -20.336 8.026 19.037 1.00 96.94 388 ARG A O 1
ATOM 2923 N N . ARG A 1 389 ? -18.977 7.014 17.568 1.00 95.56 389 ARG A N 1
ATOM 2924 C CA . ARG A 1 389 ? -19.778 5.787 17.455 1.00 95.56 389 ARG A CA 1
ATOM 2925 C C . ARG A 1 389 ? -19.568 4.828 18.630 1.00 95.56 389 ARG A C 1
ATOM 2927 O O . ARG A 1 389 ? -20.410 3.964 18.841 1.00 95.56 389 ARG A O 1
ATOM 2934 N N . HIS A 1 390 ? -18.469 4.980 19.373 1.00 95.75 390 HIS A N 1
ATOM 2935 C CA . HIS A 1 390 ? -18.034 4.030 20.404 1.00 95.75 390 HIS A CA 1
ATOM 2936 C C . HIS A 1 390 ? -17.754 4.678 21.768 1.00 95.75 390 HIS A C 1
ATOM 2938 O O . HIS A 1 390 ? -17.622 3.964 22.760 1.00 95.75 390 HIS A O 1
ATOM 2944 N N . LEU A 1 391 ? -17.657 6.009 21.829 1.00 96.94 391 LEU A N 1
ATOM 2945 C CA . LEU A 1 391 ? -17.283 6.771 23.019 1.00 96.94 391 LEU A CA 1
ATOM 2946 C C . LEU A 1 391 ? -18.407 7.709 23.464 1.00 96.94 391 LEU A C 1
ATOM 2948 O O . LEU A 1 391 ? -19.072 8.334 22.636 1.00 96.94 391 LEU A O 1
ATOM 2952 N N . ASP A 1 392 ? -18.568 7.840 24.781 1.00 95.81 392 ASP A N 1
ATOM 2953 C CA . ASP A 1 392 ? -19.394 8.871 25.408 1.00 95.81 392 ASP A CA 1
ATOM 2954 C C . ASP A 1 392 ? -18.674 10.237 25.417 1.00 95.81 392 ASP A C 1
ATOM 2956 O O . ASP A 1 392 ? -17.578 10.395 24.875 1.00 95.81 392 ASP A O 1
ATOM 2960 N N . GLU A 1 393 ? -19.276 11.257 26.036 1.00 96.31 393 GLU A N 1
ATOM 2961 C CA . GLU A 1 393 ? -18.683 12.601 26.084 1.00 96.31 393 GLU A CA 1
ATOM 2962 C C . GLU A 1 393 ? -17.291 12.615 26.726 1.00 96.31 393 GLU A C 1
ATOM 2964 O O . GLU A 1 393 ? -16.379 13.258 26.198 1.00 96.31 393 GLU A O 1
ATOM 2969 N N . LYS A 1 394 ? -17.098 11.864 27.819 1.00 96.25 394 LYS A N 1
ATOM 2970 C CA . LYS A 1 394 ? -15.797 11.753 28.494 1.00 96.25 394 LYS A CA 1
ATOM 2971 C C . LYS A 1 394 ? -14.772 11.071 27.596 1.00 96.25 394 LYS A C 1
ATOM 2973 O O . LYS A 1 394 ? -13.633 11.528 27.510 1.00 96.25 394 LYS A O 1
ATOM 2978 N N . GLY A 1 395 ? -15.171 10.021 26.882 1.00 97.19 395 GLY A N 1
ATOM 2979 C CA . GLY A 1 395 ? -14.293 9.343 25.945 1.00 97.19 395 GLY A CA 1
ATOM 2980 C C . GLY A 1 395 ? -13.921 10.193 24.738 1.00 97.19 395 GLY A C 1
ATOM 2981 O O . GLY A 1 395 ? -12.777 10.144 24.295 1.00 97.19 395 GLY A O 1
ATOM 2982 N N . ILE A 1 396 ? -14.819 11.050 24.252 1.00 98.06 396 ILE A N 1
ATOM 2983 C CA . ILE A 1 396 ? -14.480 12.015 23.198 1.00 98.06 396 ILE A CA 1
ATOM 2984 C C . ILE A 1 396 ? -13.478 13.062 23.67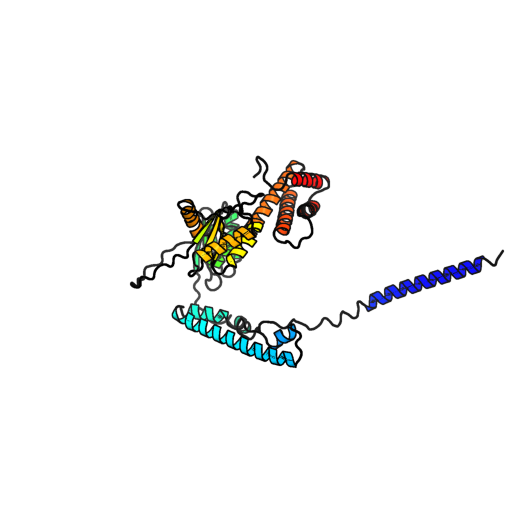7 1.00 98.06 396 ILE A C 1
ATOM 2986 O O . ILE A 1 396 ? -12.592 13.434 22.908 1.00 98.06 396 ILE A O 1
ATOM 2990 N N . VAL A 1 397 ? -13.571 13.517 24.929 1.00 98.00 397 VAL A N 1
ATOM 2991 C CA . VAL A 1 397 ? -12.536 14.380 25.521 1.00 98.00 397 VAL A CA 1
ATOM 2992 C C . VAL A 1 397 ? -11.191 13.646 25.557 1.00 98.00 397 VAL A C 1
ATOM 2994 O O . VAL A 1 397 ? -10.206 14.176 25.049 1.00 98.00 397 VAL A O 1
ATOM 2997 N N . ALA A 1 398 ? -11.164 12.397 26.031 1.00 97.88 398 ALA A N 1
ATOM 2998 C CA . ALA A 1 398 ? -9.947 11.582 26.047 1.00 97.88 398 ALA A CA 1
ATOM 2999 C C . ALA A 1 398 ? -9.363 11.340 24.641 1.00 97.88 398 ALA A C 1
ATOM 3001 O O . ALA A 1 398 ? -8.147 11.373 24.461 1.00 97.88 398 ALA A O 1
ATOM 3002 N N . LEU A 1 399 ? -10.208 11.138 23.623 1.00 98.06 399 LEU A N 1
ATOM 3003 C CA . LEU A 1 399 ? -9.758 10.988 22.238 1.00 98.06 399 LEU A CA 1
ATOM 3004 C C . LEU A 1 399 ? -9.148 12.286 21.696 1.00 98.06 399 LEU A C 1
ATOM 3006 O O . LEU A 1 399 ? -8.111 12.232 21.044 1.00 98.06 399 LEU A O 1
ATOM 3010 N N . LYS A 1 400 ? -9.735 13.451 21.993 1.00 97.94 400 LYS A N 1
ATOM 3011 C CA . LYS A 1 400 ? -9.143 14.749 21.622 1.00 97.94 400 LYS A CA 1
ATOM 3012 C C . LYS A 1 400 ? -7.772 14.952 22.261 1.00 97.94 400 LYS A C 1
ATOM 3014 O O . LYS A 1 400 ? -6.841 15.364 21.578 1.00 97.94 400 LYS A O 1
ATOM 3019 N N . GLU A 1 401 ? -7.630 14.620 23.543 1.00 97.50 401 GLU A N 1
ATOM 3020 C CA . GLU A 1 401 ? -6.331 14.651 24.226 1.00 97.50 401 GLU A CA 1
ATOM 3021 C C . GLU A 1 401 ? -5.325 13.694 23.568 1.00 97.50 401 GLU A C 1
ATOM 3023 O O . GLU A 1 401 ? -4.176 14.065 23.343 1.00 97.50 401 GLU A O 1
ATOM 3028 N N . ALA A 1 402 ? -5.757 12.482 23.199 1.00 96.81 402 ALA A N 1
ATOM 3029 C CA . ALA A 1 402 ? -4.909 11.511 22.510 1.00 96.81 402 ALA A CA 1
ATOM 3030 C C . ALA A 1 402 ? -4.450 11.995 21.122 1.00 96.81 402 ALA A C 1
ATOM 3032 O O . ALA A 1 402 ? -3.303 11.745 20.746 1.00 96.81 402 ALA A O 1
ATOM 3033 N N . LEU A 1 403 ? -5.322 12.689 20.383 1.00 96.06 403 LEU A N 1
ATOM 3034 C CA . LEU A 1 403 ? -5.020 13.290 19.080 1.00 96.06 403 LEU A CA 1
ATOM 3035 C C . LEU A 1 403 ? -4.064 14.483 19.205 1.00 96.06 403 LEU A C 1
ATOM 3037 O O . LEU A 1 403 ? -3.175 14.635 18.370 1.00 96.06 403 LEU A O 1
ATOM 3041 N N . ALA A 1 404 ? -4.179 15.279 20.273 1.00 96.12 404 ALA A N 1
ATOM 3042 C CA . ALA A 1 404 ? -3.274 16.398 20.546 1.00 96.12 404 ALA A CA 1
ATOM 3043 C C . ALA A 1 404 ? -1.814 15.953 20.774 1.00 96.12 404 ALA A C 1
ATOM 3045 O O . ALA A 1 404 ? -0.888 16.723 20.530 1.00 96.12 404 ALA A O 1
ATOM 3046 N N . LEU A 1 405 ? -1.595 14.698 21.184 1.00 95.00 405 LEU A N 1
ATOM 3047 C CA . LEU A 1 405 ? -0.265 14.081 21.283 1.00 95.00 405 LEU A CA 1
ATOM 3048 C C . LEU A 1 405 ? 0.315 13.658 19.916 1.00 95.00 405 LEU A C 1
ATOM 3050 O O . LEU A 1 405 ? 1.455 13.201 19.839 1.00 95.00 405 LEU A O 1
ATOM 3054 N N . GLY A 1 406 ? -0.455 13.794 18.834 1.00 93.19 406 GLY A N 1
ATOM 3055 C CA . GLY A 1 406 ? -0.071 13.414 17.478 1.00 93.19 406 GLY A CA 1
ATOM 3056 C C . GLY A 1 406 ? -0.098 11.904 17.232 1.00 93.19 406 GLY A C 1
ATOM 3057 O O . GLY A 1 406 ? -0.487 11.109 18.081 1.00 93.19 406 GLY A O 1
ATOM 3058 N N . TYR A 1 407 ? 0.329 11.484 16.042 1.00 91.19 407 TYR A N 1
ATOM 3059 C CA . TYR A 1 407 ? 0.217 10.083 15.603 1.00 91.19 407 TYR A CA 1
ATOM 3060 C C . TYR A 1 407 ? 1.489 9.264 15.816 1.00 91.19 407 TYR A C 1
ATOM 3062 O O . TYR A 1 407 ? 1.462 8.045 15.680 1.00 91.19 407 TYR A O 1
ATOM 3070 N N . ARG A 1 408 ? 2.605 9.922 16.138 1.00 92.81 408 ARG A N 1
ATOM 3071 C CA . ARG A 1 408 ? 3.903 9.271 16.342 1.00 92.81 408 ARG A CA 1
ATOM 3072 C C . ARG A 1 408 ? 3.943 8.525 17.680 1.00 92.81 408 ARG A C 1
ATOM 3074 O O . ARG A 1 408 ? 3.233 8.935 18.605 1.00 92.81 408 ARG A O 1
ATOM 3081 N N . PRO A 1 409 ? 4.751 7.458 17.795 1.00 91.88 409 PRO A N 1
ATOM 3082 C CA . PRO A 1 409 ? 4.987 6.817 19.083 1.00 91.88 409 PRO A CA 1
ATOM 3083 C C . PRO A 1 409 ? 5.620 7.810 20.066 1.00 91.88 409 PRO A C 1
ATOM 3085 O O . PRO A 1 409 ? 6.528 8.565 19.708 1.00 91.88 409 PRO A O 1
ATOM 3088 N N . LEU A 1 410 ? 5.127 7.814 21.304 1.00 92.50 410 LEU A N 1
ATOM 3089 C CA . LEU A 1 410 ? 5.769 8.497 22.427 1.00 92.50 410 LEU A CA 1
ATOM 3090 C C . LEU A 1 410 ? 6.825 7.591 23.069 1.00 92.50 410 LEU A C 1
ATOM 3092 O O . LEU A 1 410 ? 6.887 6.391 22.804 1.00 92.50 410 LEU A O 1
ATOM 3096 N N . ALA A 1 411 ? 7.657 8.159 23.942 1.00 88.06 411 ALA A N 1
ATOM 3097 C CA . ALA A 1 411 ? 8.659 7.389 24.670 1.00 88.06 411 ALA A CA 1
ATOM 3098 C C . ALA A 1 411 ? 8.002 6.228 25.444 1.00 88.06 411 ALA A C 1
ATOM 3100 O O . ALA A 1 411 ? 7.136 6.447 26.289 1.00 88.06 411 ALA A O 1
ATOM 3101 N N . GLY A 1 412 ? 8.418 4.995 25.139 1.00 80.81 412 GLY A N 1
ATOM 3102 C CA . GLY A 1 412 ? 7.878 3.774 25.747 1.00 80.81 412 GLY A CA 1
ATOM 3103 C C . GLY A 1 412 ? 6.624 3.201 25.072 1.00 80.81 412 GLY A C 1
ATOM 3104 O O . GLY A 1 412 ? 6.171 2.129 25.473 1.00 80.81 412 GLY A O 1
ATOM 3105 N N . GLU A 1 413 ? 6.077 3.850 24.041 1.00 82.00 413 GLU A N 1
ATOM 3106 C CA . GLU A 1 413 ? 5.019 3.270 23.211 1.00 82.00 413 GLU A CA 1
ATOM 3107 C C . GLU A 1 413 ? 5.622 2.394 22.101 1.00 82.00 413 GLU A C 1
ATOM 3109 O O . GLU A 1 413 ? 6.595 2.776 21.453 1.00 82.00 413 GLU A O 1
ATOM 3114 N N . LYS A 1 414 ? 5.018 1.221 21.881 1.00 57.22 414 LYS A N 1
ATOM 3115 C CA . LYS A 1 414 ? 5.138 0.467 20.627 1.00 57.22 414 LYS A CA 1
ATOM 3116 C C . LYS A 1 414 ? 4.015 0.921 19.700 1.00 57.22 414 LYS A C 1
ATOM 3118 O O . LYS A 1 414 ? 2.844 0.831 20.157 1.00 57.22 414 LYS A O 1
#

Secondary structure (DSSP, 8-state):
--SHHHHHHHHHHHHHHHHHHHHHHHHHHHHHHTSSSTTS-S------SB-TTS-TT-B-HHHHHHHTT--HHHHHHHHHHHHHHHHHHHHHHHHHHHHHTTTS-HHHHHHHHHHHS-HHHHTTTT-S-----EEEEEEEEES--SHHHHHHHHHHHHTSTTEEEEEEETTTTEEEEEEETTT--HHHHHHHHHHTT-EEE----------------------EEEEE---B-SS-TTSB-HHHHHHHHHHHHTSTTEEEEEEETTSSEEEEEEPTT--HHHHHHHHHHHHHHHT---EE--HHHHHHHHHHHHH-TTEEETTTTHHHHHHHHHHHHHHHHHHHHTTS---HHHHHHHHHHHHHHHHHHHH-TT--S-HHHHHHHHHTTT--HHHHHHHHHHHHT-SSPPTT--

Mean predicted aligned error: 20.56 Å

Solvent-accessible surface area (backbone atoms only — not comparable to full-atom values): 23176 Å² total; per-residue (Å²): 143,80,72,70,64,62,59,53,54,52,51,53,52,52,52,52,50,54,53,52,55,52,55,54,53,59,56,55,57,61,62,55,66,69,64,70,64,76,77,72,84,75,88,76,80,74,53,49,53,54,29,54,87,34,40,64,92,25,64,20,44,68,26,40,32,59,75,67,68,50,54,73,80,52,32,56,55,47,38,54,49,44,52,54,52,36,52,51,53,51,50,52,52,51,51,51,54,58,59,44,51,76,81,40,53,76,65,55,40,52,53,58,52,56,69,40,48,25,61,63,57,70,75,64,71,84,75,82,89,88,86,90,61,78,38,75,48,75,41,43,43,40,85,60,88,42,68,68,48,23,51,54,48,28,60,52,45,59,68,38,73,36,45,77,46,54,48,48,39,48,95,76,34,33,36,44,35,36,27,33,60,91,62,38,48,71,67,56,55,52,46,54,42,43,74,76,72,31,48,70,59,83,83,87,72,87,82,80,89,79,88,80,86,88,73,96,71,77,80,78,71,69,53,67,50,41,25,41,36,90,35,46,19,76,55,38,69,79,29,21,28,13,73,70,44,28,64,51,29,50,52,46,48,67,34,87,35,32,68,37,37,29,33,34,51,46,14,45,37,34,41,40,33,36,31,92,83,49,49,73,66,51,48,52,48,48,51,50,56,49,25,65,76,68,74,46,69,73,45,75,51,57,71,70,59,33,52,52,52,48,63,56,53,74,70,43,83,56,48,31,38,50,90,45,22,60,57,40,36,47,51,42,16,44,54,38,12,45,46,45,37,51,49,26,51,74,74,45,94,65,55,69,69,52,44,55,52,38,17,51,36,29,13,52,35,47,32,47,54,66,76,37,85,82,61,86,67,55,67,66,57,43,34,52,58,36,41,59,77,69,37,57,76,70,46,49,52,36,43,51,56,35,54,74,67,48,65,43,67,53,95,92,53,126

Nearest PDB structures (foldseek):
  2qif-assembly1_A  TM=9.775E-01  e=3.029E-06  unclassified
  2l3m-assembly1_A  TM=9.400E-01  e=1.556E-06  Bacillus anthracis str. Ames
  3dxs-assembly1_X  TM=9.897E-01  e=1.282E-05  Arabidopsis thaliana
  1kqk-assembly1_A  TM=8.567E-01  e=4.344E-05  Bacillus subtilis
  1p6t-assembly1_A  TM=4.809E-01  e=3.384E-08  Bacillus subtilis